Protein AF-A0A0K8QC15-F1 (afdb_monomer_lite)

Foldseek 3Di:
DDPDPDAQAAEEEEEAQFPLVLVVVCCQFVVQPKDWDDDPDDDPLATAIGGPSRHYQYAYEDQLLAHFFAAAPDPDLFAQPQDQPQLDLVQLVVCVVVVHFAFCVPRQVLSLVLSLVLLLLVLCCVQPVVQFPPSVVLNVQSVVLSPDDPPDDDDSVVVNVVSCVVTGHPVSDDPLQCVLRVCPPAFAAALLRSLVVNLVVLVVSLVLSHCGSNRSLNRSLSSLLVSVLSVLCSLQPRNHALQSVVCPVVNPVVSRSCSHSVHHHSSSSSVSSNCSVVSSYTYQGHPWDWDADPVVCWIWIHDPRYNDDTDIHNHYHHSDDDQQALVPDPDPVSVVCQVVQVWDFDWHAHPVRDIDGFRATDADRPLTFGAGPVRDGDPLHHDAAPRCVVRGPPSVDDADDADPDDDDGPSSNVRVLSVVRSVCVVVVHDRDD

Structure (mmCIF, N/CA/C/O backbone):
data_AF-A0A0K8QC15-F1
#
_entry.id   AF-A0A0K8QC15-F1
#
loop_
_atom_site.group_PDB
_atom_site.id
_atom_site.type_symbol
_atom_site.label_atom_id
_atom_site.label_alt_id
_atom_site.label_comp_id
_atom_site.label_asym_id
_atom_site.label_entity_id
_atom_site.label_seq_id
_atom_site.pdbx_PDB_ins_code
_atom_site.Cartn_x
_atom_site.Cartn_y
_atom_site.Cartn_z
_atom_site.occupancy
_atom_site.B_iso_or_equiv
_atom_site.auth_seq_id
_atom_site.auth_comp_id
_atom_site.auth_asym_id
_atom_site.auth_atom_id
_atom_site.pdbx_PDB_model_num
ATOM 1 N N . MET A 1 1 ? -24.472 16.209 2.474 1.00 36.97 1 MET A N 1
ATOM 2 C CA . MET A 1 1 ? -23.838 16.266 3.808 1.00 36.97 1 MET A CA 1
ATOM 3 C C . MET A 1 1 ? -24.535 15.221 4.664 1.00 36.97 1 MET A C 1
ATOM 5 O O . MET A 1 1 ? -25.753 15.259 4.762 1.00 36.97 1 MET A O 1
ATOM 9 N N . TRP A 1 2 ? -23.817 14.197 5.118 1.00 41.25 2 TRP A N 1
ATOM 10 C CA . TRP A 1 2 ? -24.411 13.048 5.800 1.00 41.25 2 TRP A CA 1
ATOM 11 C C . TRP A 1 2 ? -24.897 13.477 7.190 1.00 41.25 2 TRP A C 1
ATOM 13 O O . TRP A 1 2 ? -24.095 13.813 8.051 1.00 41.25 2 TRP A O 1
ATOM 23 N N . THR A 1 3 ? -26.212 13.528 7.403 1.00 43.12 3 THR A N 1
ATOM 24 C CA . THR A 1 3 ? -26.826 14.068 8.631 1.00 43.12 3 THR A CA 1
ATOM 25 C C . THR A 1 3 ? -26.956 13.022 9.738 1.00 43.12 3 THR A C 1
ATOM 27 O O . THR A 1 3 ? -27.882 13.113 10.542 1.00 43.12 3 THR A O 1
ATOM 30 N N . GLY A 1 4 ? -26.109 11.986 9.736 1.00 51.38 4 GLY A N 1
ATOM 31 C CA . GLY A 1 4 ? -26.221 10.823 10.611 1.00 51.38 4 GLY A CA 1
ATOM 32 C C . GLY A 1 4 ? -26.420 11.218 12.077 1.00 51.38 4 GLY A C 1
ATOM 33 O O . GLY A 1 4 ? -25.459 11.501 12.788 1.00 51.38 4 GLY A O 1
ATOM 34 N N . ARG A 1 5 ? -27.675 11.179 12.547 1.00 59.41 5 ARG A N 1
ATOM 35 C CA . ARG A 1 5 ? -28.058 11.348 13.955 1.00 59.41 5 ARG A CA 1
ATOM 36 C C . ARG A 1 5 ? -27.754 10.058 14.706 1.00 59.41 5 ARG A C 1
ATOM 38 O O . ARG A 1 5 ? -28.550 9.129 14.667 1.00 59.41 5 ARG A O 1
ATOM 45 N N . TRP A 1 6 ? -26.553 9.974 15.260 1.00 70.38 6 TRP A N 1
ATOM 46 C CA . TRP A 1 6 ? -26.054 8.815 16.001 1.00 70.38 6 TRP A CA 1
ATOM 47 C C . TRP A 1 6 ? -25.779 9.346 17.394 1.00 70.38 6 TRP A C 1
ATOM 49 O O . TRP A 1 6 ? -25.183 10.426 17.518 1.00 70.38 6 TRP A O 1
ATOM 59 N N . SER A 1 7 ? -26.252 8.646 18.418 1.00 74.44 7 SER A N 1
ATOM 60 C CA . SER A 1 7 ? -26.006 9.071 19.792 1.00 74.44 7 SER A CA 1
ATOM 61 C C . SER A 1 7 ? -24.521 8.955 20.120 1.00 74.44 7 SER A C 1
ATOM 63 O O . SER A 1 7 ? -23.845 8.036 19.653 1.00 74.44 7 SER A O 1
ATOM 65 N N . ALA A 1 8 ? -24.029 9.869 20.953 1.00 81.19 8 ALA A N 1
ATOM 66 C CA . ALA A 1 8 ? -22.747 9.723 21.628 1.00 81.19 8 ALA A CA 1
ATOM 67 C C . ALA A 1 8 ? -22.572 8.303 22.196 1.00 81.19 8 ALA A C 1
ATOM 69 O O . ALA A 1 8 ? -23.520 7.731 22.739 1.00 81.19 8 ALA A O 1
ATOM 70 N N . GLY A 1 9 ? -21.374 7.729 22.057 1.00 83.81 9 GLY A N 1
ATOM 71 C CA . GLY A 1 9 ? -21.044 6.404 22.588 1.00 83.81 9 GLY A CA 1
ATOM 72 C C . GLY A 1 9 ? -21.663 5.208 21.850 1.00 83.81 9 GLY A C 1
ATOM 73 O O . GLY A 1 9 ? -21.360 4.067 22.203 1.00 83.81 9 GLY A O 1
ATOM 74 N N . GLU A 1 10 ? -22.487 5.414 20.815 1.00 92.50 10 GLU A N 1
ATOM 75 C CA . GLU A 1 10 ? -22.980 4.310 19.984 1.00 92.50 10 GLU A CA 1
ATOM 76 C C . GLU A 1 10 ? -21.809 3.607 19.278 1.00 92.50 10 GLU A C 1
ATOM 78 O O . GLU A 1 10 ? -20.862 4.252 18.823 1.00 92.50 10 GLU A O 1
ATOM 83 N N . THR A 1 11 ? -21.846 2.273 19.201 1.00 95.75 11 THR A N 1
ATOM 84 C CA . THR A 1 11 ? -20.789 1.504 18.531 1.00 95.75 11 THR A CA 1
ATOM 85 C C . THR A 1 11 ? -20.983 1.517 17.022 1.00 95.75 11 THR A C 1
ATOM 87 O O . THR A 1 11 ? -22.087 1.310 16.518 1.00 95.75 11 THR A O 1
ATOM 90 N N . VAL A 1 12 ? -19.884 1.722 16.302 1.00 96.62 12 VAL A N 1
ATOM 91 C CA . VAL A 1 12 ? -19.838 1.839 14.848 1.00 96.62 12 VAL A CA 1
ATOM 92 C C . VAL A 1 12 ? -18.785 0.897 14.313 1.00 96.62 12 VAL A C 1
ATOM 94 O O . VAL A 1 12 ? -17.602 1.049 14.613 1.00 96.62 12 VAL A O 1
ATOM 97 N N . LEU A 1 13 ? -19.205 -0.059 13.488 1.00 97.94 13 LEU A N 1
ATOM 98 C CA . LEU A 1 13 ? -18.263 -0.895 12.757 1.00 97.94 13 LEU A CA 1
ATOM 99 C C . LEU A 1 13 ? -17.764 -0.144 11.527 1.00 97.94 13 LEU A C 1
ATOM 101 O O . LEU A 1 13 ? -18.557 0.432 10.781 1.00 97.94 13 LEU A O 1
ATOM 105 N N . VAL A 1 14 ? -16.457 -0.184 11.283 1.00 98.06 14 VAL A N 1
ATOM 106 C CA . VAL A 1 14 ? -15.856 0.383 10.072 1.00 98.06 14 VAL A CA 1
ATOM 107 C C . VAL A 1 14 ? -15.089 -0.699 9.326 1.00 98.06 14 VAL A C 1
ATOM 109 O O . VAL A 1 14 ? -14.112 -1.254 9.828 1.00 98.06 14 VAL A O 1
ATOM 112 N N . ARG A 1 15 ? -15.545 -1.018 8.111 1.00 97.12 15 ARG A N 1
ATOM 113 C CA . ARG A 1 15 ? -14.912 -1.998 7.224 1.00 97.12 15 ARG A CA 1
ATOM 114 C C . ARG A 1 15 ? -13.937 -1.298 6.285 1.00 97.12 15 ARG A C 1
ATOM 116 O O . ARG A 1 15 ? -14.360 -0.561 5.400 1.00 97.12 15 ARG A O 1
ATOM 123 N N . GLY A 1 16 ? -12.653 -1.598 6.445 1.00 95.19 16 GLY A N 1
ATOM 124 C CA . GLY A 1 16 ? -11.550 -0.993 5.706 1.00 95.19 16 GLY A CA 1
ATOM 125 C C . GLY A 1 16 ? -10.755 -0.022 6.578 1.00 95.19 16 GLY A C 1
ATOM 126 O O . GLY A 1 16 ? -11.332 0.809 7.269 1.00 95.19 16 GLY A O 1
ATOM 127 N N . MET A 1 17 ? -9.424 -0.124 6.514 1.00 95.25 17 MET A N 1
ATOM 128 C CA . MET A 1 17 ? -8.475 0.798 7.163 1.00 95.25 17 MET A CA 1
ATOM 129 C C . MET A 1 17 ? -7.471 1.384 6.149 1.00 95.25 17 MET A C 1
ATOM 131 O O . MET A 1 17 ? -6.294 1.575 6.446 1.00 95.25 17 MET A O 1
ATOM 135 N N . GLY A 1 18 ? -7.930 1.601 4.910 1.00 92.12 18 GLY A N 1
ATOM 136 C CA . GLY A 1 18 ? -7.181 2.324 3.872 1.00 92.12 18 GLY A CA 1
ATOM 137 C C . GLY A 1 18 ? -7.328 3.845 4.019 1.00 92.12 18 GLY A C 1
ATOM 138 O O . GLY A 1 18 ? -7.751 4.330 5.059 1.00 92.12 18 GLY A O 1
ATOM 139 N N . LEU A 1 19 ? -7.036 4.624 2.975 1.00 92.00 19 LEU A N 1
ATOM 140 C CA . LEU A 1 19 ? -7.076 6.096 3.063 1.00 92.00 19 LEU A CA 1
ATOM 141 C C . LEU A 1 19 ? -8.452 6.658 3.472 1.00 92.00 19 LEU A C 1
ATOM 143 O O . LEU A 1 19 ? -8.512 7.479 4.383 1.00 92.00 19 LEU A O 1
ATOM 147 N N . ASN A 1 20 ? -9.548 6.137 2.904 1.00 93.12 20 ASN A N 1
ATOM 148 C CA . ASN A 1 20 ? -10.917 6.572 3.229 1.00 93.12 20 ASN A CA 1
ATOM 149 C C . ASN A 1 20 ? -11.278 6.387 4.716 1.00 93.12 20 ASN A C 1
ATOM 151 O O . ASN A 1 20 ? -12.170 7.060 5.229 1.00 93.12 20 ASN A O 1
ATOM 155 N N . PHE A 1 21 ? -10.608 5.472 5.427 1.00 96.44 21 PHE A N 1
ATOM 156 C CA . PHE A 1 21 ? -10.822 5.293 6.863 1.00 96.44 21 PHE A CA 1
ATOM 157 C C . PHE A 1 21 ? -10.428 6.538 7.650 1.00 96.44 21 PHE A C 1
ATOM 159 O O . PHE A 1 21 ? -11.118 6.886 8.600 1.00 96.44 21 PHE A O 1
ATOM 166 N N . PHE A 1 22 ? -9.370 7.242 7.245 1.00 96.38 22 PHE A N 1
ATOM 167 C CA . PHE A 1 22 ? -8.922 8.444 7.946 1.00 96.38 22 PHE A CA 1
ATOM 168 C C . PHE A 1 22 ? -9.875 9.628 7.745 1.00 96.38 22 PHE A C 1
ATOM 170 O O . PHE A 1 22 ? -9.992 10.464 8.640 1.00 96.38 22 PHE A O 1
ATOM 177 N N . ASP A 1 23 ? -10.621 9.656 6.637 1.00 94.75 23 ASP A N 1
ATOM 178 C CA . ASP A 1 23 ? -11.712 10.614 6.441 1.00 94.75 23 ASP A CA 1
ATOM 179 C C . ASP A 1 23 ? -12.886 10.304 7.378 1.00 94.75 23 ASP A C 1
ATOM 181 O O . ASP A 1 23 ? -13.399 11.197 8.053 1.00 94.75 23 ASP A O 1
ATOM 185 N N . VAL A 1 24 ? -13.279 9.026 7.478 1.00 95.56 24 VAL A N 1
ATOM 186 C CA . VAL A 1 24 ? -14.307 8.570 8.431 1.00 95.56 24 VAL A CA 1
ATOM 187 C C . VAL A 1 24 ? -13.876 8.868 9.867 1.00 95.56 24 VAL A C 1
ATOM 189 O O . VAL A 1 24 ? -14.656 9.420 10.638 1.00 95.56 24 VAL A O 1
ATOM 192 N N . MET A 1 25 ? -12.626 8.558 10.212 1.00 96.38 25 MET A N 1
ATOM 193 C CA . MET A 1 25 ? -12.027 8.832 11.514 1.00 96.38 25 MET A CA 1
ATOM 194 C C . MET A 1 25 ? -12.141 10.319 11.850 1.00 96.38 25 MET A C 1
ATOM 196 O O . MET A 1 25 ? -12.708 10.655 12.885 1.00 96.38 25 MET A O 1
ATOM 200 N N . GLY A 1 26 ? -11.683 11.210 10.965 1.00 95.94 26 GLY A N 1
ATOM 201 C CA . GLY A 1 26 ? -11.767 12.658 11.172 1.00 95.94 26 GLY A CA 1
ATOM 202 C C . GLY A 1 26 ? -13.204 13.147 11.375 1.00 95.94 26 GLY A C 1
ATOM 203 O O . GLY A 1 26 ? -13.476 13.884 12.319 1.00 95.94 26 GLY A O 1
ATOM 204 N N . GLN A 1 27 ? -14.150 12.677 10.555 1.00 95.06 27 GLN A N 1
ATOM 205 C CA . GLN A 1 27 ? -15.568 13.055 10.660 1.00 95.06 27 GLN A CA 1
ATOM 206 C C . GLN A 1 27 ? -16.225 12.586 11.966 1.00 95.06 27 GLN A C 1
ATOM 208 O O . GLN A 1 27 ? -17.094 13.270 12.505 1.00 95.06 27 GLN A O 1
ATOM 213 N N . LEU A 1 28 ? -15.835 11.414 12.475 1.00 94.81 28 LEU A N 1
ATOM 214 C CA . LEU A 1 28 ? -16.398 10.836 13.697 1.00 94.81 28 LEU A CA 1
ATOM 215 C C . LEU A 1 28 ? -15.688 11.292 14.982 1.00 94.81 28 LEU A C 1
ATOM 217 O O . LEU A 1 28 ? -16.163 10.957 16.063 1.00 94.81 28 LEU A O 1
ATOM 221 N N . THR A 1 29 ? -14.593 12.049 14.877 1.00 96.12 29 THR A N 1
ATOM 222 C CA . THR A 1 29 ? -13.761 12.471 16.018 1.00 96.12 29 THR A CA 1
ATOM 223 C C . THR A 1 29 ? -13.655 13.997 16.084 1.00 96.12 29 THR A C 1
ATOM 225 O O . THR A 1 29 ? -14.488 14.640 16.718 1.00 96.12 29 THR A O 1
ATOM 228 N N . GLU A 1 30 ? -12.699 14.611 15.385 1.00 96.19 30 GLU A N 1
ATOM 229 C CA . GLU A 1 30 ? -12.547 16.076 15.292 1.00 96.19 30 GLU A CA 1
ATOM 230 C C . GLU A 1 30 ? -13.819 16.753 14.763 1.00 96.19 30 GLU A C 1
ATOM 232 O O . GLU A 1 30 ? -14.260 17.768 15.299 1.00 96.19 30 GLU A O 1
ATOM 237 N N . GLY A 1 31 ? -14.482 16.138 13.776 1.00 95.12 31 GLY A N 1
ATOM 238 C CA . GLY A 1 31 ? -15.775 16.586 13.243 1.00 95.12 31 GLY A CA 1
ATOM 239 C C . GLY A 1 31 ? -16.914 16.590 14.271 1.00 95.12 31 GLY A C 1
ATOM 240 O O . GLY A 1 31 ? -17.972 17.166 14.018 1.00 95.12 31 GLY A O 1
ATOM 241 N N . ARG A 1 32 ? -16.698 15.980 15.443 1.00 93.62 32 ARG A N 1
ATOM 242 C CA . ARG A 1 32 ? -17.608 15.957 16.595 1.00 93.62 32 ARG A CA 1
ATOM 243 C C . ARG A 1 32 ? -17.056 16.710 17.810 1.00 93.62 32 ARG A C 1
ATOM 245 O O . ARG A 1 32 ? -17.596 16.585 18.907 1.00 93.62 32 ARG A O 1
ATOM 252 N N . GLY A 1 33 ? -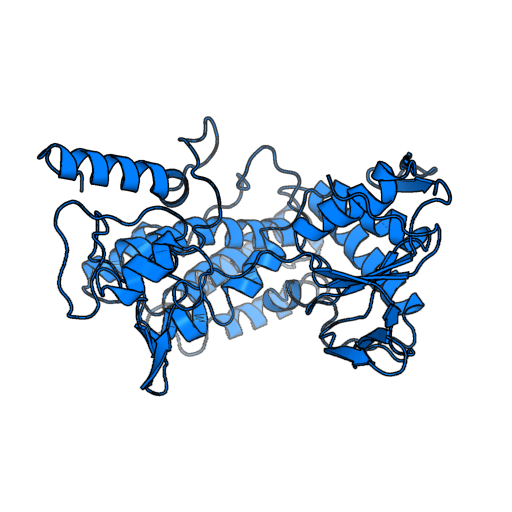16.023 17.527 17.618 1.00 95.75 33 GLY A N 1
ATOM 253 C CA . GLY A 1 33 ? -15.500 18.457 18.617 1.00 95.75 33 GLY A CA 1
ATOM 254 C C . GLY A 1 33 ? -14.371 17.924 19.498 1.00 95.75 33 GLY A C 1
ATOM 255 O O . GLY A 1 33 ? -13.899 18.675 20.350 1.00 95.75 33 GLY A O 1
ATOM 256 N N . GLY A 1 34 ? -13.934 16.671 19.331 1.00 97.31 34 GLY A N 1
ATOM 257 C CA . GLY A 1 34 ? -12.755 16.173 20.041 1.00 97.31 34 GLY A CA 1
ATOM 258 C C . GLY A 1 34 ? -11.460 16.777 19.492 1.00 97.31 34 GLY A C 1
ATOM 259 O O . GLY A 1 34 ? -11.425 17.288 18.372 1.00 97.31 34 GLY A O 1
ATOM 260 N N . GLN A 1 35 ? -10.390 16.748 20.285 1.00 97.81 35 GLN A N 1
ATOM 261 C CA . GLN A 1 35 ? -9.160 17.489 19.986 1.00 97.81 35 GLN A CA 1
ATOM 262 C C . GLN A 1 35 ? -7.913 16.621 20.128 1.00 97.81 35 GLN A C 1
ATOM 264 O O . GLN A 1 35 ? -7.758 15.894 21.108 1.00 97.81 35 GLN A O 1
ATOM 269 N N . PHE A 1 36 ? -6.985 16.745 19.181 1.00 96.25 36 PHE A N 1
ATOM 270 C CA . PHE A 1 36 ? -5.631 16.220 19.330 1.00 96.25 36 PHE A CA 1
ATOM 271 C C . PHE A 1 36 ? -4.726 17.295 19.927 1.00 96.25 36 PHE A C 1
ATOM 273 O O . PHE A 1 36 ? -4.620 18.394 19.387 1.00 96.25 36 PHE A O 1
ATOM 280 N N . VAL A 1 37 ? -4.052 16.966 21.024 1.00 94.69 37 VAL A N 1
ATOM 281 C CA . VAL A 1 37 ? -3.069 17.834 21.679 1.00 94.69 37 VAL A CA 1
ATOM 282 C C . VAL A 1 37 ? -1.719 17.119 21.766 1.00 94.69 37 VAL A C 1
ATOM 284 O O . VAL A 1 37 ? -1.690 15.887 21.827 1.00 94.69 37 VAL A O 1
ATOM 287 N N . PRO A 1 38 ? -0.589 17.843 21.780 1.00 91.31 38 PRO A N 1
ATOM 288 C CA . PRO A 1 38 ? 0.710 17.234 22.056 1.00 91.31 38 PRO A CA 1
ATOM 289 C C . PRO A 1 38 ? 0.696 16.496 23.403 1.00 91.31 38 PRO A C 1
ATOM 291 O O . PRO A 1 38 ? 0.154 17.004 24.386 1.00 91.31 38 PRO A O 1
ATOM 294 N N . ALA A 1 39 ? 1.274 15.296 23.462 1.00 83.31 39 ALA A N 1
ATOM 295 C CA . ALA A 1 39 ? 1.432 14.579 24.723 1.00 83.31 39 ALA A CA 1
ATOM 296 C C . ALA A 1 39 ? 2.494 15.260 25.613 1.00 83.31 39 ALA A C 1
ATOM 298 O O . ALA A 1 39 ? 3.557 15.657 25.132 1.00 83.31 39 ALA A O 1
ATOM 299 N N . GLU A 1 40 ? 2.228 15.379 26.918 1.00 71.00 40 GLU A N 1
ATOM 300 C CA . GLU A 1 40 ? 3.219 15.859 27.892 1.00 71.00 40 GLU A CA 1
ATOM 301 C C . GLU A 1 40 ? 4.395 14.865 27.985 1.00 71.00 40 GLU A C 1
ATOM 303 O O . GLU A 1 40 ? 4.178 13.656 28.053 1.00 71.00 40 GLU A O 1
ATOM 308 N N . GLY A 1 41 ? 5.643 15.359 27.984 1.00 63.03 41 GLY A N 1
ATOM 309 C CA . GLY A 1 41 ? 6.843 14.521 28.171 1.00 63.03 41 GLY A CA 1
ATOM 310 C C . GLY A 1 41 ? 7.770 14.327 26.959 1.00 63.03 41 GLY A C 1
ATOM 311 O O . GLY A 1 41 ? 8.729 13.570 27.060 1.00 63.03 41 GLY A O 1
ATOM 312 N N . GLY A 1 42 ? 7.567 15.037 25.843 1.00 47.81 42 GLY A N 1
ATOM 313 C CA . GLY A 1 42 ? 8.691 15.427 24.972 1.00 47.81 42 GLY A CA 1
ATOM 314 C C . GLY A 1 42 ? 9.216 14.427 23.932 1.00 47.81 42 GLY A C 1
ATOM 315 O O . GLY A 1 42 ? 10.297 14.651 23.395 1.00 47.81 42 GLY A O 1
ATOM 316 N N . LEU A 1 43 ? 8.479 13.375 23.567 1.00 50.94 43 LEU A N 1
ATOM 317 C CA . LEU A 1 43 ? 8.764 12.681 22.304 1.00 50.94 43 LEU A CA 1
ATOM 318 C C . LEU A 1 43 ? 8.004 13.393 21.177 1.00 50.94 43 LEU A C 1
ATOM 320 O O . LEU A 1 43 ? 6.773 13.359 21.140 1.00 50.94 43 LEU A O 1
ATOM 324 N N . HIS A 1 44 ? 8.731 14.063 20.276 1.00 54.62 44 HIS A N 1
ATOM 325 C CA . HIS A 1 44 ? 8.163 14.609 19.039 1.00 54.62 44 HIS A CA 1
ATOM 326 C C . HIS A 1 44 ? 7.331 13.524 18.327 1.00 54.62 44 HIS A C 1
ATOM 328 O O . HIS A 1 44 ? 7.808 12.405 18.156 1.00 54.62 44 HIS A O 1
ATOM 334 N N . GLY A 1 45 ? 6.091 13.847 17.941 1.00 61.34 45 GLY A N 1
ATOM 335 C CA . GLY A 1 45 ? 5.199 12.918 17.228 1.00 61.34 45 GLY A CA 1
ATOM 336 C C . GLY A 1 45 ? 4.284 12.050 18.106 1.00 61.34 45 GLY A C 1
ATOM 337 O O . GLY A 1 45 ? 3.720 11.075 17.625 1.00 61.34 45 GLY A O 1
ATOM 338 N N . LYS A 1 46 ? 4.103 12.353 19.402 1.00 79.31 46 LYS A N 1
ATOM 339 C CA . LYS A 1 46 ? 3.055 11.699 20.213 1.00 79.31 46 LYS A CA 1
ATOM 340 C C . LYS A 1 46 ? 1.899 12.646 20.519 1.00 79.31 46 LYS A C 1
ATOM 342 O O . LYS A 1 46 ? 2.073 13.682 21.159 1.00 79.31 46 LYS A O 1
ATOM 347 N N . LEU A 1 47 ? 0.705 12.249 20.084 1.00 92.38 47 LEU A N 1
ATOM 348 C CA . LEU A 1 47 ? -0.551 12.948 20.342 1.00 92.38 47 LEU A CA 1
ATOM 349 C C . LEU A 1 47 ? -1.316 12.303 21.502 1.00 92.38 47 LEU A C 1
ATOM 351 O O . LEU A 1 47 ? -1.321 11.083 21.679 1.00 92.38 47 LEU A O 1
ATOM 355 N N . LYS A 1 48 ? -2.017 13.141 22.260 1.00 94.25 48 LYS A N 1
ATOM 356 C CA . LYS A 1 48 ? -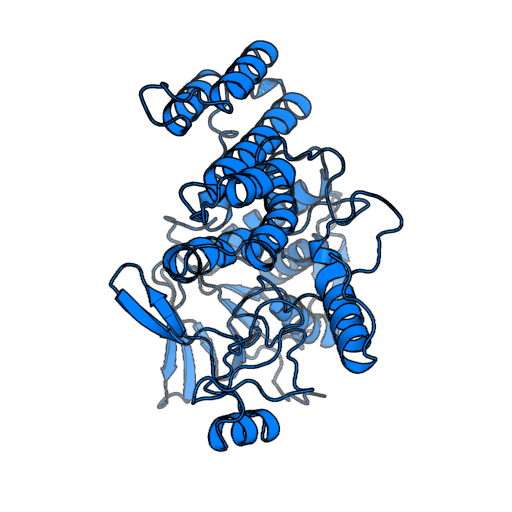3.094 12.764 23.173 1.00 94.25 48 LYS A CA 1
ATOM 357 C C . LYS A 1 48 ? -4.413 13.231 22.568 1.00 94.25 48 LYS A C 1
ATOM 359 O O . LYS A 1 48 ? -4.499 14.339 22.046 1.00 94.25 48 LYS A O 1
ATOM 364 N N . TYR A 1 49 ? -5.440 12.395 22.651 1.00 97.19 49 TYR A N 1
ATOM 365 C CA . TYR A 1 49 ? -6.786 12.771 22.237 1.00 97.19 49 TYR A CA 1
ATOM 366 C C . TYR A 1 49 ? -7.624 13.192 23.449 1.00 97.19 49 TYR A C 1
ATOM 368 O O . TYR A 1 49 ? -7.589 12.532 24.489 1.00 97.19 49 TYR A O 1
ATOM 376 N N . LEU A 1 50 ? -8.356 14.294 23.311 1.00 97.50 50 LEU A N 1
ATOM 377 C CA . LEU A 1 50 ? -9.324 14.812 24.271 1.00 97.50 50 LEU A CA 1
ATOM 378 C C . LEU A 1 50 ? -10.730 14.620 23.676 1.00 97.50 50 LEU A C 1
ATOM 380 O O . LEU A 1 50 ? -11.100 15.382 22.778 1.00 97.50 50 LEU A O 1
ATOM 384 N N . PRO A 1 51 ? -11.498 13.608 24.125 1.00 96.69 51 PRO A N 1
ATOM 385 C CA . PRO A 1 51 ? -12.857 13.384 23.640 1.00 96.69 51 PRO A CA 1
ATOM 386 C C . PRO A 1 51 ? -13.783 14.547 24.008 1.00 96.69 51 PRO A C 1
ATOM 388 O O . PRO A 1 51 ? -13.713 15.067 25.123 1.00 96.69 51 PRO A O 1
ATOM 391 N N . SER A 1 52 ? -14.692 14.916 23.107 1.00 96.12 52 SER A N 1
ATOM 392 C CA . SER A 1 52 ? -15.795 15.837 23.403 1.00 96.12 52 SER A CA 1
ATOM 393 C C . SER A 1 52 ? -16.952 15.150 24.129 1.00 96.12 52 SER A C 1
ATOM 395 O O . SER A 1 52 ? -17.805 15.819 24.714 1.00 96.12 52 SER A O 1
ATOM 397 N N . GLY A 1 53 ? -17.000 13.816 24.072 1.00 94.19 53 GLY A N 1
ATOM 398 C CA . GLY A 1 53 ? -18.110 13.004 24.554 1.00 94.19 53 GLY A CA 1
ATOM 399 C C . GLY A 1 53 ? -19.217 12.824 23.517 1.00 94.19 53 GLY A C 1
ATOM 400 O O . GLY A 1 53 ? -20.236 12.231 23.847 1.00 94.19 53 GLY A O 1
ATOM 401 N N . GLN A 1 54 ? -19.043 13.318 22.285 1.00 93.69 54 GLN A N 1
ATOM 402 C CA . GLN A 1 54 ? -19.991 13.136 21.174 1.00 93.69 54 GLN A CA 1
ATOM 403 C C . GLN A 1 54 ? -19.542 12.074 20.166 1.00 93.69 54 GLN A C 1
ATOM 405 O O . GLN A 1 54 ? -20.281 11.738 19.229 1.00 93.69 54 GLN A O 1
ATOM 410 N N . GLU A 1 55 ? -18.328 11.557 20.335 1.00 95.12 55 GLU A N 1
ATOM 411 C CA . GLU A 1 55 ? -17.757 10.509 19.508 1.00 95.12 55 GLU A CA 1
ATOM 412 C C . GLU A 1 55 ? -18.525 9.186 19.682 1.00 95.12 55 GLU A C 1
ATOM 414 O O . GLU A 1 55 ? -18.968 8.845 20.786 1.00 95.12 55 GLU A O 1
ATOM 419 N N . PRO A 1 56 ? -18.697 8.404 18.605 1.00 95.50 56 PRO A N 1
ATOM 420 C CA . PRO A 1 56 ? -19.057 7.002 18.732 1.00 95.50 56 PRO A CA 1
ATOM 421 C C . PRO A 1 56 ? -17.874 6.164 19.236 1.00 95.50 56 PRO A C 1
ATOM 423 O O . PRO A 1 56 ? -16.717 6.577 19.144 1.00 95.50 56 PRO A O 1
ATOM 426 N N . LYS A 1 57 ? -18.150 4.923 19.650 1.00 96.56 57 LYS A N 1
ATOM 427 C CA . LYS A 1 57 ? -17.109 3.895 19.767 1.00 96.56 57 LYS A CA 1
ATOM 428 C C . LYS A 1 57 ? -16.855 3.283 18.392 1.00 96.56 57 LYS A C 1
ATOM 430 O O . LYS A 1 57 ? -17.693 2.552 17.868 1.00 96.56 57 LYS A O 1
ATOM 435 N N . ILE A 1 58 ? -15.702 3.564 17.803 1.00 97.81 58 ILE A N 1
ATOM 436 C CA . ILE A 1 58 ? -15.322 3.057 16.484 1.00 97.81 58 ILE A CA 1
ATOM 437 C C . ILE A 1 58 ? -14.654 1.694 16.660 1.00 97.81 58 ILE A C 1
ATOM 439 O O . ILE A 1 58 ? -13.653 1.582 17.360 1.00 97.81 58 ILE A O 1
ATOM 443 N N . ILE A 1 59 ? -15.171 0.659 16.004 1.00 98.31 59 ILE A N 1
ATOM 444 C CA . ILE A 1 59 ? -14.502 -0.640 15.914 1.00 98.31 59 ILE A CA 1
ATOM 445 C C . ILE A 1 59 ? -14.113 -0.882 14.454 1.00 98.31 59 ILE A C 1
ATOM 447 O O . ILE A 1 59 ? -14.960 -1.157 13.599 1.00 98.31 59 ILE A O 1
ATOM 451 N N . ALA A 1 60 ? -12.826 -0.728 14.158 1.00 98.31 60 ALA A N 1
ATOM 452 C CA . ALA A 1 60 ? -12.288 -0.775 12.806 1.00 98.31 60 ALA A CA 1
ATOM 453 C C . ALA A 1 60 ? -11.786 -2.177 12.442 1.00 98.31 60 ALA A C 1
ATOM 455 O O . ALA A 1 60 ? -11.260 -2.917 13.275 1.00 98.31 60 ALA A O 1
ATOM 456 N N . ALA A 1 61 ? -11.926 -2.554 11.173 1.00 96.88 61 ALA A N 1
ATOM 457 C CA . ALA A 1 61 ? -11.452 -3.840 10.683 1.00 96.88 61 ALA A CA 1
ATOM 458 C C . ALA A 1 61 ? -10.774 -3.717 9.318 1.00 96.88 61 ALA A C 1
ATOM 460 O O . ALA A 1 61 ? -11.259 -3.041 8.410 1.00 96.88 61 ALA A O 1
ATOM 461 N N . SER A 1 62 ? -9.691 -4.463 9.135 1.00 94.44 62 SER A N 1
ATOM 462 C CA . SER A 1 62 ? -9.035 -4.668 7.846 1.00 94.44 62 SER A CA 1
ATOM 463 C C . SER A 1 62 ? -8.494 -6.093 7.795 1.00 94.44 62 SER A C 1
ATOM 465 O O . SER A 1 62 ? -8.225 -6.688 8.833 1.00 94.44 62 SER A O 1
ATOM 467 N N . ARG A 1 63 ? -8.280 -6.635 6.591 1.00 92.75 63 ARG A N 1
ATOM 468 C CA . ARG A 1 63 ? -7.648 -7.957 6.425 1.00 92.75 63 ARG A CA 1
ATOM 469 C C . ARG A 1 63 ? -6.289 -8.048 7.123 1.00 92.75 63 ARG A C 1
ATOM 471 O O . ARG A 1 63 ? -5.979 -9.061 7.724 1.00 92.75 63 ARG A O 1
ATOM 478 N N . ARG A 1 64 ? -5.512 -6.962 7.096 1.00 92.62 64 ARG A N 1
ATOM 479 C CA . ARG A 1 64 ? -4.177 -6.888 7.710 1.00 92.62 64 ARG A CA 1
ATOM 480 C C . ARG A 1 64 ? -4.220 -6.752 9.235 1.00 92.62 64 ARG A C 1
ATOM 482 O O . ARG A 1 64 ? -3.185 -6.882 9.873 1.00 92.62 64 ARG A O 1
ATOM 489 N N . GLY A 1 65 ? -5.379 -6.416 9.804 1.00 94.50 65 GLY A N 1
ATOM 490 C CA . GLY A 1 65 ? -5.532 -6.045 11.212 1.00 94.50 65 GLY A CA 1
ATOM 491 C C . GLY A 1 65 ? -4.954 -4.668 11.575 1.00 94.50 65 GLY A C 1
ATOM 492 O O . GLY A 1 65 ? -5.223 -4.174 12.662 1.00 94.50 65 GLY A O 1
ATOM 493 N N . THR A 1 66 ? -4.246 -4.005 10.654 1.00 95.75 66 THR A N 1
ATOM 494 C CA . THR A 1 66 ? -3.683 -2.649 10.788 1.00 95.75 66 THR A CA 1
ATOM 495 C C . THR A 1 66 ? -4.090 -1.762 9.599 1.00 95.75 66 THR A C 1
ATOM 497 O O . THR A 1 66 ? -4.556 -2.289 8.571 1.00 95.75 66 THR A O 1
ATOM 500 N N . PRO A 1 67 ? -3.960 -0.422 9.689 1.00 95.56 67 PRO A N 1
ATOM 501 C CA . PRO A 1 67 ? -4.053 0.439 8.512 1.00 95.56 67 PRO A CA 1
ATOM 502 C C . PRO A 1 67 ? -2.840 0.271 7.586 1.00 95.56 67 PRO A C 1
ATOM 504 O O . PRO A 1 67 ? -1.904 -0.478 7.876 1.00 95.56 67 PRO A O 1
ATOM 507 N N . TYR A 1 68 ? -2.861 0.975 6.453 1.00 95.25 68 TYR A N 1
ATOM 508 C CA . TYR A 1 68 ? -1.684 1.104 5.586 1.00 95.25 68 TYR A CA 1
ATOM 509 C C . TYR A 1 68 ? -0.541 1.813 6.323 1.00 95.25 68 TYR A C 1
ATOM 511 O O . TYR A 1 68 ? -0.794 2.699 7.143 1.00 95.25 68 TYR A O 1
ATOM 519 N N . ARG A 1 69 ? 0.708 1.462 5.993 1.00 95.88 69 ARG A N 1
ATOM 520 C CA . ARG A 1 69 ? 1.895 2.116 6.563 1.00 95.88 69 ARG A CA 1
ATOM 521 C C . ARG A 1 69 ? 1.948 3.587 6.175 1.00 95.88 69 ARG A C 1
ATOM 523 O O . ARG A 1 69 ? 1.668 3.949 5.034 1.00 95.88 69 ARG A O 1
ATOM 530 N N . ALA A 1 70 ? 2.347 4.426 7.117 1.00 95.50 70 ALA A N 1
ATOM 531 C CA . ALA A 1 70 ? 2.566 5.835 6.885 1.00 95.50 70 ALA A CA 1
ATOM 532 C C . ALA A 1 70 ? 3.694 6.067 5.872 1.00 95.50 70 ALA A C 1
ATOM 534 O O . ALA A 1 70 ? 4.678 5.322 5.800 1.00 95.50 70 ALA A O 1
ATOM 535 N N . LYS A 1 71 ? 3.562 7.141 5.097 1.00 95.00 71 LYS A N 1
ATOM 536 C CA . LYS A 1 71 ? 4.624 7.602 4.200 1.00 95.00 71 LYS A CA 1
ATOM 537 C C . LYS A 1 71 ? 5.833 8.074 5.002 1.00 95.00 71 LYS A C 1
ATOM 539 O O . LYS A 1 71 ? 5.677 8.671 6.064 1.00 95.00 71 LYS A O 1
ATOM 544 N N . ALA A 1 72 ? 7.022 7.844 4.454 1.00 95.69 72 ALA A N 1
ATOM 545 C CA . ALA A 1 72 ? 8.248 8.439 4.968 1.00 95.69 72 ALA A CA 1
ATOM 546 C C . ALA A 1 72 ? 8.149 9.974 4.965 1.00 95.69 72 ALA A C 1
ATOM 548 O O . ALA A 1 72 ? 7.526 10.554 4.072 1.00 95.69 72 ALA A O 1
ATOM 549 N N . GLY A 1 73 ? 8.761 10.624 5.953 1.00 94.00 73 GLY A N 1
ATOM 550 C CA . GLY A 1 73 ? 8.947 12.070 5.974 1.00 94.00 73 GLY A CA 1
ATOM 551 C C . GLY A 1 73 ? 9.968 12.457 4.913 1.00 94.00 73 GLY A C 1
ATOM 552 O O . GLY A 1 73 ? 11.168 12.352 5.146 1.00 94.00 73 GLY A O 1
ATOM 553 N N . LEU A 1 74 ? 9.480 12.834 3.733 1.00 92.12 74 LEU A N 1
ATOM 554 C CA . LEU A 1 74 ? 10.283 13.197 2.569 1.00 92.12 74 LEU A CA 1
ATOM 555 C C . LEU A 1 74 ? 9.915 14.606 2.108 1.00 92.12 74 LEU A C 1
ATOM 557 O O . LEU A 1 74 ? 8.753 15.004 2.187 1.00 92.12 74 LEU A O 1
ATOM 561 N N . ASP A 1 75 ? 10.884 15.307 1.523 1.00 87.19 75 ASP A N 1
ATOM 562 C CA . ASP A 1 75 ? 10.654 16.605 0.872 1.00 87.19 75 ASP A CA 1
ATOM 563 C C . ASP A 1 75 ? 9.909 16.479 -0.469 1.00 87.19 75 ASP A C 1
ATOM 565 O O . ASP A 1 75 ? 9.509 17.479 -1.056 1.00 87.19 75 ASP A O 1
ATOM 569 N N . GLY A 1 76 ? 9.755 15.259 -0.989 1.00 86.56 76 GLY A N 1
ATOM 570 C CA . GLY A 1 76 ? 9.142 14.987 -2.284 1.00 86.56 76 GLY A CA 1
ATOM 571 C C . GLY A 1 76 ? 8.413 13.647 -2.315 1.00 86.56 76 GLY A C 1
ATOM 572 O O . GLY A 1 76 ? 8.377 12.907 -1.334 1.00 86.56 76 GLY A O 1
ATOM 573 N N . TYR A 1 77 ? 7.817 13.329 -3.464 1.00 85.75 77 TYR A N 1
ATOM 574 C CA . TYR A 1 77 ? 6.986 12.129 -3.614 1.00 85.75 77 TYR A CA 1
ATOM 575 C C . TYR A 1 77 ? 7.796 10.819 -3.596 1.00 85.75 77 TYR A C 1
ATOM 577 O O . TYR A 1 77 ? 7.344 9.820 -3.040 1.00 85.75 77 TYR A O 1
ATOM 585 N N . TYR A 1 78 ? 9.007 10.839 -4.162 1.00 90.56 78 TYR A N 1
ATOM 586 C CA . TYR A 1 78 ? 9.955 9.722 -4.143 1.00 90.56 78 TYR A CA 1
ATOM 587 C C . TYR A 1 78 ? 11.183 10.081 -3.289 1.00 90.56 78 TYR A C 1
ATOM 589 O O . TYR A 1 78 ? 11.634 11.229 -3.356 1.00 90.56 78 TYR A O 1
ATOM 597 N N . PRO A 1 79 ? 11.764 9.126 -2.540 1.00 93.31 79 PRO A N 1
ATOM 598 C CA . PRO A 1 79 ? 13.020 9.357 -1.829 1.00 93.31 79 PRO A CA 1
ATOM 599 C C . PRO A 1 79 ? 14.174 9.590 -2.811 1.00 93.31 79 PRO A C 1
ATOM 601 O O . PRO A 1 79 ? 14.322 8.861 -3.793 1.00 93.31 79 PRO A O 1
ATOM 604 N N . LYS A 1 80 ? 15.000 10.607 -2.550 1.00 92.75 80 LYS A N 1
ATOM 605 C CA . LYS A 1 80 ? 16.094 11.045 -3.435 1.00 92.75 80 LYS A CA 1
ATOM 606 C C . LYS A 1 80 ? 17.281 10.076 -3.417 1.00 92.75 80 LYS A C 1
ATOM 608 O O . LYS A 1 80 ? 17.977 9.943 -4.426 1.00 92.75 80 LYS A O 1
ATOM 613 N N . SER A 1 81 ? 17.513 9.405 -2.290 1.00 93.44 81 SER A N 1
ATOM 614 C CA . SER A 1 81 ? 18.554 8.382 -2.115 1.00 93.44 81 SER A CA 1
ATOM 615 C C . SER A 1 81 ? 18.262 7.079 -2.856 1.00 93.44 81 SER A C 1
ATOM 617 O O . SER A 1 81 ? 19.197 6.387 -3.263 1.00 93.44 81 SER A O 1
ATOM 619 N N . VAL A 1 82 ? 16.990 6.746 -3.092 1.00 95.12 82 VAL A N 1
ATOM 620 C CA . VAL A 1 82 ? 16.617 5.501 -3.768 1.00 95.12 82 VAL A CA 1
ATOM 621 C C . VAL A 1 82 ? 16.828 5.626 -5.271 1.00 95.12 82 VAL A C 1
ATOM 623 O O . VAL A 1 82 ? 16.210 6.436 -5.964 1.00 95.12 82 VAL A O 1
ATOM 626 N N . ARG A 1 83 ? 17.679 4.748 -5.801 1.00 92.69 83 ARG A N 1
ATOM 627 C CA . ARG A 1 83 ? 17.903 4.572 -7.237 1.00 92.69 83 ARG A CA 1
ATOM 628 C C . ARG A 1 83 ? 17.667 3.113 -7.587 1.00 92.69 83 ARG A C 1
ATOM 630 O O . ARG A 1 83 ? 18.382 2.255 -7.080 1.00 92.69 83 ARG A O 1
ATOM 637 N N . LEU A 1 84 ? 16.693 2.853 -8.459 1.00 95.69 84 LEU A N 1
ATOM 638 C CA . LEU A 1 84 ? 16.489 1.515 -9.013 1.00 95.69 84 LEU A CA 1
ATOM 639 C C . LEU A 1 84 ? 17.681 1.164 -9.906 1.00 95.69 84 LEU A C 1
ATOM 641 O O . LEU A 1 84 ? 17.967 1.875 -10.875 1.00 95.69 84 LEU A O 1
ATOM 645 N N . ARG A 1 85 ? 18.382 0.100 -9.535 1.00 95.19 85 ARG A N 1
ATOM 646 C CA . ARG A 1 85 ? 19.545 -0.472 -10.213 1.00 95.19 85 ARG A CA 1
ATOM 647 C C . ARG A 1 85 ? 19.132 -1.590 -11.162 1.00 95.19 85 ARG A C 1
ATOM 649 O O . ARG A 1 85 ? 19.770 -1.762 -12.196 1.00 95.19 85 ARG A O 1
ATOM 656 N N . TYR A 1 86 ? 18.067 -2.320 -10.827 1.00 95.88 86 TYR A N 1
ATOM 657 C CA . TYR A 1 86 ? 17.693 -3.551 -11.521 1.00 95.88 86 TYR A CA 1
ATOM 658 C C . TYR A 1 86 ? 16.399 -3.401 -12.326 1.00 95.88 86 TYR A C 1
ATOM 660 O O . TYR A 1 86 ? 16.394 -3.693 -13.524 1.00 95.88 86 TYR A O 1
ATOM 668 N N . LEU A 1 87 ? 15.311 -2.917 -11.717 1.00 96.31 87 LEU A N 1
ATOM 669 C CA . LEU A 1 87 ? 14.063 -2.609 -12.418 1.00 96.31 87 LEU A CA 1
ATOM 670 C C . LEU A 1 87 ? 14.152 -1.205 -13.033 1.00 96.31 87 LEU A C 1
ATOM 672 O O . LEU A 1 87 ? 13.621 -0.223 -12.512 1.00 96.31 87 LEU A O 1
ATOM 676 N N . THR A 1 88 ? 14.849 -1.101 -14.160 1.00 94.31 88 THR A N 1
ATOM 677 C CA . THR A 1 88 ? 14.983 0.145 -14.925 1.00 94.31 88 THR A CA 1
ATOM 678 C C . THR A 1 88 ? 14.097 0.134 -16.170 1.00 94.31 88 THR A C 1
ATOM 680 O O . THR A 1 88 ? 13.719 -0.928 -16.662 1.00 94.31 88 THR A O 1
ATOM 683 N N . GLU A 1 89 ? 13.807 1.312 -16.738 1.00 91.31 89 GLU A N 1
ATOM 684 C CA . GLU A 1 89 ? 13.122 1.398 -18.041 1.00 91.31 89 GLU A CA 1
ATOM 685 C C . GLU A 1 89 ? 13.887 0.615 -19.117 1.00 91.31 89 GLU A C 1
ATOM 687 O O . GLU A 1 89 ? 13.298 -0.196 -19.821 1.00 91.31 89 GLU A O 1
ATOM 692 N N . SER A 1 90 ? 15.217 0.743 -19.146 1.00 92.31 90 SER A N 1
ATOM 693 C CA . SER A 1 90 ? 16.068 -0.020 -20.064 1.00 92.31 90 SER A CA 1
ATOM 694 C C . SER A 1 90 ? 16.013 -1.532 -19.835 1.00 92.31 90 SER A C 1
ATOM 696 O O . SER A 1 90 ? 16.204 -2.293 -20.777 1.00 92.31 90 SER A O 1
ATOM 698 N N . ALA A 1 91 ? 15.774 -1.998 -18.604 1.00 93.00 91 ALA A N 1
ATOM 699 C CA . ALA A 1 91 ? 15.602 -3.419 -18.323 1.00 93.00 91 ALA A CA 1
ATOM 700 C C . ALA A 1 91 ? 14.282 -3.951 -18.875 1.00 93.00 91 ALA A C 1
ATOM 702 O O . ALA A 1 91 ? 14.270 -5.020 -19.479 1.00 93.00 91 ALA A O 1
ATOM 703 N N . VAL A 1 92 ? 13.210 -3.175 -18.730 1.00 92.50 92 VAL A N 1
ATOM 704 C CA . VAL A 1 92 ? 11.901 -3.487 -19.310 1.00 92.50 92 VAL A CA 1
ATOM 705 C C . VAL A 1 92 ? 11.956 -3.461 -20.842 1.00 92.50 92 VAL A C 1
ATOM 707 O O . VAL A 1 92 ? 11.470 -4.381 -21.494 1.00 92.50 92 VAL A O 1
ATOM 710 N N . GLU A 1 93 ? 12.601 -2.452 -21.431 1.00 91.25 93 GLU A N 1
ATOM 711 C CA . GLU A 1 93 ? 12.708 -2.280 -22.887 1.00 91.25 93 GLU A CA 1
ATOM 712 C C . GLU A 1 93 ? 13.444 -3.439 -23.579 1.00 91.25 93 GLU A C 1
ATOM 714 O O . GLU A 1 93 ? 13.158 -3.741 -24.739 1.00 91.25 93 GLU A O 1
ATOM 719 N N . ARG A 1 94 ? 14.338 -4.150 -22.872 1.00 92.31 94 ARG A N 1
ATOM 720 C CA . ARG A 1 94 ? 15.011 -5.342 -23.416 1.00 92.31 94 ARG A CA 1
ATOM 721 C C . ARG A 1 94 ? 14.048 -6.479 -23.753 1.00 92.31 94 ARG A C 1
ATOM 723 O O . ARG A 1 94 ? 14.309 -7.183 -24.724 1.00 92.31 94 ARG A O 1
ATOM 730 N N . PHE A 1 95 ? 12.952 -6.654 -23.009 1.00 92.06 95 PHE A N 1
ATOM 731 C CA . PHE A 1 95 ? 11.953 -7.682 -23.331 1.00 92.06 95 PHE A CA 1
ATOM 732 C C . PHE A 1 95 ? 11.275 -7.378 -24.666 1.00 92.06 95 PHE A C 1
ATOM 734 O O . PHE A 1 95 ? 11.273 -8.220 -25.563 1.00 92.06 95 PHE A O 1
ATOM 741 N N . ALA A 1 96 ? 10.814 -6.137 -24.842 1.00 88.06 96 ALA A N 1
ATOM 742 C CA . ALA A 1 96 ? 10.211 -5.686 -26.091 1.00 88.06 96 ALA A CA 1
ATOM 743 C C . ALA A 1 96 ? 11.194 -5.786 -27.272 1.00 88.06 96 ALA A C 1
ATOM 745 O O . ALA A 1 96 ? 10.831 -6.289 -28.333 1.00 88.06 96 ALA A O 1
ATOM 746 N N . ALA A 1 97 ? 12.456 -5.382 -27.080 1.00 91.62 97 ALA A N 1
ATOM 747 C CA . ALA A 1 97 ? 13.497 -5.492 -28.105 1.00 91.62 97 ALA A CA 1
ATOM 748 C C . ALA A 1 97 ? 13.800 -6.948 -28.510 1.00 91.62 97 ALA A C 1
ATOM 750 O O . ALA A 1 97 ? 14.185 -7.199 -29.651 1.00 91.62 97 ALA A O 1
ATOM 751 N N . ALA A 1 98 ? 13.607 -7.902 -27.596 1.00 92.56 98 ALA A N 1
ATOM 752 C CA . ALA A 1 98 ? 13.746 -9.333 -27.853 1.00 92.56 98 ALA A CA 1
ATOM 753 C C . ALA A 1 98 ? 12.453 -9.998 -28.370 1.00 92.56 98 ALA A C 1
ATOM 755 O O . ALA A 1 98 ? 12.464 -11.195 -28.648 1.00 92.56 98 ALA A O 1
ATOM 756 N N . GLY A 1 99 ? 11.343 -9.258 -28.492 1.00 90.81 99 GLY A N 1
ATOM 757 C CA . GLY A 1 99 ? 10.037 -9.812 -28.865 1.00 90.81 99 GLY A CA 1
ATOM 758 C C . GLY A 1 99 ? 9.411 -10.704 -27.786 1.00 90.81 99 GLY A C 1
ATOM 759 O O . GLY A 1 99 ? 8.623 -11.589 -28.108 1.00 90.81 99 GLY A O 1
ATOM 760 N N . ILE A 1 100 ? 9.781 -10.501 -26.519 1.00 91.25 100 ILE A N 1
ATOM 761 C CA . ILE A 1 100 ? 9.326 -11.292 -25.372 1.00 91.25 100 ILE A CA 1
ATOM 762 C C . ILE A 1 100 ? 8.260 -10.508 -24.605 1.00 91.25 100 ILE A C 1
ATOM 764 O O . ILE A 1 100 ? 8.470 -9.353 -24.238 1.00 91.25 100 ILE A O 1
ATOM 768 N N . GLN A 1 101 ? 7.137 -11.166 -24.319 1.00 92.12 101 GLN A N 1
ATOM 769 C CA . GLN A 1 101 ? 6.128 -10.690 -23.376 1.00 92.12 101 GLN A CA 1
ATOM 770 C C . GLN A 1 101 ? 6.549 -11.116 -21.959 1.00 92.12 101 GLN A C 1
ATOM 772 O O . GLN A 1 101 ? 6.552 -12.318 -21.694 1.00 92.12 101 GLN A O 1
ATOM 777 N N . PRO A 1 102 ? 6.929 -10.194 -21.054 1.00 93.50 102 PRO A N 1
ATOM 778 C CA . PRO A 1 102 ? 7.407 -10.588 -19.733 1.00 93.50 102 PRO A CA 1
ATOM 779 C C . PRO A 1 102 ? 6.268 -11.086 -18.834 1.00 93.50 102 PRO A C 1
ATOM 781 O O . PRO A 1 102 ? 5.154 -10.550 -18.865 1.00 93.50 102 PRO A O 1
ATOM 784 N N . GLY A 1 103 ? 6.575 -12.072 -17.992 1.00 94.25 103 GLY A N 1
ATOM 785 C CA . GLY A 1 103 ? 5.770 -12.455 -16.834 1.00 94.25 103 GLY A CA 1
ATOM 786 C C . GLY A 1 103 ? 6.139 -11.624 -15.602 1.00 94.25 103 GLY A C 1
ATOM 787 O O . GLY A 1 103 ? 7.285 -11.207 -15.430 1.00 94.25 103 GLY A O 1
ATOM 788 N N . PHE A 1 104 ? 5.187 -11.352 -14.711 1.00 95.94 104 PHE A N 1
ATOM 789 C CA . PHE A 1 104 ? 5.455 -10.484 -13.564 1.00 95.94 104 PHE A CA 1
ATOM 790 C C . PHE A 1 104 ? 6.370 -11.162 -12.533 1.00 95.94 104 PHE A C 1
ATOM 792 O O . PHE A 1 104 ? 7.423 -10.606 -12.221 1.00 95.94 104 PHE A O 1
ATOM 799 N N . ASP A 1 105 ? 6.024 -12.355 -12.043 1.00 94.88 105 ASP A N 1
ATOM 800 C CA . ASP A 1 105 ? 6.761 -13.018 -10.954 1.00 94.88 105 ASP A CA 1
ATOM 801 C C . ASP A 1 105 ? 8.146 -13.525 -11.378 1.00 94.88 105 ASP A C 1
ATOM 803 O O . ASP A 1 105 ? 9.066 -13.559 -10.559 1.00 94.88 105 ASP A O 1
ATOM 807 N N . HIS A 1 106 ? 8.313 -13.899 -12.650 1.00 91.50 106 HIS A N 1
ATOM 808 C CA . HIS A 1 106 ? 9.578 -14.422 -13.172 1.00 91.50 106 HIS A CA 1
ATOM 809 C C . HIS A 1 106 ? 10.510 -13.321 -13.695 1.00 91.50 106 HIS A C 1
ATOM 811 O O . HIS A 1 106 ? 11.713 -13.368 -13.445 1.00 91.50 106 HIS A O 1
ATOM 817 N N . ASP A 1 107 ? 9.975 -12.316 -14.398 1.00 93.62 107 ASP A N 1
ATOM 818 C CA . ASP A 1 107 ? 10.811 -11.369 -15.141 1.00 93.62 107 ASP A CA 1
ATOM 819 C C . ASP A 1 107 ? 10.911 -9.989 -14.487 1.00 93.62 107 ASP A C 1
ATOM 821 O O . ASP A 1 107 ? 11.953 -9.343 -14.589 1.00 93.62 107 ASP A O 1
ATOM 825 N N . LEU A 1 108 ? 9.855 -9.514 -13.812 1.00 95.94 108 LEU A N 1
ATOM 826 C CA . LEU A 1 108 ? 9.783 -8.138 -13.298 1.00 95.94 108 LEU A CA 1
ATOM 827 C C . LEU A 1 108 ? 9.971 -8.052 -11.779 1.00 95.94 108 LEU A C 1
ATOM 829 O O . LEU A 1 108 ? 10.742 -7.215 -11.295 1.00 95.94 108 LEU A O 1
ATOM 833 N N . TRP A 1 109 ? 9.298 -8.914 -11.016 1.00 96.94 109 TRP A N 1
ATOM 834 C CA . TRP A 1 109 ? 9.392 -8.955 -9.558 1.00 96.94 109 TRP A CA 1
ATOM 835 C C . TRP A 1 109 ? 10.821 -9.208 -9.065 1.00 96.94 109 TRP A C 1
ATOM 837 O O . TRP A 1 109 ? 11.253 -8.457 -8.191 1.00 96.94 109 TRP A O 1
ATOM 847 N N . PRO A 1 110 ? 11.621 -10.137 -9.629 1.00 95.81 110 PRO A N 1
ATOM 848 C CA . PRO A 1 110 ? 12.990 -10.343 -9.164 1.00 95.81 110 PRO A CA 1
ATOM 849 C C . PRO A 1 110 ? 13.876 -9.115 -9.384 1.00 95.81 110 PRO A C 1
ATOM 851 O O . PRO A 1 110 ? 14.803 -8.877 -8.617 1.00 95.81 110 PRO A O 1
ATOM 854 N N . LEU A 1 111 ? 13.601 -8.279 -10.392 1.00 96.88 111 LEU A N 1
ATOM 855 C CA . LEU A 1 111 ? 14.297 -6.998 -10.546 1.00 96.88 111 LEU A CA 1
ATOM 856 C C . LEU A 1 111 ? 13.952 -6.060 -9.376 1.00 96.88 111 LEU A C 1
ATOM 858 O O . LEU A 1 111 ? 14.843 -5.555 -8.697 1.00 96.88 111 LEU A O 1
ATOM 862 N N . LEU A 1 112 ? 12.659 -5.881 -9.092 1.00 98.19 112 LEU A N 1
ATOM 863 C CA . LEU A 1 112 ? 12.191 -4.986 -8.031 1.00 98.19 112 LEU A CA 1
ATOM 864 C C . LEU A 1 112 ? 12.559 -5.471 -6.625 1.00 98.19 112 LEU A C 1
ATOM 866 O O . LEU A 1 112 ? 12.885 -4.667 -5.753 1.00 98.19 112 LEU A O 1
ATOM 870 N N . HIS A 1 113 ? 12.524 -6.780 -6.395 1.00 98.00 113 HIS A N 1
ATOM 871 C CA . HIS A 1 113 ? 12.910 -7.383 -5.129 1.00 98.00 113 HIS A CA 1
ATOM 872 C C . HIS A 1 113 ? 14.371 -7.057 -4.807 1.00 98.00 113 HIS A C 1
ATOM 874 O O . HIS A 1 113 ? 14.674 -6.613 -3.700 1.00 98.00 113 HIS A O 1
ATOM 880 N N . ARG A 1 114 ? 15.265 -7.169 -5.796 1.00 98.19 114 ARG A N 1
ATOM 881 C CA . ARG A 1 114 ? 16.676 -6.801 -5.639 1.00 98.19 114 ARG A CA 1
ATOM 882 C C . ARG A 1 114 ? 16.866 -5.315 -5.344 1.00 98.19 114 ARG A C 1
ATOM 884 O O . ARG A 1 114 ? 17.688 -4.970 -4.499 1.00 98.19 114 ARG A O 1
ATOM 891 N N . ASP A 1 115 ? 16.074 -4.442 -5.969 1.00 98.56 115 ASP A N 1
ATOM 892 C CA . ASP A 1 115 ? 16.091 -3.007 -5.659 1.00 98.56 115 ASP A CA 1
ATOM 893 C C . ASP A 1 115 ? 15.644 -2.725 -4.217 1.00 98.56 115 ASP A C 1
ATOM 895 O O . ASP A 1 115 ? 16.260 -1.911 -3.529 1.00 98.56 115 ASP A O 1
ATOM 899 N N . ALA A 1 116 ? 14.606 -3.415 -3.735 1.00 98.62 116 ALA A N 1
ATOM 900 C CA . ALA A 1 116 ? 14.121 -3.278 -2.363 1.00 98.62 116 ALA A CA 1
ATOM 901 C C . ALA A 1 116 ? 15.140 -3.780 -1.327 1.00 98.62 116 ALA A C 1
ATOM 903 O O . ALA A 1 116 ? 15.359 -3.107 -0.318 1.00 98.62 116 ALA A O 1
ATOM 904 N N . LEU A 1 117 ? 15.795 -4.918 -1.589 1.00 98.62 117 LEU A N 1
ATOM 905 C CA . LEU A 1 117 ? 16.860 -5.459 -0.738 1.00 98.62 117 LEU A CA 1
ATOM 906 C C . LEU A 1 117 ? 18.065 -4.520 -0.694 1.00 98.62 117 LEU A C 1
ATOM 908 O O . LEU A 1 117 ? 18.542 -4.187 0.391 1.00 98.62 117 LEU A O 1
ATOM 912 N N . TRP A 1 118 ? 18.523 -4.046 -1.856 1.00 98.69 118 TRP A N 1
ATOM 913 C CA . TRP A 1 118 ? 19.624 -3.092 -1.916 1.00 98.69 118 TRP A CA 1
ATOM 914 C C . TRP A 1 118 ? 19.289 -1.810 -1.152 1.00 98.69 118 TRP A C 1
ATOM 916 O O . TRP A 1 118 ? 20.093 -1.369 -0.333 1.00 98.69 118 TRP A O 1
ATOM 926 N N . ALA A 1 119 ? 18.104 -1.228 -1.368 1.00 98.69 119 ALA A N 1
ATOM 927 C CA . ALA A 1 119 ? 17.675 -0.023 -0.660 1.00 98.69 119 ALA A CA 1
ATOM 928 C C . ALA A 1 119 ? 17.643 -0.235 0.860 1.00 98.69 119 ALA A C 1
ATOM 930 O O . ALA A 1 119 ? 18.160 0.594 1.597 1.00 98.69 119 ALA A O 1
ATOM 931 N N . TYR A 1 120 ? 17.114 -1.365 1.335 1.00 98.81 120 TYR A N 1
ATOM 932 C CA . TYR A 1 120 ? 17.100 -1.679 2.762 1.00 98.81 120 TYR A CA 1
ATOM 933 C C . TYR A 1 120 ? 18.506 -1.769 3.360 1.00 98.81 120 TYR A C 1
ATOM 935 O O . TYR A 1 120 ? 18.825 -1.073 4.322 1.00 98.81 120 TYR A O 1
ATOM 943 N N . TYR A 1 121 ? 19.347 -2.644 2.807 1.00 98.75 121 TYR A N 1
ATOM 944 C CA . TYR A 1 121 ? 20.618 -3.004 3.427 1.00 98.75 121 TYR A CA 1
ATOM 945 C C . TYR A 1 121 ? 21.674 -1.911 3.275 1.00 98.75 121 TYR A C 1
ATOM 947 O O . TYR A 1 121 ? 22.440 -1.676 4.208 1.00 98.75 121 TYR A O 1
ATOM 955 N N . SER A 1 122 ? 21.676 -1.186 2.152 1.00 98.62 122 SER A N 1
ATOM 956 C CA . SER A 1 122 ? 22.554 -0.022 1.980 1.00 98.62 122 SER A CA 1
ATOM 957 C C . SER A 1 122 ? 22.189 1.114 2.945 1.00 98.62 122 SER A C 1
ATOM 959 O O . SER A 1 122 ? 23.081 1.689 3.570 1.00 98.62 122 SER A O 1
ATOM 961 N N . THR A 1 123 ? 20.894 1.381 3.163 1.00 98.75 123 THR A N 1
ATOM 962 C CA . THR A 1 123 ? 20.445 2.330 4.194 1.00 98.75 123 THR A CA 1
ATOM 963 C C . THR A 1 123 ? 20.744 1.831 5.607 1.00 98.75 123 THR A C 1
ATOM 965 O O . THR A 1 123 ? 21.174 2.628 6.435 1.00 98.75 123 THR A O 1
ATOM 968 N N . LEU A 1 124 ? 20.579 0.534 5.897 1.00 98.69 124 LEU A N 1
ATOM 969 C CA . LEU A 1 124 ? 20.896 -0.036 7.212 1.00 98.69 124 LEU A CA 1
ATOM 970 C C . LEU A 1 124 ? 22.379 0.146 7.553 1.00 98.69 124 LEU A C 1
ATOM 972 O O . LEU A 1 124 ? 22.693 0.608 8.644 1.00 98.69 124 LEU A O 1
ATOM 976 N N . VAL A 1 125 ? 23.279 -0.161 6.615 1.00 98.56 125 VAL A N 1
ATOM 977 C CA . VAL A 1 125 ? 24.726 0.035 6.797 1.00 98.56 125 VAL A CA 1
ATOM 978 C C . VAL A 1 125 ? 25.063 1.504 7.060 1.00 98.56 125 VAL A C 1
ATOM 980 O O . VAL A 1 125 ? 25.891 1.795 7.920 1.00 98.56 125 VAL A O 1
ATOM 983 N N . ALA A 1 126 ? 24.414 2.435 6.356 1.00 98.12 126 ALA A N 1
ATOM 984 C CA . ALA A 1 126 ? 24.651 3.864 6.541 1.00 98.12 126 ALA A CA 1
ATOM 985 C C . ALA A 1 126 ? 24.090 4.404 7.871 1.00 98.12 126 ALA A C 1
ATOM 987 O O . ALA A 1 126 ? 24.731 5.231 8.517 1.00 98.12 126 ALA A O 1
ATOM 988 N N . ALA A 1 127 ? 22.896 3.960 8.272 1.00 97.75 127 ALA A N 1
ATOM 989 C CA . ALA A 1 127 ? 22.180 4.489 9.432 1.00 97.75 127 ALA A CA 1
ATOM 990 C C . ALA A 1 127 ? 22.559 3.803 10.755 1.00 97.75 127 ALA A C 1
ATOM 992 O O . ALA A 1 127 ? 22.523 4.435 11.810 1.00 97.75 127 ALA A O 1
ATOM 993 N N . GLU A 1 128 ? 22.912 2.518 10.715 1.00 97.00 128 GLU A N 1
ATOM 994 C CA . GLU A 1 128 ? 23.205 1.697 11.892 1.00 97.00 128 GLU A CA 1
ATOM 995 C C . GLU A 1 128 ? 24.324 0.681 11.581 1.00 97.00 128 GLU A C 1
ATOM 997 O O . GLU A 1 128 ? 24.093 -0.530 11.589 1.00 97.00 128 GLU A O 1
ATOM 1002 N N . PRO A 1 129 ? 25.566 1.140 11.329 1.00 94.56 129 PRO A N 1
ATOM 1003 C CA . PRO A 1 129 ? 26.668 0.272 10.897 1.00 94.56 129 PRO A CA 1
ATOM 1004 C C . PRO A 1 129 ? 26.982 -0.852 11.893 1.00 94.56 129 PRO A C 1
ATOM 1006 O O . PRO A 1 129 ? 27.415 -1.924 11.496 1.00 94.56 129 PRO A O 1
ATOM 1009 N N . VAL A 1 130 ? 26.707 -0.646 13.186 1.00 96.12 130 VAL A N 1
ATOM 1010 C CA . VAL A 1 130 ? 26.891 -1.663 14.238 1.00 96.12 130 VAL A CA 1
ATOM 1011 C C . VAL A 1 130 ? 25.972 -2.881 14.091 1.00 96.12 130 VAL A C 1
ATOM 1013 O O . VAL A 1 130 ? 26.227 -3.909 14.711 1.00 96.12 130 VAL A O 1
ATOM 1016 N N . ALA A 1 131 ? 24.903 -2.784 13.294 1.00 97.31 131 ALA A N 1
ATOM 1017 C CA . ALA A 1 131 ? 23.992 -3.893 13.026 1.00 97.31 131 ALA A CA 1
ATOM 1018 C C . ALA A 1 131 ? 24.509 -4.867 11.953 1.00 97.31 131 ALA A C 1
ATOM 1020 O O . ALA A 1 131 ? 23.867 -5.898 11.728 1.00 97.31 131 ALA A O 1
ATOM 1021 N N . VAL A 1 132 ? 25.620 -4.536 11.284 1.00 98.38 132 VAL A N 1
ATOM 1022 C CA . VAL A 1 132 ? 26.180 -5.298 10.165 1.00 98.38 132 VAL A CA 1
ATOM 1023 C C . VAL A 1 132 ? 27.682 -5.506 10.375 1.00 98.38 132 VAL A C 1
ATOM 1025 O O . VAL A 1 132 ? 28.450 -4.545 10.362 1.00 98.38 132 VAL A O 1
ATOM 1028 N N . SER A 1 133 ? 28.126 -6.752 10.554 1.00 98.00 133 SER A N 1
ATOM 1029 C CA . SER A 1 133 ? 29.560 -7.060 10.608 1.00 98.00 133 SER A CA 1
ATOM 1030 C C . SER A 1 133 ? 30.197 -6.923 9.225 1.00 98.00 133 SER A C 1
ATOM 1032 O O . SER A 1 133 ? 29.587 -7.282 8.217 1.00 98.00 133 SER A O 1
ATOM 1034 N N . ASP A 1 134 ? 31.422 -6.395 9.179 1.00 96.25 134 ASP A N 1
ATOM 1035 C CA . ASP A 1 134 ? 32.203 -6.218 7.947 1.00 96.25 134 ASP A CA 1
ATOM 1036 C C . ASP A 1 134 ? 31.415 -5.496 6.841 1.00 96.25 134 ASP A C 1
ATOM 1038 O O . ASP A 1 134 ? 31.369 -5.921 5.691 1.00 96.25 134 ASP A O 1
ATOM 1042 N N . ALA A 1 135 ? 30.763 -4.383 7.196 1.00 96.88 135 ALA A N 1
ATOM 1043 C CA . ALA A 1 135 ? 29.762 -3.713 6.363 1.00 96.88 135 ALA A CA 1
ATOM 1044 C C . ALA A 1 135 ? 30.192 -3.439 4.905 1.00 96.88 135 ALA A C 1
ATOM 1046 O O . ALA A 1 135 ? 29.374 -3.555 3.992 1.00 96.88 135 ALA A O 1
ATOM 1047 N N . THR A 1 136 ? 31.465 -3.103 4.669 1.00 96.81 136 THR A N 1
ATOM 1048 C CA . THR A 1 136 ? 32.013 -2.914 3.315 1.00 96.81 136 THR A CA 1
ATOM 1049 C C . THR A 1 136 ? 32.022 -4.216 2.514 1.00 96.81 136 THR A C 1
ATOM 1051 O O . THR A 1 136 ? 31.607 -4.223 1.357 1.00 96.81 136 THR A O 1
ATOM 1054 N N . GLU A 1 137 ? 32.476 -5.313 3.124 1.00 97.06 137 GLU A N 1
ATOM 1055 C CA . GLU A 1 137 ? 32.489 -6.642 2.507 1.00 97.06 137 GLU A CA 1
ATOM 1056 C C . GLU A 1 137 ? 31.062 -7.143 2.281 1.00 97.06 137 GLU A C 1
ATOM 1058 O O . GLU A 1 137 ? 30.737 -7.597 1.187 1.00 97.06 137 GLU A O 1
ATOM 1063 N N . PHE A 1 138 ? 30.180 -6.955 3.267 1.00 98.44 138 PHE A N 1
ATOM 1064 C CA . PHE A 1 138 ? 28.767 -7.296 3.150 1.00 98.44 138 PHE A CA 1
ATOM 1065 C C . PHE A 1 138 ? 28.093 -6.595 1.963 1.00 98.44 138 PHE A C 1
ATOM 1067 O O . PHE A 1 138 ? 27.405 -7.251 1.184 1.00 98.44 138 PHE A O 1
ATOM 1074 N N . LEU A 1 139 ? 28.283 -5.280 1.786 1.00 98.19 139 LEU A N 1
ATOM 1075 C CA . LEU A 1 139 ? 27.680 -4.563 0.656 1.00 98.19 139 LEU A CA 1
ATOM 1076 C C . LEU A 1 139 ? 28.260 -4.998 -0.692 1.00 98.19 139 LEU A C 1
ATOM 1078 O O . LEU A 1 139 ? 27.499 -5.106 -1.652 1.00 98.19 139 LEU A O 1
ATOM 1082 N N . ALA A 1 140 ? 29.565 -5.271 -0.766 1.00 97.75 140 ALA A N 1
ATOM 1083 C CA . ALA A 1 140 ? 30.193 -5.777 -1.984 1.00 97.75 140 ALA A CA 1
ATOM 1084 C C . ALA A 1 140 ? 29.656 -7.171 -2.358 1.00 97.75 140 ALA A C 1
ATOM 1086 O O . ALA A 1 140 ? 29.265 -7.395 -3.503 1.00 97.75 140 ALA A O 1
ATOM 1087 N N . ALA A 1 141 ? 29.562 -8.081 -1.384 1.00 97.12 141 ALA A N 1
ATOM 1088 C CA . ALA A 1 141 ? 28.999 -9.414 -1.578 1.00 97.12 141 ALA A CA 1
ATOM 1089 C C . ALA A 1 141 ? 27.505 -9.360 -1.934 1.00 97.12 141 ALA A C 1
ATOM 1091 O O . ALA A 1 141 ? 27.044 -10.088 -2.812 1.00 97.12 141 ALA A O 1
ATOM 1092 N N . LEU A 1 142 ? 26.739 -8.470 -1.294 1.00 97.50 142 LEU A N 1
ATOM 1093 C CA . LEU A 1 142 ? 25.331 -8.265 -1.617 1.00 97.50 142 LEU A CA 1
ATOM 1094 C C . LEU A 1 142 ? 25.166 -7.763 -3.056 1.00 97.50 142 LEU A C 1
ATOM 1096 O O . LEU A 1 142 ? 24.306 -8.262 -3.772 1.00 97.50 142 LEU A O 1
ATOM 1100 N N . GLU A 1 143 ? 25.970 -6.793 -3.495 1.00 95.81 143 GLU A N 1
ATOM 1101 C CA . GLU A 1 143 ? 25.908 -6.273 -4.865 1.00 95.81 143 GLU A CA 1
ATOM 1102 C C . GLU A 1 143 ? 26.168 -7.363 -5.915 1.00 95.81 143 GLU A C 1
ATOM 1104 O O . GLU A 1 143 ? 25.431 -7.433 -6.901 1.00 95.81 143 GLU A O 1
ATOM 1109 N N . ASP A 1 144 ? 27.150 -8.236 -5.676 1.00 94.06 144 ASP A N 1
ATOM 1110 C CA . ASP A 1 144 ? 27.467 -9.368 -6.554 1.00 94.06 144 ASP A CA 1
ATOM 1111 C C . ASP A 1 144 ? 26.320 -10.394 -6.608 1.00 94.06 144 ASP A C 1
ATOM 1113 O O . ASP A 1 144 ? 25.841 -10.754 -7.685 1.00 94.06 144 ASP A O 1
ATOM 1117 N N . LEU A 1 145 ? 25.777 -10.790 -5.450 1.00 94.62 145 LEU A N 1
ATOM 1118 C CA . LEU A 1 145 ? 24.658 -11.739 -5.377 1.00 94.62 145 LEU A CA 1
ATOM 1119 C C . LEU A 1 145 ? 23.372 -11.212 -6.027 1.00 94.62 145 LEU A C 1
ATOM 1121 O O . LEU A 1 145 ? 22.579 -11.987 -6.567 1.00 94.62 145 LEU A O 1
ATOM 1125 N N . LEU A 1 146 ? 23.154 -9.895 -5.994 1.00 94.12 146 LEU A N 1
ATOM 1126 C CA . LEU A 1 146 ? 22.033 -9.249 -6.673 1.00 94.12 146 LEU A CA 1
ATOM 1127 C C . LEU A 1 146 ? 22.272 -9.097 -8.190 1.00 94.12 146 LEU A C 1
ATOM 1129 O O . LEU A 1 146 ? 21.390 -8.611 -8.895 1.00 94.12 146 LEU A O 1
ATOM 1133 N N . GLN A 1 147 ? 23.392 -9.560 -8.747 1.00 89.31 147 GLN A N 1
ATOM 1134 C CA . GLN A 1 147 ? 23.628 -9.666 -10.192 1.00 89.31 147 GLN A CA 1
ATOM 1135 C C . GLN A 1 147 ? 23.837 -11.133 -10.605 1.00 89.31 147 GLN A C 1
ATOM 1137 O O . GLN A 1 147 ? 24.923 -11.511 -11.044 1.00 89.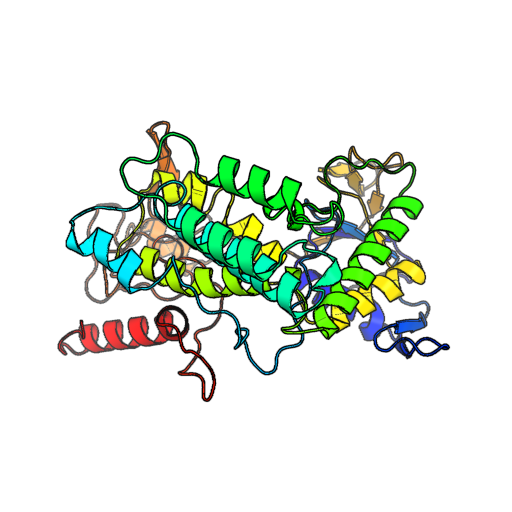31 147 GLN A O 1
ATOM 1142 N N . PRO A 1 148 ? 22.802 -11.992 -10.490 1.00 75.19 148 PRO A N 1
ATOM 1143 C CA . PRO A 1 148 ? 22.950 -13.409 -10.773 1.00 75.19 148 PRO A CA 1
ATOM 1144 C C . PRO A 1 148 ? 23.380 -13.634 -12.224 1.00 75.19 148 PRO A C 1
ATOM 1146 O O . PRO A 1 148 ? 22.737 -13.183 -13.175 1.00 75.19 148 PRO A O 1
ATOM 1149 N N . HIS A 1 149 ? 24.482 -14.362 -12.378 1.00 70.31 149 HIS A N 1
ATOM 1150 C CA . HIS A 1 149 ? 25.002 -14.785 -13.668 1.00 70.31 149 HIS A CA 1
ATOM 1151 C C . HIS A 1 149 ? 24.077 -15.850 -14.277 1.00 70.31 149 HIS A C 1
ATOM 1153 O O . HIS A 1 149 ? 23.529 -16.683 -13.557 1.00 70.31 149 HIS A O 1
ATOM 1159 N N . ALA A 1 150 ? 23.954 -15.881 -15.608 1.00 61.53 150 ALA A N 1
ATOM 1160 C CA . ALA A 1 150 ? 23.058 -16.796 -16.333 1.00 61.53 150 ALA A CA 1
ATOM 1161 C C . ALA A 1 150 ? 23.285 -18.301 -16.043 1.00 61.53 150 ALA A C 1
ATOM 1163 O O . ALA A 1 150 ? 22.428 -19.123 -16.354 1.00 61.53 150 ALA A O 1
ATOM 1164 N N . HIS A 1 151 ? 24.427 -18.660 -15.446 1.00 55.25 151 HIS A N 1
ATOM 1165 C CA . HIS A 1 151 ? 24.810 -20.030 -15.086 1.00 55.25 151 HIS A CA 1
ATOM 1166 C C . HIS A 1 151 ? 24.873 -20.283 -13.570 1.00 55.25 151 HIS A C 1
ATOM 1168 O O . HIS A 1 151 ? 25.389 -21.319 -13.152 1.00 55.25 151 HIS A O 1
ATOM 1174 N N . ALA A 1 152 ? 24.394 -19.354 -12.736 1.00 62.59 152 ALA A N 1
ATOM 1175 C CA . ALA A 1 152 ? 24.407 -19.530 -11.289 1.00 62.59 152 ALA A CA 1
ATOM 1176 C C . ALA A 1 152 ? 23.551 -20.743 -10.880 1.00 62.59 152 ALA A C 1
ATOM 1178 O O . ALA A 1 152 ? 22.377 -20.853 -11.235 1.00 62.59 152 ALA A O 1
ATOM 1179 N N . THR A 1 153 ? 24.147 -21.669 -10.129 1.00 52.66 153 THR A N 1
ATOM 1180 C CA . THR A 1 153 ? 23.440 -22.815 -9.554 1.00 52.66 153 THR A CA 1
ATOM 1181 C C . THR A 1 153 ? 22.734 -22.385 -8.269 1.00 52.66 153 THR A C 1
ATOM 1183 O O . THR A 1 153 ? 23.394 -21.968 -7.321 1.00 52.66 153 THR A O 1
ATOM 1186 N N . GLY A 1 154 ? 21.407 -22.514 -8.219 1.00 62.62 154 GLY A N 1
ATOM 1187 C CA . GLY A 1 154 ? 20.592 -22.160 -7.050 1.00 62.62 154 GLY A CA 1
ATOM 1188 C C . GLY A 1 154 ? 19.882 -20.807 -7.171 1.00 62.62 154 GLY A C 1
ATOM 1189 O O . GLY A 1 154 ? 20.203 -19.983 -8.023 1.00 62.62 154 GLY A O 1
ATOM 1190 N N . ARG A 1 155 ? 18.872 -20.589 -6.321 1.00 82.38 155 ARG A N 1
ATOM 1191 C CA . ARG A 1 155 ? 18.122 -19.325 -6.255 1.00 82.38 155 ARG A CA 1
ATOM 1192 C C . ARG A 1 155 ? 18.948 -18.263 -5.528 1.00 82.38 155 ARG A C 1
ATOM 1194 O O . ARG A 1 155 ? 19.367 -18.501 -4.397 1.00 82.38 155 ARG A O 1
ATOM 1201 N N . TRP A 1 156 ? 19.177 -17.112 -6.166 1.00 90.38 156 TRP A N 1
ATOM 1202 C CA . TRP A 1 156 ? 19.984 -16.010 -5.620 1.00 90.38 156 TRP A CA 1
ATOM 1203 C C . TRP A 1 156 ? 19.465 -15.532 -4.254 1.00 90.38 156 TRP A C 1
ATOM 1205 O O . TRP A 1 156 ? 20.251 -15.142 -3.395 1.00 90.38 156 TRP A O 1
ATOM 1215 N N . GLU A 1 157 ? 18.160 -15.661 -4.009 1.00 91.56 157 GLU A N 1
ATOM 1216 C CA . GLU A 1 157 ? 17.510 -15.351 -2.738 1.00 91.56 157 GLU A CA 1
ATOM 1217 C C . GLU A 1 157 ? 18.073 -16.175 -1.571 1.00 91.56 157 GLU A C 1
ATOM 1219 O O . GLU A 1 157 ? 18.209 -15.652 -0.467 1.00 91.56 157 GLU A O 1
ATOM 1224 N N . ASN A 1 158 ? 18.436 -17.442 -1.805 1.00 92.75 158 ASN A N 1
ATOM 1225 C CA . ASN A 1 158 ? 18.999 -18.304 -0.763 1.00 92.75 158 ASN A CA 1
ATOM 1226 C C . ASN A 1 158 ? 20.398 -17.827 -0.352 1.00 92.75 158 ASN A C 1
ATOM 1228 O O . ASN A 1 158 ? 20.689 -17.750 0.838 1.00 92.75 158 ASN A O 1
ATOM 1232 N N . HIS A 1 159 ? 21.238 -17.458 -1.324 1.00 93.81 159 HIS A N 1
ATOM 1233 C CA . HIS A 1 159 ? 22.575 -16.925 -1.048 1.00 93.81 159 HIS A CA 1
ATOM 1234 C C . HIS A 1 159 ? 22.503 -15.564 -0.344 1.00 93.81 159 HIS A C 1
ATOM 1236 O O . HIS A 1 159 ? 23.263 -15.308 0.586 1.00 93.81 159 HIS A O 1
ATOM 1242 N N . VAL A 1 160 ? 21.550 -14.702 -0.727 1.00 96.19 160 VAL A N 1
ATOM 1243 C CA . VAL A 1 160 ? 21.307 -13.441 -0.008 1.00 96.19 160 VAL A CA 1
ATOM 1244 C C . VAL A 1 160 ? 20.855 -13.713 1.428 1.00 96.19 160 VAL A C 1
ATOM 1246 O O . VAL A 1 160 ? 21.342 -13.058 2.347 1.00 96.19 160 VAL A O 1
ATOM 1249 N N . ALA A 1 161 ? 19.963 -14.682 1.650 1.00 96.06 161 ALA A N 1
ATOM 1250 C CA . ALA A 1 161 ? 19.515 -15.046 2.993 1.00 96.06 161 ALA A CA 1
ATOM 1251 C C . ALA A 1 161 ? 20.669 -15.558 3.871 1.00 96.06 161 ALA A C 1
ATOM 1253 O O . ALA A 1 161 ? 20.758 -15.174 5.038 1.00 96.06 161 ALA A O 1
ATOM 1254 N N . GLU A 1 162 ? 21.571 -16.368 3.313 1.00 96.62 162 GLU A N 1
ATOM 1255 C CA . GLU A 1 162 ? 22.780 -16.835 3.996 1.00 96.62 162 GLU A CA 1
ATOM 1256 C C . GLU A 1 162 ? 23.702 -15.663 4.358 1.00 96.62 162 GLU A C 1
ATOM 1258 O O . GLU A 1 162 ? 24.018 -15.485 5.536 1.00 96.62 162 GLU A O 1
ATOM 1263 N N . LEU A 1 163 ? 24.030 -14.795 3.393 1.00 97.81 163 LEU A N 1
ATOM 1264 C CA . LEU A 1 163 ? 24.848 -13.598 3.615 1.00 97.81 163 LEU A CA 1
ATOM 1265 C C . LEU A 1 163 ? 24.259 -12.703 4.721 1.00 97.81 163 LEU A C 1
ATOM 1267 O O . LEU A 1 163 ? 24.957 -12.299 5.652 1.00 97.81 163 LEU A O 1
ATOM 1271 N N . VAL A 1 164 ? 22.953 -12.430 4.658 1.00 98.25 164 VAL A N 1
ATOM 1272 C CA . VAL A 1 164 ? 22.227 -11.653 5.673 1.00 98.25 164 VAL A CA 1
ATOM 1273 C C . VAL A 1 164 ? 22.271 -12.342 7.035 1.00 98.25 164 VAL A C 1
ATOM 1275 O O . VAL A 1 164 ? 22.407 -11.672 8.057 1.00 98.25 164 VAL A O 1
ATOM 1278 N N . SER A 1 165 ? 22.153 -13.670 7.085 1.00 97.81 165 SER A N 1
ATOM 1279 C CA . SER A 1 165 ? 22.187 -14.415 8.344 1.00 97.81 165 SER A CA 1
ATOM 1280 C C . SER A 1 165 ? 23.556 -14.370 9.028 1.00 97.81 165 SER A C 1
ATOM 1282 O O . SER A 1 165 ? 23.606 -14.340 10.260 1.00 97.81 165 SER A O 1
ATOM 1284 N N . THR A 1 166 ? 24.627 -14.304 8.235 1.00 98.06 166 THR A N 1
ATOM 1285 C CA . THR A 1 166 ? 26.014 -14.216 8.698 1.00 98.06 166 THR A CA 1
ATOM 1286 C C . THR A 1 166 ? 26.354 -12.813 9.188 1.00 98.06 166 THR A C 1
ATOM 1288 O O . THR A 1 166 ? 26.890 -12.671 10.283 1.00 98.06 166 THR A O 1
ATOM 1291 N N . HIS A 1 167 ? 26.010 -11.780 8.412 1.00 98.44 167 HIS A N 1
ATOM 1292 C CA . HIS A 1 167 ? 26.491 -10.419 8.673 1.00 98.44 167 HIS A CA 1
ATOM 1293 C C . HIS A 1 167 ? 25.505 -9.523 9.427 1.00 98.44 167 HIS A C 1
ATOM 1295 O O . HIS A 1 167 ? 25.928 -8.594 10.109 1.00 98.44 167 HIS A O 1
ATOM 1301 N N . VAL A 1 168 ? 24.193 -9.755 9.315 1.00 98.62 168 VAL A N 1
ATOM 1302 C CA . VAL A 1 168 ? 23.175 -8.825 9.830 1.00 98.62 168 VAL A CA 1
ATOM 1303 C C . VAL A 1 168 ? 22.562 -9.342 11.130 1.00 98.62 168 VAL A C 1
ATOM 1305 O O . VAL A 1 168 ? 22.079 -10.481 11.216 1.00 98.62 168 VAL A O 1
ATOM 1308 N N . ALA A 1 169 ? 22.515 -8.468 12.140 1.00 98.19 169 ALA A N 1
ATOM 1309 C CA . ALA A 1 169 ? 21.842 -8.723 13.410 1.00 98.19 169 ALA A CA 1
ATOM 1310 C C . ALA A 1 169 ? 20.395 -9.199 13.187 1.00 98.19 169 ALA A C 1
ATOM 1312 O O . ALA A 1 169 ? 19.664 -8.632 12.376 1.00 98.19 169 ALA A O 1
ATOM 1313 N N . SER A 1 170 ? 19.952 -10.225 13.923 1.00 97.62 170 SER A N 1
ATOM 1314 C CA . SER A 1 170 ? 18.644 -10.871 13.712 1.00 97.62 170 SER A CA 1
ATOM 1315 C C . SER A 1 170 ? 17.457 -9.901 13.754 1.00 97.62 170 SER A C 1
ATOM 1317 O O . SER A 1 170 ? 16.545 -10.020 12.942 1.00 97.62 170 SER A O 1
ATOM 1319 N N . SER A 1 171 ? 17.504 -8.893 14.628 1.00 96.31 171 SER A N 1
ATOM 1320 C CA . SER A 1 171 ? 16.488 -7.838 14.768 1.00 96.31 171 SER A CA 1
ATOM 1321 C C . SER A 1 171 ? 16.455 -6.821 13.616 1.00 96.31 171 SER A C 1
ATOM 1323 O O . SER A 1 171 ? 15.573 -5.958 13.579 1.00 96.31 171 SER A O 1
ATOM 1325 N N . ARG A 1 172 ? 17.418 -6.894 12.689 1.00 97.88 172 ARG A N 1
ATOM 1326 C CA . ARG A 1 172 ? 17.570 -6.025 11.511 1.00 97.88 172 ARG A CA 1
ATOM 1327 C C . ARG A 1 172 ? 17.517 -6.789 10.190 1.00 97.88 172 ARG A C 1
ATOM 1329 O O . ARG A 1 172 ? 17.827 -6.234 9.142 1.00 97.88 172 ARG A O 1
ATOM 1336 N N . ARG A 1 173 ? 17.121 -8.061 10.213 1.00 98.12 173 ARG A N 1
ATOM 1337 C CA . ARG A 1 173 ? 16.890 -8.829 8.985 1.00 98.12 173 ARG A CA 1
ATOM 1338 C C . ARG A 1 173 ? 15.531 -8.444 8.409 1.00 98.12 173 ARG A C 1
ATOM 1340 O O . ARG A 1 173 ? 14.538 -8.407 9.133 1.00 98.12 173 ARG A O 1
ATOM 1347 N N . LEU A 1 174 ? 15.494 -8.132 7.117 1.00 98.06 174 LEU A N 1
ATOM 1348 C CA . LEU A 1 174 ? 14.270 -7.729 6.440 1.00 98.06 174 LEU A CA 1
ATOM 1349 C C . LEU A 1 174 ? 13.415 -8.955 6.104 1.00 98.06 174 LEU A C 1
ATOM 1351 O O . LEU A 1 174 ? 13.814 -9.787 5.296 1.00 98.06 174 LEU A O 1
ATOM 1355 N N . ASP A 1 175 ? 12.201 -9.002 6.645 1.00 96.19 175 ASP A N 1
ATOM 1356 C CA . ASP A 1 175 ? 11.103 -9.788 6.079 1.00 96.19 175 ASP A CA 1
ATOM 1357 C C . ASP A 1 175 ? 10.218 -8.863 5.234 1.00 96.19 175 ASP A C 1
ATOM 1359 O O . ASP A 1 175 ? 9.299 -8.209 5.734 1.00 96.19 175 ASP A O 1
ATOM 1363 N N . LEU A 1 176 ? 10.547 -8.756 3.943 1.00 96.44 176 LEU A N 1
ATOM 1364 C CA . LEU A 1 176 ? 9.909 -7.803 3.036 1.00 96.44 176 LEU A CA 1
ATOM 1365 C C . LEU A 1 176 ? 8.413 -8.084 2.867 1.00 96.44 176 LEU A C 1
ATOM 1367 O O . LEU A 1 176 ? 7.607 -7.154 2.921 1.00 96.44 176 LEU A O 1
ATOM 1371 N N . LEU A 1 177 ? 8.037 -9.351 2.671 1.00 93.44 177 LEU A N 1
ATOM 1372 C CA . LEU A 1 177 ? 6.636 -9.739 2.500 1.00 93.44 177 LEU A CA 1
ATOM 1373 C C . LEU A 1 177 ? 5.868 -9.618 3.823 1.00 93.44 177 LEU A C 1
ATOM 1375 O O . LEU A 1 177 ? 4.734 -9.124 3.830 1.00 93.44 177 LEU A O 1
ATOM 1379 N N . GLY A 1 178 ? 6.510 -9.957 4.946 1.00 94.06 178 GLY A N 1
ATOM 1380 C CA . GLY A 1 178 ? 5.956 -9.792 6.289 1.00 94.06 178 GLY A CA 1
ATOM 1381 C C . GLY A 1 178 ? 5.623 -8.345 6.652 1.00 94.06 178 GLY A C 1
ATOM 1382 O O . GLY A 1 178 ? 4.668 -8.111 7.395 1.00 94.06 178 GLY A O 1
ATOM 1383 N N . LEU A 1 179 ? 6.292 -7.342 6.057 1.00 95.00 179 LEU A N 1
ATOM 1384 C CA . LEU A 1 179 ? 5.960 -5.926 6.287 1.00 95.00 179 LEU A CA 1
ATOM 1385 C C . LEU A 1 179 ? 4.490 -5.590 6.007 1.00 95.00 179 LEU A C 1
ATOM 1387 O O . LEU A 1 179 ? 3.972 -4.635 6.601 1.00 95.00 179 LEU A O 1
ATOM 1391 N N . ALA A 1 180 ? 3.845 -6.320 5.092 1.00 91.44 180 ALA A N 1
ATOM 1392 C CA . ALA A 1 180 ? 2.454 -6.107 4.716 1.00 91.44 180 ALA A CA 1
ATOM 1393 C C . ALA A 1 180 ? 1.468 -6.839 5.643 1.00 91.44 180 ALA A C 1
ATOM 1395 O O . ALA A 1 180 ? 0.279 -6.521 5.636 1.00 91.44 180 ALA A O 1
ATOM 1396 N N . ALA A 1 181 ? 1.918 -7.795 6.449 1.00 90.38 181 ALA A N 1
ATOM 1397 C CA . ALA A 1 181 ? 1.075 -8.552 7.367 1.00 90.38 181 ALA A CA 1
ATOM 1398 C C . ALA A 1 181 ? 1.667 -8.516 8.790 1.00 90.38 181 ALA A C 1
ATOM 1400 O O . ALA A 1 181 ? 2.059 -9.552 9.317 1.00 90.38 181 ALA A O 1
ATOM 1401 N N . PRO A 1 182 ? 1.728 -7.330 9.430 1.00 91.38 182 PRO A N 1
ATOM 1402 C CA . PRO A 1 182 ? 2.455 -7.131 10.690 1.00 91.38 182 PRO A CA 1
ATOM 1403 C C . PRO A 1 182 ? 1.912 -7.948 11.871 1.00 91.38 182 PRO A C 1
ATOM 1405 O O . PRO A 1 182 ? 2.623 -8.128 12.850 1.00 91.38 182 PRO A O 1
ATOM 1408 N N . LEU A 1 183 ? 0.669 -8.434 11.785 1.00 93.81 183 LEU A N 1
ATOM 1409 C CA . LEU A 1 183 ? 0.034 -9.275 12.806 1.00 93.81 183 LEU A CA 1
ATOM 1410 C C . LEU A 1 183 ? -0.068 -10.753 12.387 1.00 93.81 183 LEU A C 1
ATOM 1412 O O . LEU A 1 183 ? -0.735 -11.536 13.060 1.00 93.81 183 LEU A O 1
ATOM 1416 N N . ALA A 1 184 ? 0.540 -11.152 11.264 1.00 89.75 184 ALA A N 1
ATOM 1417 C CA . ALA A 1 184 ? 0.487 -12.537 10.803 1.00 89.75 184 ALA A CA 1
ATOM 1418 C C . ALA A 1 184 ? 1.075 -13.488 11.855 1.00 89.75 184 ALA A C 1
ATOM 1420 O O . ALA A 1 184 ? 2.113 -13.206 12.451 1.00 89.75 184 ALA A O 1
ATOM 1421 N N . GLY A 1 185 ? 0.393 -14.611 12.090 1.00 88.81 185 GLY A N 1
ATOM 1422 C CA . GLY A 1 185 ? 0.828 -15.631 13.048 1.00 88.81 185 GLY A CA 1
ATOM 1423 C C . GLY A 1 185 ? 0.671 -15.254 14.526 1.00 88.81 185 GLY A C 1
ATOM 1424 O O . GLY A 1 185 ? 1.069 -16.045 15.375 1.00 88.81 185 GLY A O 1
ATOM 1425 N N . HIS A 1 186 ? 0.086 -14.095 14.845 1.00 93.88 186 HIS A N 1
ATOM 1426 C CA . HIS A 1 186 ? -0.149 -13.658 16.222 1.00 93.88 186 HIS A CA 1
ATOM 1427 C C . HIS A 1 186 ? -1.628 -13.809 16.595 1.00 93.88 186 HIS A C 1
ATOM 1429 O O . HIS A 1 186 ? -2.514 -13.422 15.832 1.00 93.88 186 HIS A O 1
ATOM 1435 N N . SER A 1 187 ? -1.891 -14.351 17.786 1.00 96.88 187 SER A N 1
ATOM 1436 C CA . SER A 1 187 ? -3.220 -14.414 18.400 1.00 96.88 187 SER A CA 1
ATOM 1437 C C . SER A 1 187 ? -3.262 -13.561 19.661 1.00 96.88 187 SER A C 1
ATOM 1439 O O . SER A 1 187 ? -2.291 -13.536 20.413 1.00 96.88 187 SER A O 1
ATOM 1441 N N . PHE A 1 188 ? -4.399 -12.928 19.923 1.00 97.88 188 PHE A N 1
ATOM 1442 C CA . PHE A 1 188 ? -4.601 -12.027 21.054 1.00 97.88 188 PHE A CA 1
ATOM 1443 C C . PHE A 1 188 ? -5.690 -12.573 21.973 1.00 97.88 188 PHE A C 1
ATOM 1445 O O . PHE A 1 188 ? -6.743 -13.012 21.506 1.00 97.88 188 PHE A O 1
ATOM 1452 N N . ALA A 1 189 ? -5.475 -12.514 23.286 1.00 97.56 189 ALA A N 1
ATOM 1453 C CA . ALA A 1 189 ? -6.444 -12.978 24.274 1.00 97.56 189 ALA A CA 1
ATOM 1454 C C . ALA A 1 189 ? -7.672 -12.059 24.383 1.00 97.56 189 ALA A C 1
ATOM 1456 O O . ALA A 1 189 ? -8.696 -12.474 24.909 1.00 97.56 189 ALA A O 1
ATOM 1457 N N . SER A 1 190 ? -7.577 -10.810 23.915 1.00 97.00 190 SER A N 1
ATOM 1458 C CA . SER A 1 190 ? -8.681 -9.842 23.926 1.00 97.00 190 SER A CA 1
ATOM 1459 C C . SER A 1 190 ? -8.467 -8.726 22.901 1.00 97.00 190 SER A C 1
ATOM 1461 O O . SER A 1 190 ? -7.338 -8.488 22.460 1.00 97.00 190 SER A O 1
ATOM 1463 N N . ARG A 1 191 ? -9.520 -7.956 22.584 1.00 95.62 191 ARG A N 1
ATOM 1464 C CA . ARG A 1 191 ? -9.376 -6.731 21.774 1.00 95.62 191 ARG A CA 1
ATOM 1465 C C . ARG A 1 191 ? -8.472 -5.698 22.429 1.00 95.62 191 ARG A C 1
ATOM 1467 O O . ARG A 1 191 ? -7.774 -4.993 21.726 1.00 95.62 191 ARG A O 1
ATOM 1474 N N . LYS A 1 192 ? -8.423 -5.633 23.762 1.00 97.00 192 LYS A N 1
ATOM 1475 C CA . LYS A 1 192 ? -7.540 -4.695 24.470 1.00 97.00 192 LYS A CA 1
ATOM 1476 C C . LYS A 1 192 ? -6.060 -4.979 24.194 1.00 97.00 192 LYS A C 1
ATOM 1478 O O . LYS A 1 192 ? -5.276 -4.048 24.045 1.00 97.00 192 LYS A O 1
ATOM 1483 N N . GLU A 1 193 ? -5.683 -6.255 24.146 1.00 98.12 193 GLU A N 1
ATOM 1484 C CA . GLU A 1 193 ? -4.315 -6.667 23.815 1.00 98.12 193 GLU A CA 1
ATOM 1485 C C . GLU A 1 193 ? -3.990 -6.374 22.345 1.00 98.12 193 GLU A C 1
ATOM 1487 O O . GLU A 1 193 ? -2.935 -5.818 22.046 1.00 98.12 193 GLU A O 1
ATOM 1492 N N . LEU A 1 194 ? -4.935 -6.657 21.442 1.00 98.19 194 LEU A N 1
ATOM 1493 C CA . LEU A 1 194 ? -4.822 -6.268 20.037 1.00 98.19 194 LEU A CA 1
ATOM 1494 C C . LEU A 1 194 ? -4.671 -4.747 19.879 1.00 98.19 194 LEU A C 1
ATOM 1496 O O . LEU A 1 194 ? -3.803 -4.296 19.139 1.00 98.19 194 LEU A O 1
ATOM 1500 N N . ASP A 1 195 ? -5.500 -3.955 20.561 1.00 98.31 195 ASP A N 1
ATOM 1501 C CA . ASP A 1 195 ? -5.473 -2.495 20.495 1.00 98.31 195 ASP A CA 1
ATOM 1502 C C . ASP A 1 195 ? -4.097 -1.965 20.919 1.00 98.31 195 ASP A C 1
ATOM 1504 O O . ASP A 1 195 ? -3.552 -1.085 20.253 1.00 98.31 195 ASP A O 1
ATOM 1508 N N . ALA A 1 196 ? -3.491 -2.544 21.963 1.00 98.06 196 ALA A N 1
ATOM 1509 C CA . ALA A 1 196 ? -2.127 -2.219 22.378 1.00 98.06 196 ALA A CA 1
ATOM 1510 C C . ALA A 1 196 ? -1.088 -2.574 21.298 1.00 98.06 196 ALA A C 1
ATOM 1512 O O . ALA A 1 196 ? -0.266 -1.730 20.947 1.00 98.06 196 ALA A O 1
ATOM 1513 N N . ALA A 1 197 ? -1.170 -3.767 20.703 1.00 98.25 197 ALA A N 1
ATOM 1514 C CA . ALA A 1 197 ? -0.254 -4.182 19.639 1.00 98.25 197 ALA A CA 1
ATOM 1515 C C . ALA A 1 197 ? -0.370 -3.308 18.375 1.00 98.25 197 ALA A C 1
ATOM 1517 O O . ALA A 1 197 ? 0.635 -2.963 17.750 1.00 98.25 197 ALA A O 1
ATOM 1518 N N . VAL A 1 198 ? -1.588 -2.902 18.000 1.00 98.19 198 VAL A N 1
ATOM 1519 C CA . VAL A 1 198 ? -1.807 -1.971 16.883 1.00 98.19 198 VAL A CA 1
ATOM 1520 C C . VAL A 1 198 ? -1.269 -0.581 17.225 1.00 98.19 198 VAL A C 1
ATOM 1522 O O . VAL A 1 198 ? -0.664 0.058 16.368 1.00 98.19 198 VAL A O 1
ATOM 1525 N N . VAL A 1 199 ? -1.436 -0.112 18.464 1.00 97.88 199 VAL A N 1
ATOM 1526 C CA . VAL A 1 199 ? -0.844 1.150 18.930 1.00 97.88 199 VAL A CA 1
ATOM 1527 C C . VAL A 1 199 ? 0.684 1.122 18.833 1.00 97.88 199 VAL A C 1
ATOM 1529 O O . VAL A 1 199 ? 1.261 2.079 18.320 1.00 97.88 199 VAL A O 1
ATOM 1532 N N . ASP A 1 200 ? 1.332 0.035 19.252 1.00 96.62 200 ASP A N 1
ATOM 1533 C CA . ASP A 1 200 ? 2.789 -0.120 19.153 1.00 96.62 200 ASP A CA 1
ATOM 1534 C C . ASP A 1 200 ? 3.261 -0.124 17.693 1.00 96.62 200 ASP A C 1
ATOM 1536 O O . ASP A 1 200 ? 4.238 0.543 17.346 1.00 96.62 200 ASP A O 1
ATOM 1540 N N . TYR A 1 201 ? 2.523 -0.804 16.810 1.00 96.81 201 TYR A N 1
ATOM 1541 C CA . TYR A 1 201 ? 2.768 -0.776 15.367 1.00 96.81 201 TYR A CA 1
ATOM 1542 C C . TYR A 1 201 ? 2.681 0.644 14.783 1.00 96.81 201 TYR A C 1
ATOM 1544 O O . TYR A 1 201 ? 3.540 1.040 13.993 1.00 96.81 201 TYR A O 1
ATOM 1552 N N . LEU A 1 202 ? 1.653 1.412 15.157 1.00 97.00 202 LEU A N 1
ATOM 1553 C CA . LEU A 1 202 ? 1.441 2.777 14.665 1.00 97.00 202 LEU A CA 1
ATOM 1554 C C . LEU A 1 202 ? 2.533 3.731 15.149 1.00 97.00 202 LEU A C 1
ATOM 1556 O O . LEU A 1 202 ? 3.044 4.523 14.358 1.00 97.00 202 LEU A O 1
ATOM 1560 N N . ASP A 1 203 ? 2.906 3.634 16.425 1.00 95.75 203 ASP A N 1
ATOM 1561 C CA . ASP A 1 203 ? 3.984 4.426 17.015 1.00 95.75 203 ASP A CA 1
ATOM 1562 C C . ASP A 1 203 ? 5.335 4.115 16.363 1.00 95.75 203 ASP A C 1
ATOM 1564 O O . ASP A 1 203 ? 6.083 5.039 16.031 1.00 95.75 203 ASP A O 1
ATOM 1568 N N . ASP A 1 204 ? 5.658 2.833 16.159 1.00 95.31 204 ASP A N 1
ATOM 1569 C CA . ASP A 1 204 ? 6.895 2.441 15.483 1.00 95.31 204 ASP A CA 1
ATOM 1570 C C . ASP A 1 204 ? 6.919 2.967 14.045 1.00 95.31 204 ASP A C 1
ATOM 1572 O O . ASP A 1 204 ? 7.904 3.570 13.620 1.00 95.31 204 ASP A O 1
ATOM 1576 N N . ASP A 1 205 ? 5.826 2.808 13.299 1.00 96.38 205 ASP A N 1
ATOM 1577 C CA . ASP A 1 205 ? 5.771 3.236 11.905 1.00 96.38 205 ASP A CA 1
ATOM 1578 C C . ASP A 1 205 ? 5.817 4.770 11.750 1.00 96.38 205 ASP A C 1
ATOM 1580 O O . ASP A 1 205 ? 6.473 5.270 10.828 1.00 96.38 205 ASP A O 1
ATOM 1584 N N . ALA A 1 206 ? 5.207 5.528 12.670 1.00 95.69 206 ALA A N 1
ATOM 1585 C CA . ALA A 1 206 ? 5.321 6.988 12.733 1.00 95.69 206 ALA A CA 1
ATOM 1586 C C . ALA A 1 206 ? 6.757 7.429 13.067 1.00 95.69 206 ALA A C 1
ATOM 1588 O O . ALA A 1 206 ? 7.336 8.246 12.345 1.00 95.69 206 ALA A O 1
ATOM 1589 N N . ARG A 1 207 ? 7.386 6.811 14.077 1.00 95.25 207 ARG A N 1
ATOM 1590 C CA . ARG A 1 207 ? 8.791 7.056 14.443 1.00 95.25 207 ARG A CA 1
ATOM 1591 C C . ARG A 1 207 ? 9.736 6.790 13.270 1.00 95.25 207 ARG A C 1
ATOM 1593 O O . ARG A 1 207 ? 10.610 7.605 12.992 1.00 95.25 207 ARG A O 1
ATOM 1600 N N . ARG A 1 208 ? 9.559 5.674 12.558 1.00 95.81 208 ARG A N 1
ATOM 1601 C CA . ARG A 1 208 ? 10.333 5.354 11.343 1.00 95.81 208 ARG A CA 1
ATOM 1602 C C . ARG A 1 208 ? 10.098 6.360 10.233 1.00 95.81 208 ARG A C 1
ATOM 1604 O O . ARG A 1 208 ? 11.028 6.725 9.528 1.00 95.81 208 ARG A O 1
ATOM 1611 N N . SER A 1 209 ? 8.860 6.821 10.076 1.00 96.44 209 SER A N 1
ATOM 1612 C CA . SER A 1 209 ? 8.534 7.833 9.072 1.00 96.44 209 SER A CA 1
ATOM 1613 C C . SER A 1 209 ? 9.287 9.137 9.336 1.00 96.44 209 SER A C 1
ATOM 1615 O O . SER A 1 209 ? 9.793 9.729 8.388 1.00 96.44 209 SER A O 1
ATOM 1617 N N . ALA A 1 210 ? 9.442 9.541 10.601 1.00 95.31 210 ALA A N 1
ATOM 1618 C CA . ALA A 1 210 ? 10.189 10.741 10.983 1.00 95.31 210 ALA A CA 1
ATOM 1619 C C . ALA A 1 210 ? 11.699 10.671 10.673 1.00 95.31 210 ALA A C 1
ATOM 1621 O O . ALA A 1 210 ? 12.334 11.710 10.521 1.00 95.31 210 ALA A O 1
ATOM 1622 N N . LEU A 1 211 ? 12.273 9.470 10.539 1.00 96.62 211 LEU A N 1
ATOM 1623 C CA . LEU A 1 211 ? 13.669 9.281 10.123 1.00 96.62 211 LEU A CA 1
ATOM 1624 C C . LEU A 1 211 ? 13.883 9.498 8.613 1.00 96.62 211 LEU A C 1
ATOM 1626 O O . LEU A 1 211 ? 15.028 9.562 8.165 1.00 96.62 211 LEU A O 1
ATOM 1630 N N . GLY A 1 212 ? 12.805 9.607 7.829 1.00 96.56 212 GLY A N 1
ATOM 1631 C CA . GLY A 1 212 ? 12.866 9.902 6.399 1.00 96.56 212 GLY A CA 1
ATOM 1632 C C . GLY A 1 212 ? 13.740 8.913 5.630 1.00 96.56 212 GLY A C 1
ATOM 1633 O O . GLY A 1 212 ? 13.523 7.702 5.682 1.00 96.56 212 GLY A O 1
ATOM 1634 N N . GLU A 1 213 ? 14.733 9.438 4.913 1.00 97.69 213 GLU A N 1
ATOM 1635 C CA . GLU A 1 213 ? 15.652 8.641 4.091 1.00 97.69 213 GLU A CA 1
ATOM 1636 C C . GLU A 1 213 ? 16.682 7.825 4.890 1.00 97.69 213 GLU A C 1
ATOM 1638 O O . GLU A 1 213 ? 17.352 6.962 4.327 1.00 97.69 213 GLU A O 1
ATOM 1643 N N . SER A 1 214 ? 16.771 8.038 6.206 1.00 98.19 214 SER A N 1
ATOM 1644 C CA . SER A 1 214 ? 17.662 7.279 7.088 1.00 98.19 214 SER A CA 1
ATOM 1645 C C . SER A 1 214 ? 17.026 6.001 7.648 1.00 98.19 214 SER A C 1
ATOM 1647 O O . SER A 1 214 ? 17.729 5.217 8.280 1.00 98.19 214 SER A O 1
ATOM 1649 N N . ASP A 1 215 ? 15.719 5.759 7.460 1.00 98.44 215 ASP A N 1
ATOM 1650 C CA . ASP A 1 215 ? 15.101 4.496 7.892 1.00 98.44 215 ASP A CA 1
ATOM 1651 C C . ASP A 1 215 ? 15.136 3.432 6.778 1.00 98.44 215 ASP A C 1
ATOM 1653 O O . ASP A 1 215 ? 14.557 3.634 5.703 1.00 98.44 215 ASP A O 1
ATOM 1657 N N . PRO A 1 216 ? 15.752 2.260 7.025 1.00 98.56 216 PRO A N 1
ATOM 1658 C CA . PRO A 1 216 ? 15.913 1.231 6.000 1.00 98.56 216 PRO A CA 1
ATOM 1659 C C . PRO A 1 216 ? 14.584 0.608 5.551 1.00 98.56 216 PRO A C 1
ATOM 1661 O O . PRO A 1 216 ? 14.429 0.277 4.375 1.00 98.56 216 PRO A O 1
ATOM 1664 N N . VAL A 1 217 ? 13.583 0.494 6.437 1.00 98.38 217 VAL A N 1
ATOM 1665 C CA . VAL A 1 217 ? 12.249 -0.012 6.060 1.00 98.38 217 VAL A CA 1
ATOM 1666 C C . VAL A 1 217 ? 11.565 0.979 5.118 1.00 98.38 217 VAL A C 1
ATOM 1668 O O . VAL A 1 217 ? 11.012 0.579 4.092 1.00 98.38 217 VAL A O 1
ATOM 1671 N N . LYS A 1 218 ? 11.630 2.279 5.424 1.00 98.25 218 LYS A N 1
ATOM 1672 C CA . LYS A 1 218 ? 11.078 3.336 4.572 1.00 98.25 218 LYS A CA 1
ATOM 1673 C C . LYS A 1 218 ? 11.784 3.408 3.220 1.00 98.25 218 LYS A C 1
ATOM 1675 O O . LYS A 1 218 ? 11.100 3.627 2.223 1.00 98.25 218 LYS A O 1
ATOM 1680 N N . MET A 1 219 ? 13.091 3.152 3.144 1.00 98.56 219 MET A N 1
ATOM 1681 C CA . MET A 1 219 ? 13.812 3.101 1.863 1.00 98.56 219 MET A CA 1
ATOM 1682 C C . MET A 1 219 ? 13.492 1.854 1.036 1.00 98.56 219 MET A C 1
ATOM 1684 O O . MET A 1 219 ? 13.302 1.976 -0.174 1.00 98.56 219 MET A O 1
ATOM 1688 N N . ALA A 1 220 ? 13.296 0.689 1.659 1.00 98.69 220 ALA A N 1
ATOM 1689 C CA . ALA A 1 220 ? 12.794 -0.500 0.963 1.00 98.69 220 ALA A CA 1
ATOM 1690 C C . ALA A 1 220 ? 11.398 -0.262 0.358 1.00 98.69 220 ALA A C 1
ATOM 1692 O O . ALA A 1 220 ? 11.156 -0.534 -0.819 1.00 98.69 220 ALA A O 1
ATOM 1693 N N . ILE A 1 221 ? 10.483 0.322 1.141 1.00 98.31 221 ILE A N 1
ATOM 1694 C CA . ILE A 1 221 ? 9.150 0.729 0.668 1.00 98.31 221 ILE A CA 1
ATOM 1695 C C . ILE A 1 221 ? 9.268 1.807 -0.419 1.00 98.31 221 ILE A C 1
ATOM 1697 O O . ILE A 1 221 ? 8.516 1.784 -1.391 1.00 98.31 221 ILE A O 1
ATOM 1701 N N . GLY A 1 222 ? 10.228 2.724 -0.291 1.00 97.50 222 GLY A N 1
ATOM 1702 C CA . GLY A 1 222 ? 10.560 3.727 -1.297 1.00 97.50 222 GLY A CA 1
ATOM 1703 C C . GLY A 1 222 ? 10.989 3.115 -2.631 1.00 97.50 222 GLY A C 1
ATOM 1704 O O . GLY A 1 222 ? 10.519 3.555 -3.682 1.00 97.50 222 GLY A O 1
ATOM 1705 N N . ALA A 1 223 ? 11.810 2.063 -2.609 1.00 98.31 223 ALA A N 1
ATOM 1706 C CA . ALA A 1 223 ? 12.188 1.300 -3.797 1.00 98.31 223 ALA A CA 1
ATOM 1707 C C . ALA A 1 223 ? 10.981 0.602 -4.425 1.00 98.31 223 ALA A C 1
ATOM 1709 O O . ALA A 1 223 ? 10.760 0.751 -5.625 1.00 98.31 223 ALA A O 1
ATOM 1710 N N . LEU A 1 224 ? 10.134 -0.050 -3.620 1.00 98.06 224 LEU A N 1
ATOM 1711 C CA . LEU A 1 224 ? 8.874 -0.619 -4.104 1.00 98.06 224 LEU A CA 1
ATOM 1712 C C . LEU A 1 224 ? 7.996 0.447 -4.769 1.00 98.06 224 LEU A C 1
ATOM 1714 O O . LEU A 1 224 ? 7.550 0.259 -5.898 1.00 98.06 224 LEU A O 1
ATOM 1718 N N . HIS A 1 225 ? 7.782 1.583 -4.101 1.00 95.19 225 HIS A N 1
ATOM 1719 C CA . HIS A 1 225 ? 6.978 2.698 -4.600 1.00 95.19 225 HIS A CA 1
ATOM 1720 C C . HIS A 1 225 ? 7.508 3.239 -5.932 1.00 95.19 225 HIS A C 1
ATOM 1722 O O . HIS A 1 225 ? 6.743 3.432 -6.875 1.00 95.19 225 HIS A O 1
ATOM 1728 N N . THR A 1 226 ? 8.825 3.409 -6.022 1.00 94.75 226 THR A N 1
ATOM 1729 C CA . THR A 1 226 ? 9.520 3.844 -7.234 1.00 94.75 226 THR A CA 1
ATOM 1730 C C . THR A 1 226 ? 9.371 2.818 -8.358 1.00 94.75 226 THR A C 1
ATOM 1732 O O . THR A 1 226 ? 9.033 3.173 -9.487 1.00 94.75 226 THR A O 1
ATOM 1735 N N . GLY A 1 227 ? 9.537 1.530 -8.047 1.00 96.06 227 GLY A N 1
ATOM 1736 C CA . GLY A 1 227 ? 9.368 0.431 -8.995 1.00 96.06 227 GLY A CA 1
ATOM 1737 C C . GLY A 1 227 ? 7.968 0.373 -9.590 1.00 96.06 227 GLY A C 1
ATOM 1738 O O . GLY A 1 227 ? 7.822 0.088 -10.776 1.00 96.06 227 GLY A O 1
ATOM 1739 N N . ARG A 1 228 ? 6.931 0.745 -8.825 1.00 94.94 228 ARG A N 1
ATOM 1740 C CA . ARG A 1 228 ? 5.561 0.829 -9.358 1.00 94.94 228 ARG A CA 1
ATOM 1741 C C . ARG A 1 228 ? 5.461 1.764 -10.556 1.00 94.94 228 ARG A C 1
ATOM 1743 O O . ARG A 1 228 ? 4.716 1.457 -11.477 1.00 94.94 228 ARG A O 1
ATOM 1750 N N . ALA A 1 229 ? 6.177 2.887 -10.561 1.00 92.38 229 ALA A N 1
ATOM 1751 C CA . ALA A 1 229 ? 6.139 3.826 -11.679 1.00 92.38 229 ALA A CA 1
ATOM 1752 C C . ALA A 1 229 ? 6.700 3.198 -12.972 1.00 92.38 229 ALA A C 1
ATOM 1754 O O . ALA A 1 229 ? 6.140 3.371 -14.058 1.00 92.38 229 ALA A O 1
ATOM 1755 N N . ILE A 1 230 ? 7.749 2.381 -12.843 1.00 94.06 230 ILE A N 1
ATOM 1756 C CA . ILE A 1 230 ? 8.313 1.605 -13.954 1.00 94.06 230 ILE A CA 1
ATOM 1757 C C . ILE A 1 230 ? 7.342 0.506 -14.397 1.00 94.06 230 ILE A C 1
ATOM 1759 O O . ILE A 1 230 ? 7.010 0.431 -15.578 1.00 94.06 230 ILE A O 1
ATOM 1763 N N . LEU A 1 231 ? 6.805 -0.282 -13.458 1.00 95.38 231 LEU A N 1
ATOM 1764 C CA . LEU A 1 231 ? 5.848 -1.361 -13.745 1.00 95.38 231 LEU A CA 1
ATOM 1765 C C . LEU A 1 231 ? 4.580 -0.856 -14.439 1.00 95.38 231 LEU A C 1
ATOM 1767 O O . LEU A 1 231 ? 4.097 -1.493 -15.368 1.00 95.38 231 LEU A O 1
ATOM 1771 N N . LYS A 1 232 ? 4.058 0.308 -14.033 1.00 93.75 232 LYS A N 1
ATOM 1772 C CA . LYS A 1 232 ? 2.915 0.949 -14.699 1.00 93.75 232 LYS A CA 1
ATOM 1773 C C . LYS A 1 232 ? 3.187 1.219 -16.178 1.00 93.75 232 LYS A C 1
ATOM 1775 O O . LYS A 1 232 ? 2.275 1.086 -16.986 1.00 93.75 232 LYS A O 1
ATOM 1780 N N . SER A 1 233 ? 4.414 1.609 -16.523 1.00 90.56 233 SER A N 1
ATOM 1781 C CA . SER A 1 233 ? 4.803 1.838 -17.919 1.00 90.56 233 SER A CA 1
ATOM 1782 C C . SER A 1 233 ? 5.027 0.517 -18.654 1.00 90.56 233 SER A C 1
ATOM 1784 O O . SER A 1 233 ? 4.495 0.346 -19.742 1.00 90.56 233 SER A O 1
ATOM 1786 N N . ALA A 1 234 ? 5.707 -0.446 -18.021 1.00 91.25 234 ALA A N 1
ATOM 1787 C CA . ALA A 1 234 ? 5.921 -1.787 -18.571 1.00 91.25 234 ALA A CA 1
ATOM 1788 C C . ALA A 1 234 ? 4.604 -2.451 -19.000 1.00 91.25 234 ALA A C 1
ATOM 1790 O O . ALA A 1 234 ? 4.455 -2.881 -20.138 1.00 91.25 234 ALA A O 1
ATOM 1791 N N . VAL A 1 235 ? 3.621 -2.437 -18.101 1.00 91.88 235 VAL A N 1
ATOM 1792 C CA . VAL A 1 235 ? 2.264 -2.928 -18.342 1.00 91.88 235 VAL A CA 1
ATOM 1793 C C . VAL A 1 235 ? 1.585 -2.208 -19.504 1.00 91.88 235 VAL A C 1
ATOM 1795 O O . VAL A 1 235 ? 0.988 -2.855 -20.356 1.00 91.88 235 VAL A O 1
ATOM 1798 N N . ALA A 1 236 ? 1.615 -0.875 -19.505 1.00 90.38 236 ALA A N 1
ATOM 1799 C CA . ALA A 1 236 ? 0.791 -0.091 -20.416 1.00 90.38 236 ALA A CA 1
ATOM 1800 C C . ALA A 1 236 ? 1.356 -0.048 -21.844 1.00 90.38 236 ALA A C 1
ATOM 1802 O O . ALA A 1 236 ? 0.578 0.070 -22.790 1.00 90.38 236 ALA A O 1
ATOM 1803 N N . ASP A 1 237 ? 2.683 -0.140 -21.987 1.00 86.06 237 ASP A N 1
ATOM 1804 C CA . ASP A 1 237 ? 3.387 0.027 -23.265 1.00 86.06 237 ASP A CA 1
ATOM 1805 C C . ASP A 1 237 ? 3.849 -1.309 -23.865 1.00 86.06 237 ASP A C 1
ATOM 1807 O O . ASP A 1 237 ? 3.878 -1.456 -25.084 1.00 86.06 237 ASP A O 1
ATOM 1811 N N . GLY A 1 238 ? 4.213 -2.280 -23.021 1.00 77.56 238 GLY A N 1
ATOM 1812 C CA . GLY A 1 238 ? 4.703 -3.595 -23.443 1.00 77.56 238 GLY A CA 1
ATOM 1813 C C . GLY A 1 238 ? 3.761 -4.746 -23.106 1.00 77.56 238 GLY A C 1
ATOM 1814 O O . GLY A 1 238 ? 3.888 -5.806 -23.705 1.00 77.56 238 GLY A O 1
ATOM 1815 N N . GLY A 1 239 ? 2.815 -4.549 -22.183 1.00 85.19 239 GLY A N 1
ATOM 1816 C CA . GLY A 1 239 ? 1.977 -5.610 -21.626 1.00 85.19 239 GLY A CA 1
ATOM 1817 C C . GLY A 1 239 ? 2.726 -6.516 -20.642 1.00 85.19 239 GLY A C 1
ATOM 1818 O O . GLY A 1 239 ? 3.952 -6.505 -20.537 1.00 85.19 239 GLY A O 1
ATOM 1819 N N . ILE A 1 240 ? 1.969 -7.368 -19.964 1.00 94.00 240 ILE A N 1
ATOM 1820 C CA . ILE A 1 240 ? 2.435 -8.635 -19.383 1.00 94.00 240 ILE A CA 1
ATOM 1821 C C . ILE A 1 240 ? 1.463 -9.722 -19.844 1.00 94.00 240 ILE A C 1
ATOM 1823 O O . ILE A 1 240 ? 0.415 -9.394 -20.409 1.00 94.00 240 ILE A O 1
ATOM 1827 N N . THR A 1 241 ? 1.792 -10.993 -19.634 1.00 93.06 241 THR A N 1
ATOM 1828 C CA . THR A 1 241 ? 0.850 -12.074 -19.956 1.00 93.06 241 THR A CA 1
ATOM 1829 C C . THR A 1 241 ? -0.448 -11.940 -19.148 1.00 93.06 241 THR A C 1
ATOM 1831 O O . THR A 1 241 ? -0.468 -11.348 -18.062 1.00 93.06 241 THR A O 1
ATOM 1834 N N . ASP A 1 242 ? -1.546 -12.478 -19.679 1.00 94.00 242 ASP A N 1
ATOM 1835 C CA . ASP A 1 242 ? -2.853 -12.452 -19.013 1.00 94.00 242 ASP A CA 1
ATOM 1836 C C . ASP A 1 242 ? -2.793 -13.168 -17.652 1.00 94.00 242 ASP A C 1
ATOM 1838 O O . ASP A 1 242 ? -3.335 -12.678 -16.655 1.00 94.00 242 ASP A O 1
ATOM 1842 N N . GLU A 1 243 ? -2.056 -14.278 -17.585 1.00 93.75 243 GLU A N 1
ATOM 1843 C CA . GLU A 1 243 ? -1.843 -15.053 -16.367 1.00 93.75 243 GLU A CA 1
ATOM 1844 C C . GLU A 1 243 ? -1.125 -14.211 -15.304 1.00 93.75 243 GLU A C 1
ATOM 1846 O O . GLU A 1 243 ? -1.588 -14.128 -14.162 1.00 93.75 243 GLU A O 1
ATOM 1851 N N . SER A 1 244 ? -0.052 -13.511 -15.691 1.00 94.81 244 SER A N 1
ATOM 1852 C CA . SER A 1 244 ? 0.690 -12.614 -14.801 1.00 94.81 244 SER A CA 1
ATOM 1853 C C . SER A 1 244 ? -0.129 -11.399 -14.381 1.00 94.81 244 SER A C 1
ATOM 1855 O O . SER A 1 244 ? -0.025 -10.937 -13.243 1.00 94.81 244 SER A O 1
ATOM 1857 N N . TRP A 1 245 ? -0.983 -10.873 -15.259 1.00 94.75 245 TRP A N 1
ATOM 1858 C CA . TRP A 1 245 ? -1.893 -9.794 -14.894 1.00 94.75 245 TRP A CA 1
ATOM 1859 C C . TRP A 1 245 ? -2.838 -10.219 -13.776 1.00 94.75 245 TRP A C 1
ATOM 1861 O O . TRP A 1 245 ? -2.927 -9.541 -12.749 1.00 94.75 245 TRP A O 1
ATOM 1871 N N . VAL A 1 246 ? -3.547 -11.329 -13.979 1.00 93.56 246 VAL A N 1
ATOM 1872 C CA . VAL A 1 246 ? -4.622 -11.788 -13.096 1.00 93.56 246 VAL A CA 1
ATOM 1873 C C . VAL A 1 246 ? -4.067 -12.379 -11.801 1.00 93.56 246 VAL A C 1
ATOM 1875 O O . VAL A 1 246 ? -4.517 -11.993 -10.719 1.00 93.56 246 VAL A O 1
ATOM 1878 N N . GLY A 1 247 ? -3.110 -13.303 -11.903 1.00 93.56 247 GLY A N 1
ATOM 1879 C CA . GLY A 1 247 ? -2.611 -14.097 -10.779 1.00 93.56 247 GLY A CA 1
ATOM 1880 C C . GLY A 1 247 ? -1.508 -13.423 -9.967 1.00 93.56 247 GLY A C 1
ATOM 1881 O O . GLY A 1 247 ? -1.444 -13.608 -8.753 1.00 93.56 247 GLY A O 1
ATOM 1882 N N . GLU A 1 248 ? -0.675 -12.600 -10.603 1.00 95.94 248 GLU A N 1
ATOM 1883 C CA . GLU A 1 248 ? 0.574 -12.131 -9.993 1.00 95.94 248 GLU A CA 1
ATOM 1884 C C . GLU A 1 248 ? 0.487 -10.639 -9.637 1.00 95.94 248 GLU A C 1
ATOM 1886 O O . GLU A 1 248 ? 0.342 -10.270 -8.463 1.00 95.94 248 GLU A O 1
ATOM 1891 N N . LEU A 1 249 ? 0.443 -9.765 -10.652 1.00 95.62 249 LEU A N 1
ATOM 1892 C CA . LEU A 1 249 ? 0.397 -8.313 -10.468 1.00 95.62 249 LEU A CA 1
ATOM 1893 C C . LEU A 1 249 ? -0.847 -7.888 -9.675 1.00 95.62 249 LEU A C 1
ATOM 1895 O O . LEU A 1 249 ? -0.741 -7.167 -8.680 1.00 95.62 249 LEU A O 1
ATOM 1899 N N . ARG A 1 250 ? -2.038 -8.326 -10.107 1.00 92.75 250 ARG A N 1
ATOM 1900 C CA . ARG A 1 250 ? -3.311 -8.032 -9.427 1.00 92.75 250 ARG A CA 1
ATOM 1901 C C . ARG A 1 250 ? -3.589 -8.988 -8.272 1.00 92.75 250 ARG A C 1
ATOM 1903 O O . ARG A 1 250 ? -4.226 -8.577 -7.302 1.00 92.75 250 ARG A O 1
ATOM 1910 N N . GLY A 1 251 ? -3.157 -10.243 -8.394 1.00 93.12 251 GLY A N 1
ATOM 1911 C CA . GLY A 1 251 ? -3.503 -11.303 -7.450 1.00 93.12 251 GLY A CA 1
ATOM 1912 C C . GLY A 1 251 ? -2.859 -11.118 -6.080 1.00 93.12 251 GLY A C 1
ATOM 1913 O O . GLY A 1 251 ? -3.546 -11.254 -5.066 1.00 93.12 251 GLY A O 1
ATOM 1914 N N . TRP A 1 252 ? -1.581 -10.723 -6.028 1.00 95.00 252 TRP A N 1
ATOM 1915 C CA . TRP A 1 252 ? -0.884 -10.526 -4.754 1.00 95.00 252 TRP A CA 1
ATOM 1916 C C . TRP A 1 252 ? -0.126 -9.196 -4.661 1.00 95.00 252 TRP A C 1
ATOM 1918 O O . TRP A 1 252 ? -0.218 -8.516 -3.628 1.00 95.00 252 TRP A O 1
ATOM 1928 N N . PHE A 1 253 ? 0.575 -8.782 -5.722 1.00 97.00 253 PHE A N 1
ATOM 1929 C CA . PHE A 1 253 ? 1.511 -7.660 -5.640 1.00 97.00 253 PHE A CA 1
ATOM 1930 C C . PHE A 1 253 ? 0.820 -6.310 -5.415 1.00 97.00 253 PHE A C 1
ATOM 1932 O O . PHE A 1 253 ? 1.269 -5.527 -4.577 1.00 97.00 253 PHE A O 1
ATOM 1939 N N . GLU A 1 254 ? -0.298 -6.039 -6.097 1.00 94.12 254 GLU A N 1
ATOM 1940 C CA . GLU A 1 254 ? -1.063 -4.795 -5.932 1.00 94.12 254 GLU A CA 1
ATOM 1941 C C . GLU A 1 254 ? -1.458 -4.581 -4.468 1.00 94.12 254 GLU A C 1
ATOM 1943 O O . GLU A 1 254 ? -1.113 -3.561 -3.873 1.00 94.12 254 GLU A O 1
ATOM 1948 N N . SER A 1 255 ? -2.094 -5.582 -3.851 1.00 91.88 255 SER A N 1
ATOM 1949 C CA . SER A 1 255 ? -2.467 -5.511 -2.436 1.00 91.88 255 SER A CA 1
ATOM 1950 C C . SER A 1 255 ? -1.243 -5.323 -1.540 1.00 91.88 255 SER A C 1
ATOM 1952 O O . SER A 1 255 ? -1.294 -4.518 -0.603 1.00 91.88 255 SER A O 1
ATOM 1954 N N . PHE A 1 256 ? -0.167 -6.082 -1.787 1.00 95.44 256 PHE A N 1
ATOM 1955 C CA . PHE A 1 256 ? 1.091 -6.004 -1.041 1.00 95.44 256 PHE A CA 1
ATOM 1956 C C . PHE A 1 256 ? 1.653 -4.579 -1.051 1.00 95.44 256 PHE A C 1
ATOM 1958 O O . PHE A 1 256 ? 1.809 -3.969 0.008 1.00 95.44 256 PHE A O 1
ATOM 1965 N N . VAL A 1 257 ? 1.873 -4.013 -2.236 1.00 95.44 257 VAL A N 1
ATOM 1966 C CA . VAL A 1 257 ? 2.543 -2.723 -2.377 1.00 95.44 257 VAL A CA 1
ATOM 1967 C C . VAL A 1 257 ? 1.649 -1.540 -2.004 1.00 95.44 257 VAL A C 1
ATOM 1969 O O . VAL A 1 257 ? 2.143 -0.545 -1.477 1.00 95.44 257 VAL A O 1
ATOM 1972 N N . GLU A 1 258 ? 0.332 -1.620 -2.215 1.00 91.50 258 GLU A N 1
ATOM 1973 C CA . GLU A 1 258 ? -0.595 -0.563 -1.795 1.00 91.50 258 GLU A CA 1
ATOM 1974 C C . GLU A 1 258 ? -0.588 -0.369 -0.279 1.00 91.50 258 GLU A C 1
ATOM 1976 O O . GLU A 1 258 ? -0.488 0.767 0.190 1.00 91.50 258 GLU A O 1
ATOM 1981 N N . GLY A 1 259 ? -0.613 -1.470 0.478 1.00 92.69 259 GLY A N 1
ATOM 1982 C CA . GLY A 1 259 ? -0.584 -1.428 1.941 1.00 92.69 259 GLY A CA 1
ATOM 1983 C C . GLY A 1 259 ? 0.704 -0.838 2.521 1.00 92.69 259 GLY A C 1
ATOM 1984 O O . GLY A 1 259 ? 0.683 -0.307 3.630 1.00 92.69 259 GLY A O 1
ATOM 1985 N N . LEU A 1 260 ? 1.808 -0.910 1.773 1.00 95.75 260 LEU A N 1
ATOM 1986 C CA . LEU A 1 260 ? 3.109 -0.382 2.181 1.00 95.75 260 LEU A CA 1
ATOM 1987 C C . LEU A 1 260 ? 3.338 1.058 1.716 1.00 95.75 260 LEU A C 1
ATOM 1989 O O . LEU A 1 260 ? 3.802 1.890 2.486 1.00 95.75 260 LEU A O 1
ATOM 1993 N N . ALA A 1 261 ? 3.034 1.346 0.451 1.00 92.50 261 ALA A N 1
ATOM 1994 C CA . ALA A 1 261 ? 3.497 2.549 -0.236 1.00 92.50 261 ALA A CA 1
ATOM 1995 C C . ALA A 1 261 ? 2.395 3.585 -0.515 1.00 92.50 261 ALA A C 1
ATOM 1997 O O . ALA A 1 261 ? 2.682 4.639 -1.079 1.00 92.50 261 ALA A O 1
ATOM 1998 N N . SER A 1 262 ? 1.132 3.286 -0.194 1.00 90.38 262 SER A N 1
ATOM 1999 C CA . SER A 1 262 ? -0.014 4.170 -0.476 1.00 90.38 262 SER A CA 1
ATOM 2000 C C . SER A 1 262 ? -0.778 4.582 0.785 1.00 90.38 262 SER A C 1
ATOM 2002 O O . SER A 1 262 ? -1.946 4.957 0.700 1.00 90.38 262 SER A O 1
ATOM 2004 N N . GLY A 1 263 ? -0.150 4.494 1.959 1.00 92.25 263 GLY A N 1
ATOM 2005 C CA . GLY A 1 263 ? -0.772 4.919 3.209 1.00 92.25 263 GLY A CA 1
ATOM 2006 C C . GLY A 1 263 ? -0.716 6.429 3.462 1.00 92.25 263 GLY A C 1
ATOM 2007 O O . GLY A 1 263 ? -0.289 7.209 2.601 1.00 92.25 263 GLY A O 1
ATOM 2008 N N . PRO A 1 264 ? -1.228 6.866 4.622 1.00 93.88 264 PRO A N 1
ATOM 2009 C CA . PRO A 1 264 ? -1.413 8.277 4.938 1.00 93.88 264 PRO A CA 1
ATOM 2010 C C . PRO A 1 264 ? -0.097 8.957 5.378 1.00 93.88 264 PRO A C 1
ATOM 2012 O O . PRO A 1 264 ? 0.926 8.291 5.547 1.00 93.88 264 PRO A O 1
ATOM 2015 N N . PRO A 1 265 ? -0.088 10.282 5.607 1.00 93.38 265 PRO A N 1
ATOM 2016 C CA . PRO A 1 265 ? 0.986 10.937 6.356 1.00 93.38 265 PRO A CA 1
ATOM 2017 C C . PRO A 1 265 ? 1.126 10.364 7.777 1.00 93.38 265 PRO A C 1
ATOM 2019 O O . PRO A 1 265 ? 0.125 9.955 8.369 1.00 93.38 265 PRO A O 1
ATOM 2022 N N . ALA A 1 266 ? 2.334 10.408 8.352 1.00 94.38 266 ALA A N 1
ATOM 2023 C CA . ALA A 1 266 ? 2.628 9.897 9.701 1.00 94.38 266 ALA A CA 1
ATOM 2024 C C . ALA A 1 266 ? 1.694 10.451 10.790 1.00 94.38 266 ALA A C 1
ATOM 2026 O O . ALA A 1 266 ? 1.228 9.691 11.634 1.00 94.38 266 ALA A O 1
ATOM 2027 N N . LEU A 1 267 ? 1.301 11.725 10.680 1.00 94.81 267 LEU A N 1
ATOM 2028 C CA . LEU A 1 267 ? 0.326 12.361 11.572 1.00 94.81 267 LEU A CA 1
ATOM 2029 C C . LEU A 1 267 ? -0.964 11.538 11.735 1.00 94.81 267 LEU A C 1
ATOM 2031 O O . LEU A 1 267 ? -1.532 11.474 12.819 1.00 94.81 267 LEU A O 1
ATOM 2035 N N . ARG A 1 268 ? -1.437 10.876 10.672 1.00 96.38 268 ARG A N 1
ATOM 2036 C CA . ARG A 1 268 ? -2.651 10.052 10.741 1.00 96.38 268 ARG A CA 1
ATOM 2037 C C . ARG A 1 268 ? -2.443 8.765 11.540 1.00 96.38 268 ARG A C 1
ATOM 2039 O O . ARG A 1 268 ? -3.375 8.328 12.210 1.00 96.38 268 ARG A O 1
ATOM 2046 N N . ALA A 1 269 ? -1.245 8.180 11.502 1.00 95.81 269 ALA A N 1
ATOM 2047 C CA . ALA A 1 269 ? -0.900 7.044 12.354 1.00 95.81 269 ALA A CA 1
ATOM 2048 C C . ALA A 1 269 ? -0.849 7.467 13.833 1.00 95.81 269 ALA A C 1
ATOM 2050 O O . ALA A 1 269 ? -1.444 6.798 14.676 1.00 95.81 269 ALA A O 1
ATOM 2051 N N . GLU A 1 270 ? -0.245 8.623 14.129 1.00 95.94 270 GLU A N 1
ATOM 2052 C CA . GLU A 1 270 ? -0.193 9.198 15.483 1.00 95.94 270 GLU A CA 1
ATOM 2053 C C . GLU A 1 270 ? -1.595 9.496 16.037 1.00 95.94 270 GLU A C 1
ATOM 2055 O O . GLU A 1 270 ? -1.900 9.176 17.188 1.00 95.94 270 GLU A O 1
ATOM 2060 N N . GLN A 1 271 ? -2.479 10.063 15.208 1.00 97.44 271 GLN A N 1
ATOM 2061 C CA . GLN A 1 271 ? -3.875 10.321 15.566 1.00 97.44 271 GLN A CA 1
ATOM 2062 C C . GLN A 1 271 ? -4.639 9.028 15.868 1.00 97.44 271 GLN A C 1
ATOM 2064 O O . GLN A 1 271 ? -5.338 8.949 16.878 1.00 97.44 271 GLN A O 1
ATOM 2069 N N . LEU A 1 272 ? -4.489 7.995 15.032 1.00 98.19 272 LEU A N 1
ATOM 2070 C CA . LEU A 1 272 ? -5.146 6.711 15.267 1.00 98.19 272 LEU A CA 1
ATOM 2071 C C . LEU A 1 272 ? -4.650 6.049 16.559 1.00 98.19 272 LEU A C 1
ATOM 2073 O O . LEU A 1 272 ? -5.460 5.544 17.336 1.00 98.19 272 LEU A O 1
ATOM 2077 N N . ALA A 1 273 ? -3.343 6.110 16.828 1.00 97.44 273 ALA A N 1
ATOM 2078 C CA . ALA A 1 273 ? -2.771 5.609 18.071 1.00 97.44 273 ALA A CA 1
ATOM 2079 C C . ALA A 1 273 ? -3.325 6.366 19.292 1.00 97.44 273 ALA A C 1
ATOM 2081 O O . ALA A 1 273 ? -3.694 5.754 20.294 1.00 97.44 273 ALA A O 1
ATOM 2082 N N . ALA A 1 274 ? -3.445 7.696 19.210 1.00 97.50 274 ALA A N 1
ATOM 2083 C CA . ALA A 1 274 ? -4.029 8.518 20.270 1.00 97.50 274 ALA A CA 1
ATOM 2084 C C . ALA A 1 274 ? -5.510 8.188 20.533 1.00 97.50 274 ALA A C 1
ATOM 2086 O O . ALA A 1 274 ? -5.922 8.105 21.691 1.00 97.50 274 ALA A O 1
ATOM 2087 N N . LEU A 1 275 ? -6.297 7.955 19.479 1.00 98.38 275 LEU A N 1
ATOM 2088 C CA . LEU A 1 275 ? -7.703 7.554 19.588 1.00 98.38 275 LEU A CA 1
ATOM 2089 C C . LEU A 1 275 ? -7.873 6.168 20.215 1.00 98.38 275 LEU A C 1
ATOM 2091 O O . LEU A 1 275 ? -8.762 5.981 21.048 1.00 98.38 275 LEU A O 1
ATOM 2095 N N . ALA A 1 276 ? -7.019 5.213 19.841 1.00 98.06 276 ALA A N 1
ATOM 2096 C CA . ALA A 1 276 ? -7.023 3.877 20.424 1.00 98.06 276 ALA A CA 1
ATOM 2097 C C . ALA A 1 276 ? -6.664 3.917 21.918 1.00 98.06 276 ALA A C 1
ATOM 2099 O O . ALA A 1 276 ? -7.375 3.349 22.745 1.00 98.06 276 ALA A O 1
ATOM 2100 N N . ARG A 1 277 ? -5.641 4.696 22.303 1.00 96.69 277 ARG A N 1
ATOM 2101 C CA . ARG A 1 277 ? -5.302 4.933 23.721 1.00 96.69 277 ARG A CA 1
ATOM 2102 C C . ARG A 1 277 ? -6.437 5.578 24.514 1.00 96.69 277 ARG A C 1
ATOM 2104 O O . ARG A 1 277 ? -6.600 5.271 25.690 1.00 96.69 277 ARG A O 1
ATOM 2111 N N . ALA A 1 278 ? -7.204 6.469 23.887 1.00 96.75 278 ALA A N 1
ATOM 2112 C CA . ALA A 1 278 ? -8.361 7.114 24.502 1.00 96.75 278 ALA A CA 1
ATOM 2113 C C . ALA A 1 278 ? -9.606 6.205 24.570 1.00 96.75 278 ALA A C 1
ATOM 2115 O O . ALA A 1 278 ? -10.624 6.616 25.123 1.00 96.75 278 ALA A O 1
ATOM 2116 N N . GLY A 1 279 ? -9.554 4.991 24.006 1.00 96.56 279 GLY A N 1
ATOM 2117 C CA . GLY A 1 279 ? -10.679 4.052 23.967 1.00 96.56 279 GLY A CA 1
ATOM 2118 C C . GLY A 1 279 ? -11.790 4.431 22.980 1.00 96.56 279 GLY A C 1
ATOM 2119 O O . GLY A 1 279 ? -12.860 3.823 23.004 1.00 96.56 279 GLY A O 1
ATOM 2120 N N . VAL A 1 280 ? -11.550 5.423 22.115 1.00 97.81 280 VAL A N 1
ATOM 2121 C CA . VAL A 1 280 ? -12.502 5.865 21.081 1.00 97.81 280 VAL A CA 1
ATOM 2122 C C . VAL A 1 280 ? -12.480 4.918 19.884 1.00 97.81 280 VAL A C 1
ATOM 2124 O O . VAL A 1 280 ? -13.521 4.656 19.281 1.00 97.81 280 VAL A O 1
ATOM 2127 N N . VAL A 1 281 ? -11.304 4.375 19.559 1.00 98.50 281 VAL A N 1
ATOM 2128 C CA . VAL A 1 281 ? -11.114 3.372 18.505 1.00 98.50 281 VAL A CA 1
ATOM 2129 C C . VAL A 1 281 ? -10.659 2.049 19.121 1.00 98.50 281 VAL A C 1
ATOM 2131 O O . VAL A 1 281 ? -9.838 2.036 20.030 1.00 98.50 281 VAL A O 1
ATOM 2134 N N . SER A 1 282 ? -11.181 0.941 18.605 1.00 98.31 282 SER A N 1
ATOM 2135 C CA . SER A 1 282 ? -10.734 -0.429 18.873 1.00 98.31 282 SER A CA 1
ATOM 2136 C C . SER A 1 282 ? -10.717 -1.220 17.559 1.00 98.31 282 SER A C 1
ATOM 2138 O O . SER A 1 282 ? -11.278 -0.765 16.555 1.00 98.31 282 SER A O 1
ATOM 2140 N N . PHE A 1 283 ? -10.085 -2.391 17.527 1.00 98.38 283 PHE A N 1
ATOM 2141 C CA . PHE A 1 283 ? -9.900 -3.178 16.306 1.00 98.38 283 PHE A CA 1
ATOM 2142 C C . PHE A 1 283 ? -10.544 -4.569 16.393 1.00 98.38 283 PHE A C 1
ATOM 2144 O O . PHE A 1 283 ? -10.622 -5.183 17.452 1.00 98.38 283 PHE A O 1
ATOM 2151 N N . VAL A 1 284 ? -11.021 -5.091 15.257 1.00 97.88 284 VAL A N 1
ATOM 2152 C CA . VAL A 1 284 ? -11.593 -6.455 15.181 1.00 97.88 284 VAL A CA 1
ATOM 2153 C C . VAL A 1 284 ? -10.508 -7.536 15.166 1.00 97.88 284 VAL A C 1
ATOM 2155 O O . VAL A 1 284 ? -10.743 -8.636 15.655 1.00 97.88 284 VAL A O 1
ATOM 2158 N N . GLY A 1 285 ? -9.346 -7.239 14.581 1.00 95.44 285 GLY A N 1
ATOM 2159 C CA . GLY A 1 285 ? -8.257 -8.190 14.333 1.00 95.44 285 GLY A CA 1
ATOM 2160 C C . GLY A 1 285 ? -8.075 -8.541 12.851 1.00 95.44 285 GLY A C 1
ATOM 2161 O O . GLY A 1 285 ? -8.886 -8.123 12.015 1.00 95.44 285 GLY A O 1
ATOM 2162 N N . PRO A 1 286 ? -6.995 -9.269 12.506 1.00 94.75 286 PRO A N 1
ATOM 2163 C CA . PRO A 1 286 ? -6.690 -9.664 11.130 1.00 94.75 286 PRO A CA 1
ATOM 2164 C C . PRO A 1 286 ? -7.724 -10.646 10.560 1.00 94.75 286 PRO A C 1
ATOM 2166 O O . PRO A 1 286 ? -8.429 -11.332 11.298 1.00 94.75 286 PRO A O 1
ATOM 2169 N N . ASP A 1 287 ? -7.843 -10.691 9.234 1.00 94.25 287 ASP A N 1
ATOM 2170 C CA . ASP A 1 287 ? -8.798 -11.531 8.492 1.00 94.25 287 ASP A CA 1
ATOM 2171 C C . ASP A 1 287 ? -10.251 -11.514 9.025 1.00 94.25 287 ASP A C 1
ATOM 2173 O O . ASP A 1 287 ? -10.858 -12.571 9.243 1.00 94.25 287 ASP A O 1
ATOM 2177 N N . PRO A 1 288 ? -10.853 -10.326 9.235 1.00 95.62 288 PRO A N 1
ATOM 2178 C CA . PRO A 1 288 ? -12.176 -10.223 9.821 1.00 95.62 288 PRO A CA 1
ATOM 2179 C C . PRO A 1 288 ? -13.245 -10.787 8.878 1.00 95.62 288 PRO A C 1
ATOM 2181 O O . PRO A 1 288 ? -13.314 -10.447 7.693 1.00 95.62 288 PRO A O 1
ATOM 2184 N N . ARG A 1 289 ? -14.146 -11.598 9.430 1.00 97.25 289 ARG A N 1
ATOM 2185 C CA . ARG A 1 289 ? -15.371 -12.062 8.775 1.00 97.25 289 ARG A CA 1
ATOM 2186 C C . ARG A 1 289 ? -16.545 -11.212 9.230 1.00 97.25 289 ARG A C 1
ATOM 2188 O O . ARG A 1 289 ? -16.783 -11.063 10.426 1.00 97.25 289 ARG A O 1
ATOM 2195 N N . PHE A 1 290 ? -17.293 -10.689 8.266 1.00 97.38 290 PHE A N 1
ATOM 2196 C CA . PHE A 1 290 ? -18.486 -9.886 8.509 1.00 97.38 290 PHE A CA 1
ATOM 2197 C C . PHE A 1 290 ? -19.751 -10.703 8.259 1.00 97.38 290 PHE A C 1
ATOM 2199 O O . PHE A 1 290 ? -19.822 -11.471 7.301 1.00 97.38 290 PHE A O 1
ATOM 2206 N N . SER A 1 291 ? -20.768 -10.504 9.092 1.00 97.75 291 SER A N 1
ATOM 2207 C CA . SER A 1 291 ? -22.096 -11.098 8.923 1.00 97.75 291 SER A CA 1
ATOM 2208 C C . SER A 1 291 ? -23.191 -10.140 9.398 1.00 97.75 291 SER A C 1
ATOM 2210 O O . SER A 1 291 ? -22.908 -9.118 10.024 1.00 97.75 291 SER A O 1
ATOM 2212 N N . VAL A 1 292 ? -24.444 -10.452 9.068 1.00 98.06 292 VAL A N 1
ATOM 2213 C CA . VAL A 1 292 ? -25.619 -9.693 9.516 1.00 98.06 292 VAL A CA 1
ATOM 2214 C C . VAL A 1 292 ? -26.477 -10.608 10.375 1.00 98.06 292 VAL A C 1
ATOM 2216 O O . VAL A 1 292 ? -26.982 -11.614 9.875 1.00 98.06 292 VAL A O 1
ATOM 2219 N N . ASP A 1 293 ? -26.690 -10.239 11.635 1.00 96.38 293 ASP A N 1
ATOM 2220 C CA . ASP A 1 293 ? -27.721 -10.848 12.467 1.00 96.38 293 ASP A CA 1
ATOM 2221 C C . ASP A 1 293 ? -29.031 -10.084 12.264 1.00 96.38 293 ASP A C 1
ATOM 2223 O O . ASP A 1 293 ? -29.228 -8.967 12.749 1.00 96.38 293 ASP A O 1
ATOM 2227 N N . ARG A 1 294 ? -29.947 -10.692 11.508 1.00 95.50 294 ARG A N 1
ATOM 2228 C CA . ARG A 1 294 ? -31.249 -10.086 11.200 1.00 95.50 294 ARG A CA 1
ATOM 2229 C C . ARG A 1 294 ? -32.207 -10.090 12.391 1.00 95.50 294 ARG A C 1
ATOM 2231 O O . ARG A 1 294 ? -33.094 -9.240 12.429 1.00 95.50 294 ARG A O 1
ATOM 2238 N N . SER A 1 295 ? -32.039 -11.020 13.332 1.00 95.75 295 SER A N 1
ATOM 2239 C CA . SER A 1 295 ? -32.893 -11.131 14.518 1.00 95.75 295 SER A CA 1
ATOM 2240 C C . SER A 1 295 ? -32.610 -9.987 15.490 1.00 95.75 295 SER A C 1
ATOM 2242 O O . SER A 1 295 ? -33.530 -9.300 15.931 1.00 95.75 295 SER A O 1
ATOM 2244 N N . GLN A 1 296 ? -31.327 -9.704 15.713 1.00 93.81 296 GLN A N 1
ATOM 2245 C CA . GLN A 1 296 ? -30.861 -8.617 16.570 1.00 93.81 296 GLN A CA 1
ATOM 2246 C C . GLN A 1 296 ? -30.720 -7.280 15.824 1.00 93.81 296 GLN A C 1
ATOM 2248 O O . GLN A 1 296 ? -30.571 -6.230 16.451 1.00 93.81 296 GLN A O 1
ATOM 2253 N N . ARG A 1 297 ? -30.827 -7.300 14.486 1.00 95.88 297 ARG A N 1
ATOM 2254 C CA . ARG A 1 297 ? -30.657 -6.146 13.585 1.00 95.88 297 ARG A CA 1
ATOM 2255 C C . ARG A 1 297 ? -29.293 -5.471 13.761 1.00 95.88 297 ARG A C 1
ATOM 2257 O O . ARG A 1 297 ? -29.205 -4.245 13.820 1.00 95.88 297 ARG A O 1
ATOM 2264 N N . VAL A 1 298 ? -28.240 -6.282 13.839 1.00 97.12 298 VAL A N 1
ATOM 2265 C CA . VAL A 1 298 ? -26.851 -5.824 13.972 1.00 97.12 298 VAL A CA 1
ATOM 2266 C C . VAL A 1 298 ? -25.960 -6.427 12.892 1.00 97.12 298 VAL A C 1
ATOM 2268 O O . VAL A 1 298 ? -26.176 -7.534 12.398 1.00 97.12 298 VAL A O 1
ATOM 2271 N N . PHE A 1 299 ? -24.926 -5.683 12.530 1.00 98.25 299 PHE A N 1
ATOM 2272 C CA . PHE A 1 299 ? -23.753 -6.196 11.844 1.00 98.25 299 PHE A CA 1
ATOM 2273 C C . PHE A 1 299 ? -22.813 -6.812 12.875 1.00 98.25 299 PHE A C 1
ATOM 2275 O O . PHE A 1 299 ? -22.656 -6.267 13.967 1.00 98.25 299 PHE A O 1
ATOM 2282 N N . ARG A 1 300 ? -22.173 -7.925 12.514 1.00 98.19 300 ARG A N 1
ATOM 2283 C CA . ARG A 1 300 ? -21.188 -8.622 13.348 1.00 98.19 300 ARG A CA 1
ATOM 2284 C C . ARG A 1 300 ? -19.864 -8.738 12.606 1.00 98.19 300 ARG A C 1
ATOM 2286 O O . ARG A 1 300 ? -19.865 -9.043 11.410 1.00 98.19 300 ARG A O 1
ATOM 2293 N N . ALA A 1 301 ? -18.754 -8.549 13.308 1.00 98.19 301 ALA A N 1
ATOM 2294 C CA . ALA A 1 301 ? -17.406 -8.743 12.790 1.00 98.19 301 ALA A CA 1
ATOM 2295 C C . ALA A 1 301 ? -16.572 -9.597 13.758 1.00 98.19 301 ALA A C 1
ATOM 2297 O O . ALA A 1 301 ? -16.557 -9.339 14.960 1.00 98.19 301 ALA A O 1
ATOM 2298 N N . VAL A 1 302 ? -15.894 -10.619 13.231 1.00 97.69 302 VAL A N 1
ATOM 2299 C CA . VAL A 1 302 ? -15.094 -11.576 14.015 1.00 97.69 302 VAL A CA 1
ATOM 2300 C C . VAL A 1 302 ? -13.751 -11.805 13.339 1.00 97.69 302 VAL A C 1
ATOM 2302 O O . VAL A 1 302 ? -13.714 -12.065 12.138 1.00 97.69 302 VAL A O 1
ATOM 2305 N N . SER A 1 303 ? -12.667 -11.773 14.108 1.00 96.94 303 SER A N 1
ATOM 2306 C CA . SER A 1 303 ? -11.364 -12.301 13.704 1.00 96.94 303 SER A CA 1
ATOM 2307 C C . SER A 1 303 ? -11.117 -13.624 14.424 1.00 96.94 303 SER A C 1
ATOM 2309 O O . SER A 1 303 ? -11.351 -13.720 15.623 1.00 96.94 303 SER A O 1
ATOM 2311 N N . ALA A 1 304 ? -10.619 -14.639 13.714 1.00 96.06 304 ALA A N 1
ATOM 2312 C CA . ALA A 1 304 ? -10.227 -15.908 14.337 1.00 96.06 304 ALA A CA 1
ATOM 2313 C C . ALA A 1 304 ? -8.965 -15.783 15.218 1.00 96.06 304 ALA A C 1
ATOM 2315 O O . ALA A 1 304 ? -8.634 -16.712 15.947 1.00 96.06 304 ALA A O 1
ATOM 2316 N N . TRP A 1 305 ? -8.273 -14.645 15.142 1.00 96.56 305 TRP A N 1
ATOM 2317 C CA . TRP A 1 305 ? -7.013 -14.372 15.830 1.00 96.56 305 TRP A CA 1
ATOM 2318 C C . TRP A 1 305 ? -7.200 -13.606 17.144 1.00 96.56 305 TRP A C 1
ATOM 2320 O O . TRP A 1 305 ? -6.218 -13.243 17.783 1.00 96.56 305 TRP A O 1
ATOM 2330 N N . VAL A 1 306 ? -8.441 -13.319 17.544 1.00 97.38 306 VAL A N 1
ATOM 2331 C CA . VAL A 1 306 ? -8.749 -12.552 18.755 1.00 97.38 306 VAL A CA 1
ATOM 2332 C C . VAL A 1 306 ? -9.782 -13.315 19.573 1.00 97.38 306 VAL A C 1
ATOM 2334 O O . VAL A 1 306 ? -10.893 -13.556 19.105 1.00 97.38 306 VAL A O 1
ATOM 2337 N N . HIS A 1 307 ? -9.429 -13.684 20.801 1.00 96.06 307 HIS A N 1
ATOM 2338 C CA . HIS A 1 307 ? -10.266 -14.475 21.708 1.00 96.06 307 HIS A CA 1
ATOM 2339 C C . HIS A 1 307 ? -11.285 -13.619 22.480 1.00 96.06 307 HIS A C 1
ATOM 2341 O O . HIS A 1 307 ? -11.442 -13.760 23.686 1.00 96.06 307 HIS A O 1
ATOM 2347 N N . ASP A 1 308 ? -11.985 -12.738 21.766 1.00 93.94 308 ASP A N 1
ATOM 2348 C CA . ASP A 1 308 ? -13.061 -11.892 22.289 1.00 93.94 308 ASP A CA 1
ATOM 2349 C C . ASP A 1 308 ? -14.381 -12.208 21.572 1.00 93.94 308 ASP A C 1
ATOM 2351 O O . ASP A 1 308 ? -14.402 -12.741 20.457 1.00 93.94 308 ASP A O 1
ATOM 2355 N N . ASP A 1 309 ? -15.497 -11.804 22.180 1.00 93.06 309 ASP A N 1
ATOM 2356 C CA . ASP A 1 309 ? -16.796 -11.839 21.514 1.00 93.06 309 ASP A CA 1
ATOM 2357 C C . ASP A 1 309 ? -16.805 -10.996 20.232 1.00 93.06 309 ASP A C 1
ATOM 2359 O O . ASP A 1 309 ? -16.111 -9.975 20.111 1.00 93.06 309 ASP A O 1
ATOM 2363 N N . ALA A 1 310 ? -17.672 -11.390 19.295 1.00 95.31 310 ALA A N 1
ATOM 2364 C CA . ALA A 1 310 ? -17.897 -10.654 18.058 1.00 95.31 310 ALA A CA 1
ATOM 2365 C C . ALA A 1 310 ? -18.107 -9.158 18.330 1.00 95.31 310 ALA A C 1
ATOM 2367 O O . ALA A 1 310 ? -18.795 -8.759 19.269 1.00 95.31 310 ALA A O 1
ATOM 2368 N N . ALA A 1 311 ? -17.515 -8.312 17.492 1.00 97.06 311 ALA A N 1
ATOM 2369 C CA . ALA A 1 311 ? -17.847 -6.900 17.503 1.00 97.06 311 ALA A CA 1
ATOM 2370 C C . ALA A 1 311 ? -19.212 -6.717 16.838 1.00 97.06 311 ALA A C 1
ATOM 2372 O O . ALA A 1 311 ? -19.405 -7.151 15.700 1.00 97.06 311 ALA A O 1
ATOM 2373 N N . GLU A 1 312 ? -20.147 -6.077 17.536 1.00 97.25 312 GLU A N 1
ATOM 2374 C CA . GLU A 1 312 ? -21.521 -5.899 17.073 1.00 97.25 312 GLU A CA 1
ATOM 2375 C C . GLU A 1 312 ? -21.889 -4.419 17.034 1.00 97.25 312 GLU A C 1
ATOM 2377 O O . GLU A 1 312 ? -21.569 -3.652 17.942 1.00 97.25 312 GLU A O 1
ATOM 2382 N N . ALA A 1 313 ? -22.567 -4.009 15.965 1.00 96.81 313 ALA A N 1
ATOM 2383 C CA . ALA A 1 313 ? -23.066 -2.650 15.818 1.00 96.81 313 ALA A CA 1
ATOM 2384 C C . ALA A 1 313 ? -24.326 -2.633 14.962 1.00 96.81 313 ALA A C 1
ATOM 2386 O O . ALA A 1 313 ? -24.440 -3.367 13.982 1.00 96.81 313 ALA A O 1
ATOM 2387 N N . ARG A 1 314 ? -25.254 -1.722 15.259 1.00 95.25 314 ARG A N 1
ATOM 2388 C CA . ARG A 1 314 ? -26.393 -1.450 14.364 1.00 95.25 314 ARG A CA 1
ATOM 2389 C C . ARG A 1 314 ? -25.971 -0.765 13.077 1.00 95.25 314 ARG A C 1
ATOM 2391 O O . ARG A 1 314 ? -26.748 -0.719 12.125 1.00 95.25 314 ARG A O 1
ATOM 2398 N N . ILE A 1 315 ? -24.752 -0.232 13.054 1.00 95.38 315 ILE A N 1
ATOM 2399 C CA . ILE A 1 315 ? -24.286 0.578 11.954 1.00 95.38 315 ILE A CA 1
ATOM 2400 C C . ILE A 1 315 ? -22.885 0.175 11.519 1.00 95.38 315 ILE A C 1
ATOM 2402 O O . ILE A 1 315 ? -21.974 -0.005 12.328 1.00 95.38 315 ILE A O 1
ATOM 2406 N N . LEU A 1 316 ? -22.757 0.022 10.204 1.00 96.50 316 LEU A N 1
ATOM 2407 C CA . LEU A 1 316 ? -21.547 -0.351 9.498 1.00 96.50 316 LEU A CA 1
ATOM 2408 C C . LEU A 1 316 ? -21.242 0.733 8.467 1.00 96.50 316 LEU A C 1
ATOM 2410 O O . LEU A 1 316 ? -22.076 1.037 7.614 1.00 96.50 316 LEU A O 1
ATOM 2414 N N . ILE A 1 317 ? -20.040 1.291 8.537 1.00 96.19 317 ILE A N 1
ATOM 2415 C CA . ILE A 1 317 ? -19.495 2.191 7.525 1.00 96.19 317 ILE A CA 1
ATOM 2416 C C . ILE A 1 317 ? -18.508 1.401 6.676 1.00 96.19 317 ILE A C 1
ATOM 2418 O O . ILE A 1 317 ? -17.591 0.754 7.183 1.00 96.19 317 ILE A O 1
ATOM 2422 N N . GLU A 1 318 ? -18.680 1.482 5.365 1.00 95.31 318 GLU A N 1
ATOM 2423 C CA . GLU A 1 318 ? -17.735 0.929 4.409 1.00 95.31 318 GLU A CA 1
ATOM 2424 C C . GLU A 1 318 ? -16.715 1.995 4.007 1.00 95.31 318 GLU A C 1
ATOM 2426 O O . GLU A 1 318 ? -17.015 2.895 3.228 1.00 95.31 318 GLU A O 1
ATOM 2431 N N . ALA A 1 319 ? -15.502 1.895 4.546 1.00 94.56 319 ALA A N 1
ATOM 2432 C CA . ALA A 1 319 ? -14.396 2.813 4.288 1.00 94.56 319 ALA A CA 1
ATOM 2433 C C . ALA A 1 319 ? -13.466 2.270 3.187 1.00 94.56 319 ALA A C 1
ATOM 2435 O O . ALA A 1 319 ? -12.241 2.243 3.327 1.00 94.56 319 ALA A O 1
ATOM 2436 N N . MET A 1 320 ? -14.055 1.801 2.086 1.00 87.88 320 MET A N 1
ATOM 2437 C CA . MET A 1 320 ? -13.340 1.270 0.922 1.00 87.88 320 MET A CA 1
ATOM 2438 C C . MET A 1 320 ? -13.758 2.025 -0.338 1.00 87.88 320 MET A C 1
ATOM 2440 O O . MET A 1 320 ? -14.895 2.479 -0.446 1.00 87.88 320 MET A O 1
ATOM 2444 N N . SER A 1 321 ? -12.849 2.139 -1.305 1.00 82.88 321 SER A N 1
ATOM 2445 C CA . SER A 1 321 ? -13.233 2.546 -2.656 1.00 82.88 321 SER A CA 1
ATOM 2446 C C . SER A 1 321 ? -13.793 1.326 -3.399 1.00 82.88 321 SER A C 1
ATOM 2448 O O . SER A 1 321 ? -13.141 0.275 -3.381 1.00 82.88 321 SER A O 1
ATOM 2450 N N . PRO A 1 322 ? -14.976 1.410 -4.034 1.00 82.38 322 PRO A N 1
ATOM 2451 C CA . PRO A 1 322 ? -15.484 0.324 -4.861 1.00 82.38 322 PRO A CA 1
ATOM 2452 C C . PRO A 1 322 ? -14.496 -0.008 -5.984 1.00 82.38 322 PRO A C 1
ATOM 2454 O O . PRO A 1 322 ? -13.994 0.882 -6.670 1.00 82.38 322 PRO A O 1
ATOM 2457 N N . ALA A 1 323 ? -14.229 -1.297 -6.198 1.00 84.12 323 ALA A N 1
ATOM 2458 C CA . ALA A 1 323 ? -13.406 -1.727 -7.323 1.00 84.12 323 ALA A CA 1
ATOM 2459 C C . ALA A 1 323 ? -14.078 -1.352 -8.656 1.00 84.12 323 ALA A C 1
ATOM 2461 O O . ALA A 1 323 ? -15.290 -1.530 -8.805 1.00 84.12 323 ALA A O 1
ATOM 2462 N N . ASN A 1 324 ? -13.294 -0.899 -9.643 1.00 89.81 324 ASN A N 1
ATOM 2463 C CA . ASN A 1 324 ? -13.817 -0.695 -10.993 1.00 89.81 324 ASN A CA 1
ATOM 2464 C C . ASN A 1 324 ? -14.254 -2.041 -11.587 1.00 89.81 324 ASN A C 1
ATOM 2466 O O . ASN A 1 324 ? -13.478 -3.000 -11.594 1.00 89.81 324 ASN A O 1
ATOM 2470 N N . ARG A 1 325 ? -15.504 -2.119 -12.049 1.00 90.94 325 ARG A N 1
ATOM 2471 C CA . ARG A 1 325 ? -16.082 -3.305 -12.690 1.00 90.94 325 ARG A CA 1
ATOM 2472 C C . ARG A 1 325 ? -17.067 -2.868 -13.764 1.00 90.94 325 ARG A C 1
ATOM 2474 O O . ARG A 1 325 ? -18.260 -2.717 -13.495 1.00 90.94 325 ARG A O 1
ATOM 2481 N N . VAL A 1 326 ? -16.570 -2.678 -14.984 1.00 92.81 326 VAL A N 1
ATOM 2482 C CA . VAL A 1 326 ? -17.387 -2.212 -16.118 1.00 92.81 326 VAL A CA 1
ATOM 2483 C C . VAL A 1 326 ? -18.637 -3.061 -16.349 1.00 92.81 326 VAL A C 1
ATOM 2485 O O . VAL A 1 326 ? -19.710 -2.504 -16.558 1.00 92.81 326 VAL A O 1
ATOM 2488 N N . GLY A 1 327 ? -18.528 -4.388 -16.219 1.00 90.44 327 GLY A N 1
ATOM 2489 C CA . GLY A 1 327 ? -19.622 -5.322 -16.506 1.00 90.44 327 GLY A CA 1
ATOM 2490 C C . GLY A 1 327 ? -20.819 -5.240 -15.551 1.00 90.44 327 GLY A C 1
ATOM 2491 O O . GLY A 1 327 ? -21.893 -5.720 -15.889 1.00 90.44 327 GLY A O 1
ATOM 2492 N N . VAL A 1 328 ? -20.662 -4.618 -14.378 1.00 90.38 328 VAL A N 1
ATOM 2493 C CA . VAL A 1 328 ? -21.741 -4.444 -13.383 1.00 90.38 328 VAL A CA 1
ATOM 2494 C C . VAL A 1 328 ? -21.929 -2.978 -12.986 1.00 90.38 328 VAL A C 1
ATOM 2496 O O . VAL A 1 328 ? -22.455 -2.669 -11.917 1.00 90.38 328 VAL A O 1
ATOM 2499 N N . SER A 1 329 ? -21.482 -2.055 -13.840 1.00 88.88 329 SER A N 1
ATOM 2500 C CA . SER A 1 329 ? -21.618 -0.621 -13.603 1.00 88.88 329 SER A CA 1
ATOM 2501 C C . SER A 1 329 ? -23.089 -0.205 -13.491 1.00 88.88 329 SER A C 1
ATOM 2503 O O . SER A 1 329 ? -23.933 -0.629 -14.276 1.00 88.88 329 SER A O 1
ATOM 2505 N N . VAL A 1 330 ? -23.405 0.677 -12.537 1.00 90.44 330 VAL A N 1
ATOM 2506 C CA . VAL A 1 330 ? -24.751 1.267 -12.388 1.00 90.44 330 VAL A CA 1
ATOM 2507 C C . VAL A 1 330 ? -24.942 2.537 -13.222 1.00 90.44 330 VAL A C 1
ATOM 2509 O O . VAL A 1 330 ? -26.043 3.085 -13.256 1.00 90.44 330 VAL A O 1
ATOM 2512 N N . SER A 1 331 ? -23.895 3.010 -13.906 1.00 92.88 331 SER A N 1
ATOM 2513 C CA . SER A 1 331 ? -23.976 4.170 -14.798 1.00 92.88 331 SER A CA 1
ATOM 2514 C C . SER A 1 331 ? -24.944 3.883 -15.954 1.00 92.88 331 SER A C 1
ATOM 2516 O O . SER A 1 331 ? -24.712 2.927 -16.699 1.00 92.88 331 SER A O 1
ATOM 2518 N N . PRO A 1 332 ? -26.015 4.683 -16.146 1.00 96.19 332 PRO A N 1
ATOM 2519 C CA . PRO A 1 332 ? -26.926 4.509 -17.278 1.00 96.19 332 PRO A CA 1
ATOM 2520 C C . PRO A 1 332 ? -26.200 4.522 -18.627 1.00 96.19 332 PRO A C 1
ATOM 2522 O O . PRO A 1 332 ? -26.492 3.693 -19.479 1.00 96.19 332 PRO A O 1
ATOM 2525 N N . PHE A 1 333 ? -25.200 5.396 -18.778 1.00 95.00 333 PHE A N 1
ATOM 2526 C CA . PHE A 1 333 ? -24.406 5.518 -19.999 1.00 95.00 333 PHE A CA 1
ATOM 2527 C C . PHE A 1 333 ? -23.607 4.245 -20.310 1.00 95.00 333 PHE A C 1
ATOM 2529 O O . PHE A 1 333 ? -23.744 3.685 -21.393 1.00 95.00 333 PHE A O 1
ATOM 2536 N N . LEU A 1 334 ? -22.825 3.736 -19.349 1.00 94.56 334 LEU A N 1
ATOM 2537 C CA . LEU A 1 334 ? -22.037 2.515 -19.568 1.00 94.56 334 LEU A CA 1
ATOM 2538 C C . LEU A 1 334 ? -22.926 1.286 -19.780 1.00 94.56 334 LEU A C 1
ATOM 2540 O O . LEU A 1 334 ? -22.604 0.445 -20.614 1.00 94.56 334 LEU A O 1
ATOM 2544 N N . ARG A 1 335 ? -24.055 1.191 -19.064 1.00 96.00 335 ARG A N 1
ATOM 2545 C CA . ARG A 1 335 ? -25.015 0.096 -19.263 1.00 96.00 335 ARG A CA 1
ATOM 2546 C C . ARG A 1 335 ? -25.602 0.100 -20.669 1.00 96.00 335 ARG A C 1
ATOM 2548 O O . ARG A 1 335 ? -25.697 -0.968 -21.260 1.00 96.00 335 ARG A O 1
ATOM 2555 N N . GLN A 1 336 ? -25.952 1.271 -21.199 1.00 97.00 336 GLN A N 1
ATOM 2556 C CA . GLN A 1 336 ? -26.476 1.389 -22.557 1.00 97.00 336 GLN A CA 1
ATOM 2557 C C . GLN A 1 336 ? -25.417 1.002 -23.598 1.00 97.00 336 GLN A C 1
ATOM 2559 O O . GLN A 1 336 ? -25.694 0.170 -24.452 1.00 97.00 336 GLN A O 1
ATOM 2564 N N . LEU A 1 337 ? -24.178 1.498 -23.471 1.00 96.19 337 LEU A N 1
ATOM 2565 C CA . LEU A 1 337 ? -23.088 1.130 -24.387 1.00 96.19 337 LEU A CA 1
ATOM 2566 C C . LEU A 1 337 ? -22.813 -0.383 -24.416 1.00 96.19 337 LEU A C 1
ATOM 2568 O O . LEU A 1 337 ? -22.541 -0.939 -25.478 1.00 96.19 337 LEU A O 1
ATOM 2572 N N . LEU A 1 338 ? -22.872 -1.045 -23.255 1.00 95.94 338 LEU A N 1
ATOM 2573 C CA . LEU A 1 338 ? -22.725 -2.498 -23.149 1.00 95.94 338 LEU A CA 1
ATOM 2574 C C . LEU A 1 338 ? -23.920 -3.237 -23.767 1.00 95.94 338 LEU A C 1
ATOM 2576 O O . LEU A 1 338 ? -23.722 -4.214 -24.483 1.00 95.94 338 LEU A O 1
ATOM 2580 N N . ALA A 1 339 ? -25.147 -2.774 -23.504 1.00 96.44 339 ALA A N 1
ATOM 2581 C CA . ALA A 1 339 ? -26.372 -3.373 -24.036 1.00 96.44 339 ALA A CA 1
ATOM 2582 C C . ALA A 1 339 ? -26.455 -3.269 -25.567 1.00 96.44 339 ALA A C 1
ATOM 2584 O O . ALA A 1 339 ? -26.847 -4.231 -26.222 1.00 96.44 339 ALA A O 1
ATOM 2585 N N . ASP A 1 340 ? -26.015 -2.143 -26.130 1.00 96.50 340 ASP A N 1
ATOM 2586 C CA . ASP A 1 340 ? -25.960 -1.910 -27.577 1.00 96.50 340 ASP A CA 1
ATOM 2587 C C . ASP A 1 340 ? -24.775 -2.624 -28.250 1.00 96.50 340 ASP A C 1
ATOM 2589 O O . ASP A 1 340 ? -24.629 -2.589 -29.471 1.00 96.50 340 ASP A O 1
ATOM 2593 N N . GLY A 1 341 ? -23.893 -3.259 -27.469 1.00 96.50 341 GLY A N 1
ATOM 2594 C CA . GLY A 1 341 ? -22.702 -3.941 -27.974 1.00 96.50 341 GLY A CA 1
ATOM 2595 C C . GLY A 1 341 ? -21.619 -3.000 -28.512 1.00 96.50 341 GLY A C 1
ATOM 2596 O O . GLY A 1 341 ? -20.686 -3.468 -29.165 1.00 96.50 341 GLY A O 1
ATOM 2597 N N . LEU A 1 342 ? -21.712 -1.697 -28.224 1.00 96.81 342 LEU A N 1
ATOM 2598 C CA . LEU A 1 342 ? -20.748 -0.677 -28.652 1.00 96.81 342 LEU A CA 1
ATOM 2599 C C . LEU A 1 342 ? -19.413 -0.780 -27.907 1.00 96.81 342 LEU A C 1
ATOM 2601 O O . LEU A 1 342 ? -18.386 -0.350 -28.426 1.00 96.81 342 LEU A O 1
ATOM 2605 N N . VAL A 1 343 ? -19.419 -1.362 -26.707 1.00 97.12 343 VAL A N 1
ATOM 2606 C CA . VAL A 1 343 ? -18.216 -1.672 -25.922 1.00 97.12 343 VAL A CA 1
ATOM 2607 C C . VAL A 1 343 ? -18.327 -3.067 -25.311 1.00 97.12 343 VAL A C 1
ATOM 2609 O O . VAL A 1 343 ? -19.430 -3.582 -25.126 1.00 97.12 343 VAL A O 1
ATOM 2612 N N . ARG A 1 344 ? -17.196 -3.667 -24.932 1.00 96.62 344 ARG A N 1
ATOM 2613 C CA . ARG A 1 344 ? -17.153 -4.884 -24.109 1.00 96.62 344 ARG A CA 1
ATOM 2614 C C . ARG A 1 344 ? -16.128 -4.767 -22.975 1.00 96.62 344 ARG A C 1
ATOM 2616 O O . ARG A 1 344 ? -15.151 -4.036 -23.121 1.00 96.62 344 ARG A O 1
ATOM 2623 N N . PRO A 1 345 ? -16.302 -5.482 -21.851 1.00 96.69 345 PRO A N 1
ATOM 2624 C CA . PRO A 1 345 ? -15.231 -5.683 -20.878 1.00 96.69 345 PRO A CA 1
ATOM 2625 C C . PRO A 1 345 ? -14.092 -6.496 -21.498 1.00 96.69 345 PRO A C 1
ATOM 2627 O O . PRO A 1 345 ? -14.364 -7.439 -22.245 1.00 96.69 345 PRO A O 1
ATOM 2630 N N . LYS A 1 346 ? -12.834 -6.196 -21.154 1.00 95.75 346 LYS A N 1
ATOM 2631 C CA . LYS A 1 346 ? -11.720 -7.070 -21.551 1.00 95.75 346 LYS A CA 1
ATOM 2632 C C . LYS A 1 346 ? -11.809 -8.387 -20.789 1.00 95.75 346 LYS A C 1
ATOM 2634 O O . LYS A 1 346 ? -12.029 -8.382 -19.574 1.00 95.75 346 LYS A O 1
ATOM 2639 N N . VAL A 1 347 ? -11.626 -9.491 -21.502 1.00 95.69 347 VAL A N 1
ATOM 2640 C CA . VAL A 1 347 ? -11.512 -10.838 -20.939 1.00 95.69 347 VAL A CA 1
ATOM 2641 C C . VAL A 1 347 ? -10.047 -11.250 -21.009 1.00 95.69 347 VAL A C 1
ATOM 2643 O O . VAL A 1 347 ? -9.400 -10.999 -22.021 1.00 95.69 347 VAL A O 1
ATOM 2646 N N . MET A 1 348 ? -9.543 -11.840 -19.931 1.00 94.94 348 MET A N 1
ATOM 2647 C CA . MET A 1 348 ? -8.196 -12.406 -19.842 1.00 94.94 348 MET A CA 1
ATOM 2648 C C . MET A 1 348 ? -8.281 -13.871 -19.426 1.00 94.94 348 MET A C 1
ATOM 2650 O O . MET A 1 348 ? -9.270 -14.272 -18.807 1.00 94.94 348 MET A O 1
ATOM 2654 N N . MET A 1 349 ? -7.261 -14.660 -19.745 1.00 94.69 349 MET A N 1
ATOM 2655 C CA . MET A 1 349 ? -7.179 -16.061 -19.326 1.00 94.69 349 MET A CA 1
ATOM 2656 C C . MET A 1 349 ? -6.368 -16.202 -18.032 1.00 94.69 349 MET A C 1
ATOM 2658 O O . MET A 1 349 ? -5.327 -15.573 -17.869 1.00 94.69 349 MET A O 1
ATOM 2662 N N . THR A 1 350 ? -6.844 -17.019 -17.090 1.00 93.06 350 THR A N 1
ATOM 2663 C CA . THR A 1 350 ? -6.026 -17.443 -15.942 1.00 93.06 350 THR A CA 1
ATOM 2664 C C . THR A 1 350 ? -5.032 -18.526 -16.363 1.00 93.06 350 THR A C 1
ATOM 2666 O O . THR A 1 350 ? -5.173 -19.115 -17.436 1.00 93.06 350 THR A O 1
ATOM 2669 N N . ALA A 1 351 ? -4.074 -18.855 -15.490 1.00 89.56 351 ALA A N 1
ATOM 2670 C CA . ALA A 1 351 ? -3.121 -19.944 -15.723 1.00 89.56 351 ALA A CA 1
ATOM 2671 C C . ALA A 1 351 ? -3.806 -21.308 -15.947 1.00 89.56 351 ALA A C 1
ATOM 2673 O O . ALA A 1 351 ? -3.294 -22.158 -16.670 1.00 89.56 351 ALA A O 1
ATOM 2674 N N . GLU A 1 352 ? -4.996 -21.507 -15.376 1.00 92.06 352 GLU A N 1
ATOM 2675 C CA . GLU A 1 352 ? -5.827 -22.701 -15.564 1.00 92.06 352 GLU A CA 1
ATOM 2676 C C . GLU A 1 352 ? -6.666 -22.658 -16.854 1.00 92.06 352 GLU A C 1
ATOM 2678 O O . GLU A 1 352 ? -7.512 -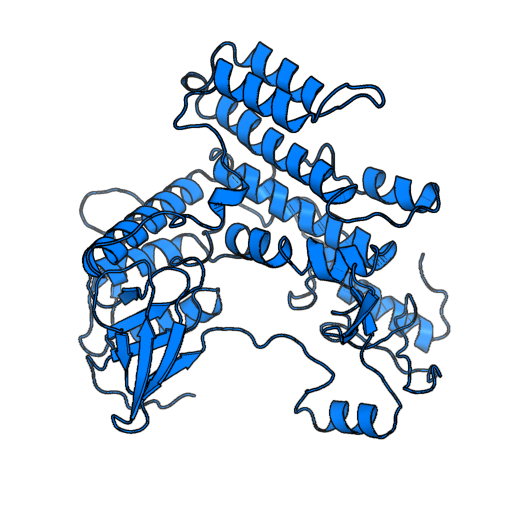23.525 -17.071 1.00 92.06 352 GLU A O 1
ATOM 2683 N N . GLY A 1 353 ? -6.500 -21.632 -17.693 1.00 91.81 353 GLY A N 1
ATOM 2684 C CA . GLY A 1 353 ? -7.302 -21.437 -18.898 1.00 91.81 353 GLY A CA 1
ATOM 2685 C C . GLY A 1 353 ? -8.750 -21.045 -18.600 1.00 91.81 353 GLY A C 1
ATOM 2686 O O . GLY A 1 353 ? -9.638 -21.310 -19.412 1.00 91.81 353 GLY A O 1
ATOM 2687 N N . THR A 1 354 ? -9.017 -20.417 -17.448 1.00 94.19 354 THR A N 1
ATOM 2688 C CA . THR A 1 354 ? -10.354 -19.903 -17.122 1.00 94.19 354 THR A CA 1
ATOM 2689 C C . THR A 1 354 ? -10.488 -18.449 -17.582 1.00 94.19 354 THR A C 1
ATOM 2691 O O . THR A 1 354 ? -9.680 -17.614 -17.174 1.00 94.19 354 THR A O 1
ATOM 2694 N N . PRO A 1 355 ? -11.500 -18.097 -18.398 1.00 94.69 355 PRO A N 1
ATOM 2695 C CA . PRO A 1 355 ? -11.720 -16.714 -18.798 1.00 94.69 355 PRO A CA 1
ATOM 2696 C C . PRO A 1 355 ? -12.259 -15.885 -17.627 1.00 94.69 355 PRO A C 1
ATOM 2698 O O . PRO A 1 355 ? -13.246 -16.252 -16.985 1.00 94.69 355 PRO A O 1
ATOM 2701 N N . VAL A 1 356 ? -11.654 -14.723 -17.387 1.00 94.00 356 VAL A N 1
ATOM 2702 C CA . VAL A 1 356 ? -12.085 -13.759 -16.371 1.00 94.00 356 VAL A CA 1
ATOM 2703 C C . VAL A 1 356 ? -12.366 -12.398 -16.995 1.00 94.00 356 VAL A C 1
ATOM 2705 O O . VAL A 1 356 ? -11.565 -11.858 -17.757 1.00 94.00 356 VAL A O 1
ATOM 2708 N N . GLN A 1 357 ? -13.513 -11.808 -16.655 1.00 94.19 357 GLN A N 1
ATOM 2709 C CA . GLN A 1 357 ? -13.768 -10.406 -16.978 1.00 94.19 357 GLN A CA 1
ATOM 2710 C C . GLN A 1 357 ? -12.901 -9.511 -16.093 1.00 94.19 357 GLN A C 1
ATOM 2712 O O . GLN A 1 357 ? -12.948 -9.583 -14.864 1.00 94.19 357 GLN A O 1
ATOM 2717 N N . THR A 1 358 ? -12.125 -8.646 -16.734 1.00 92.81 358 THR A N 1
ATOM 2718 C CA . THR A 1 358 ? -11.280 -7.662 -16.059 1.00 92.81 358 THR A CA 1
ATOM 2719 C C . THR A 1 358 ? -12.098 -6.460 -15.569 1.00 92.81 358 THR A C 1
ATOM 2721 O O . THR A 1 358 ? -13.308 -6.349 -15.778 1.00 92.81 358 THR A O 1
ATOM 2724 N N . SER A 1 359 ? -11.430 -5.535 -14.883 1.00 92.56 359 SER A N 1
ATOM 2725 C CA . SER A 1 359 ? -12.049 -4.337 -14.310 1.00 92.56 359 SER A CA 1
ATOM 2726 C C . SER A 1 359 ? -12.484 -3.300 -15.355 1.00 92.56 359 SER A C 1
ATOM 2728 O O . SER A 1 359 ? -13.429 -2.557 -15.087 1.00 92.56 359 SER A O 1
ATOM 2730 N N . GLY A 1 360 ? -11.813 -3.245 -16.513 1.00 94.88 360 GLY A N 1
ATOM 2731 C CA . GLY A 1 360 ? -11.939 -2.188 -17.524 1.00 94.88 360 GLY A CA 1
ATOM 2732 C C . GLY A 1 360 ? -12.487 -2.652 -18.878 1.00 94.88 360 GLY A C 1
ATOM 2733 O O . GLY A 1 360 ? -12.772 -3.833 -19.096 1.00 94.88 360 GLY A O 1
ATOM 2734 N N . LEU A 1 361 ? -12.645 -1.695 -19.794 1.00 96.69 361 LEU A N 1
ATOM 2735 C CA . LEU A 1 361 ? -13.107 -1.945 -21.162 1.00 96.69 361 LEU A CA 1
ATOM 2736 C C . LEU A 1 361 ? -12.018 -2.618 -21.999 1.00 96.69 361 LEU A C 1
ATOM 2738 O O . LEU A 1 361 ? -10.829 -2.491 -21.716 1.00 96.69 361 LEU A O 1
ATOM 2742 N N . ASP A 1 362 ? -12.425 -3.328 -23.041 1.00 96.81 362 ASP A N 1
ATOM 2743 C CA . ASP A 1 362 ? -11.509 -3.789 -24.074 1.00 96.81 362 ASP A CA 1
ATOM 2744 C C . ASP A 1 362 ? -11.224 -2.668 -25.075 1.00 96.81 362 ASP A C 1
ATOM 2746 O O . ASP A 1 362 ? -12.134 -1.946 -25.498 1.00 96.81 362 ASP A O 1
ATOM 2750 N N . VAL A 1 363 ? -9.952 -2.507 -25.424 1.00 96.25 363 VAL A N 1
ATOM 2751 C CA . VAL A 1 363 ? -9.450 -1.416 -26.261 1.00 96.25 363 VAL A CA 1
ATOM 2752 C C . VAL A 1 363 ? -8.354 -1.934 -27.183 1.00 96.25 363 VAL A C 1
ATOM 2754 O O . VAL A 1 363 ? -7.591 -2.829 -26.819 1.00 96.25 363 VAL A O 1
ATOM 2757 N N . GLN A 1 364 ? -8.236 -1.339 -28.366 1.00 93.75 364 GLN A N 1
ATOM 2758 C CA . GLN A 1 364 ? -7.009 -1.459 -29.148 1.00 93.75 364 GLN A CA 1
ATOM 2759 C C . GLN A 1 364 ? -5.834 -0.796 -28.402 1.00 93.75 364 GLN A C 1
ATOM 2761 O O . GLN A 1 364 ? -6.066 0.031 -27.511 1.00 93.75 364 GLN A O 1
ATOM 2766 N N . PRO A 1 365 ? -4.574 -1.107 -28.766 1.00 89.38 365 PRO A N 1
ATOM 2767 C CA . PRO A 1 365 ? -3.430 -0.288 -28.368 1.00 89.38 365 PRO A CA 1
ATOM 2768 C C . PRO A 1 365 ? -3.652 1.206 -28.670 1.00 89.38 365 PRO A C 1
ATOM 2770 O O . PRO A 1 365 ? -4.579 1.570 -29.400 1.00 89.38 365 PRO A O 1
ATOM 2773 N N . HIS A 1 366 ? -2.825 2.070 -28.077 1.00 88.69 366 HIS A N 1
ATOM 2774 C CA . HIS A 1 366 ? -2.880 3.536 -28.210 1.00 88.69 366 HIS A CA 1
ATOM 2775 C C . HIS A 1 366 ? -3.307 3.993 -29.627 1.00 88.69 366 HIS A C 1
ATOM 2777 O O . HIS A 1 366 ? -2.760 3.498 -30.618 1.00 88.69 366 HIS A O 1
ATOM 2783 N N . PRO A 1 367 ? -4.313 4.887 -29.756 1.00 93.56 367 PRO A N 1
ATOM 2784 C CA . PRO A 1 367 ? -4.876 5.768 -28.721 1.00 93.56 367 PRO A CA 1
ATOM 2785 C C . PRO A 1 367 ? -6.111 5.197 -27.981 1.00 93.56 367 PRO A C 1
ATOM 2787 O O . PRO A 1 367 ? -7.031 5.936 -27.643 1.00 93.56 367 PRO A O 1
ATOM 2790 N N . TYR A 1 368 ? -6.170 3.883 -27.727 1.00 94.94 368 TYR A N 1
ATOM 2791 C CA . TYR A 1 368 ? -7.184 3.245 -26.866 1.00 94.94 368 TYR A CA 1
ATOM 2792 C C . TYR A 1 368 ? -8.632 3.370 -27.361 1.00 94.94 368 TYR A C 1
ATOM 2794 O O . TYR A 1 368 ? -9.568 3.657 -26.603 1.00 94.94 368 TYR A O 1
ATOM 2802 N N . ARG A 1 369 ? -8.834 3.109 -28.657 1.00 96.25 369 ARG A N 1
ATOM 2803 C CA . ARG A 1 369 ? -10.180 2.971 -29.226 1.00 96.25 369 ARG A CA 1
ATOM 2804 C C . ARG A 1 369 ? -10.870 1.742 -28.647 1.00 96.25 369 ARG A C 1
ATOM 2806 O O . ARG A 1 369 ? -10.283 0.661 -28.601 1.00 96.25 369 ARG A O 1
ATOM 2813 N N . VAL A 1 370 ? -12.110 1.909 -28.209 1.00 97.12 370 VAL A N 1
ATOM 2814 C CA . VAL A 1 370 ? -12.873 0.835 -27.559 1.00 97.12 370 VAL A CA 1
ATOM 2815 C C . VAL A 1 370 ? -13.314 -0.236 -28.554 1.00 97.12 370 VAL A C 1
ATOM 2817 O O . VAL A 1 370 ? -13.617 0.049 -29.714 1.00 97.12 370 VAL A O 1
ATOM 2820 N N . VAL A 1 371 ? -13.366 -1.476 -28.075 1.00 97.94 371 VAL A N 1
ATOM 2821 C CA . VAL A 1 371 ? -13.782 -2.649 -28.846 1.00 97.94 371 VAL A CA 1
ATOM 2822 C C . VAL A 1 371 ? -15.211 -3.032 -28.457 1.00 97.94 371 VAL A C 1
ATOM 2824 O O . VAL A 1 371 ? -15.533 -3.155 -27.274 1.00 97.94 371 VAL A O 1
ATOM 2827 N N . GLY A 1 372 ? -16.071 -3.224 -29.457 1.00 97.38 372 GLY A N 1
ATOM 2828 C CA . GLY A 1 372 ? -17.455 -3.669 -29.303 1.00 97.38 372 GLY A CA 1
ATOM 2829 C C . GLY A 1 372 ? -17.591 -5.181 -29.110 1.00 97.38 372 GLY A C 1
ATOM 2830 O O . GLY A 1 372 ? -16.642 -5.949 -29.280 1.00 97.38 372 GLY A O 1
ATOM 2831 N N . ALA A 1 373 ? -18.800 -5.640 -28.785 1.00 96.38 373 ALA A N 1
ATOM 2832 C CA . ALA A 1 373 ? -19.080 -7.048 -28.482 1.00 96.38 373 ALA A CA 1
ATOM 2833 C C . ALA A 1 373 ? -18.740 -8.005 -29.643 1.00 96.38 373 ALA A C 1
ATOM 2835 O O . ALA A 1 373 ? -18.250 -9.109 -29.414 1.00 96.38 373 ALA A O 1
ATOM 2836 N N . ASN A 1 374 ? -18.928 -7.557 -30.886 1.00 95.88 374 ASN A N 1
ATOM 2837 C CA . ASN A 1 374 ? -18.600 -8.289 -32.115 1.00 95.88 374 ASN A CA 1
ATOM 2838 C C . ASN A 1 374 ? -17.134 -8.116 -32.574 1.00 95.88 374 ASN A C 1
ATOM 2840 O O . ASN A 1 374 ? -16.782 -8.568 -33.661 1.00 95.88 374 ASN A O 1
ATOM 2844 N N . GLY A 1 375 ? -16.292 -7.432 -31.791 1.00 96.38 375 GLY A N 1
ATOM 2845 C CA . GLY A 1 375 ? -14.909 -7.111 -32.150 1.00 96.38 375 GLY A CA 1
ATOM 2846 C C . GLY A 1 375 ? -14.739 -5.867 -33.031 1.00 96.38 375 GLY A C 1
ATOM 2847 O O . GLY A 1 375 ? -13.609 -5.536 -33.383 1.00 96.38 375 GLY A O 1
ATOM 2848 N N . SER A 1 376 ? -15.819 -5.160 -33.387 1.00 96.31 376 SER A N 1
ATOM 2849 C CA . SER A 1 376 ? -15.725 -3.917 -34.160 1.00 96.31 376 SER A CA 1
ATOM 2850 C C . SER A 1 376 ? -15.131 -2.781 -33.333 1.00 96.31 376 SER A C 1
ATOM 2852 O O . SER A 1 376 ? -15.325 -2.726 -32.120 1.00 96.31 376 SER A O 1
ATOM 2854 N N . VAL A 1 377 ? -14.471 -1.843 -34.005 1.00 96.81 377 VAL A N 1
ATOM 2855 C CA . VAL A 1 377 ? -13.937 -0.625 -33.391 1.00 96.81 377 VAL A CA 1
ATOM 2856 C C . VAL A 1 377 ? -14.661 0.568 -33.990 1.00 96.81 377 VAL A C 1
ATOM 2858 O O . VAL A 1 377 ? -14.584 0.799 -35.197 1.00 96.81 377 VAL A O 1
ATOM 2861 N N . THR A 1 378 ? -15.372 1.318 -33.149 1.00 90.00 378 THR A N 1
ATOM 2862 C CA . THR A 1 378 ? -16.123 2.501 -33.581 1.00 90.00 378 THR A CA 1
ATOM 2863 C C . THR A 1 378 ? -15.166 3.676 -33.799 1.00 90.00 378 THR A C 1
ATOM 2865 O O . THR A 1 378 ? -14.482 4.080 -32.852 1.00 90.00 378 THR A O 1
ATOM 2868 N N . PRO A 1 379 ? -15.109 4.266 -35.009 1.00 89.06 379 PRO A N 1
ATOM 2869 C CA . PRO A 1 379 ? -14.298 5.454 -35.256 1.00 89.06 379 PRO A CA 1
ATOM 2870 C C . PRO A 1 379 ? -14.692 6.607 -34.325 1.00 89.06 379 PRO A C 1
ATOM 2872 O O . PRO A 1 379 ? -15.875 6.861 -34.113 1.00 89.06 379 PRO A O 1
ATOM 2875 N N . GLY A 1 380 ? -13.702 7.310 -33.773 1.00 91.56 380 GLY A N 1
ATOM 2876 C CA . GLY A 1 380 ? -13.936 8.459 -32.895 1.00 91.56 380 GLY A CA 1
ATOM 2877 C C . GLY A 1 380 ? -14.383 8.119 -31.465 1.00 91.56 380 GLY A C 1
ATOM 2878 O O . GLY A 1 380 ? -14.712 9.036 -30.716 1.00 91.56 380 GLY A O 1
ATOM 2879 N N . MET A 1 381 ? -14.400 6.840 -31.067 1.00 95.56 381 MET A N 1
ATOM 2880 C CA . MET A 1 381 ? -14.754 6.420 -29.706 1.00 95.56 381 MET A CA 1
ATOM 2881 C C . MET A 1 381 ? -13.534 5.860 -28.962 1.00 95.56 381 MET A C 1
ATOM 2883 O O . MET A 1 381 ? -12.984 4.821 -29.331 1.00 95.56 381 MET A O 1
ATOM 2887 N N . TYR A 1 382 ? -13.138 6.535 -27.884 1.00 96.75 382 TYR A N 1
ATOM 2888 C CA . TYR A 1 382 ? -11.928 6.242 -27.109 1.00 96.75 382 TYR A CA 1
ATOM 2889 C C . TYR A 1 382 ? -12.264 6.044 -25.632 1.00 96.75 382 TYR A C 1
ATOM 2891 O O . TYR A 1 382 ? -13.255 6.584 -25.132 1.00 96.75 382 TYR A O 1
ATOM 2899 N N . ALA A 1 383 ? -11.419 5.300 -24.924 1.00 95.25 383 ALA A N 1
ATOM 2900 C CA . ALA A 1 383 ? -11.449 5.224 -23.470 1.00 95.25 383 ALA A CA 1
ATOM 2901 C C . ALA A 1 383 ? -10.271 5.996 -22.869 1.00 95.25 383 ALA A C 1
ATOM 2903 O O . ALA A 1 383 ? -9.158 5.959 -23.382 1.00 95.25 383 ALA A O 1
ATOM 2904 N N . LEU A 1 384 ? -10.521 6.668 -21.745 1.00 92.75 384 LEU A N 1
ATOM 2905 C CA . LEU A 1 384 ? -9.512 7.393 -20.976 1.00 92.75 384 LEU A CA 1
ATOM 2906 C C . LEU A 1 384 ? -9.756 7.192 -19.474 1.00 92.75 384 LEU A C 1
ATOM 2908 O O . LEU A 1 384 ? -10.899 7.061 -19.021 1.00 92.75 384 LEU A O 1
ATOM 2912 N N . GLY A 1 385 ? -8.681 7.192 -18.687 1.00 90.38 385 GLY A N 1
ATOM 2913 C CA . GLY A 1 385 ? -8.747 7.150 -17.227 1.00 90.38 385 GLY A CA 1
ATOM 2914 C C . GLY A 1 385 ? -9.163 5.784 -16.682 1.00 90.38 385 GLY A C 1
ATOM 2915 O O . GLY A 1 385 ? -8.660 4.749 -17.112 1.00 90.38 385 GLY A O 1
ATOM 2916 N N . LEU A 1 386 ? -10.077 5.766 -15.705 1.00 90.56 386 LEU A N 1
ATOM 2917 C CA . LEU A 1 386 ? -10.396 4.561 -14.927 1.00 90.56 386 LEU A CA 1
ATOM 2918 C C . LEU A 1 386 ? -10.825 3.366 -15.794 1.00 90.56 386 LEU A C 1
ATOM 2920 O O . LEU A 1 386 ? -10.525 2.229 -15.444 1.00 90.56 386 LEU A O 1
ATOM 2924 N N . GLN A 1 387 ? -11.477 3.608 -16.936 1.00 93.25 387 GLN A N 1
ATOM 2925 C CA . GLN A 1 387 ? -11.965 2.533 -17.808 1.00 93.25 387 GLN A CA 1
ATOM 2926 C C . GLN A 1 387 ? -10.854 1.792 -18.564 1.00 93.25 387 GLN A C 1
ATOM 2928 O O . GLN A 1 387 ? -11.109 0.706 -19.077 1.00 93.25 387 GLN A O 1
ATOM 2933 N N . LEU A 1 388 ? -9.625 2.318 -18.542 1.00 94.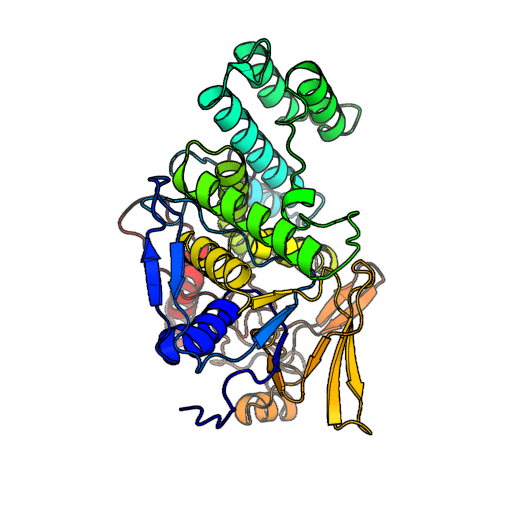38 388 LEU A N 1
ATOM 2934 C CA . LEU A 1 388 ? -8.414 1.639 -19.009 1.00 94.38 388 LEU A CA 1
ATOM 2935 C C . LEU A 1 388 ? -7.808 0.706 -17.948 1.00 94.38 388 LEU A C 1
ATOM 2937 O O . LEU A 1 388 ? -6.709 0.202 -18.134 1.00 94.38 388 LEU A O 1
ATOM 2941 N N . SER A 1 389 ? -8.491 0.431 -16.829 1.00 93.12 389 SER A N 1
ATOM 2942 C CA . SER A 1 389 ? -7.965 -0.432 -15.755 1.00 93.12 389 SER A CA 1
ATOM 2943 C C . SER A 1 389 ? -7.724 -1.901 -16.150 1.00 93.12 389 SER A C 1
ATOM 2945 O O . SER A 1 389 ? -7.303 -2.688 -15.308 1.00 93.12 389 SER A O 1
ATOM 2947 N N . SER A 1 390 ? -8.036 -2.282 -17.389 1.00 91.88 390 SER A N 1
ATOM 2948 C CA . SER A 1 390 ? -7.775 -3.578 -18.032 1.00 91.88 390 SER A CA 1
ATOM 2949 C C . SER A 1 390 ? -6.459 -3.619 -18.828 1.00 91.88 390 SER A C 1
ATOM 2951 O O . SER A 1 390 ? -6.007 -4.699 -19.207 1.00 91.88 390 SER A O 1
ATOM 2953 N N . THR A 1 391 ? -5.867 -2.458 -19.120 1.00 91.69 391 THR A N 1
ATOM 2954 C CA . THR A 1 391 ? -4.628 -2.300 -19.905 1.00 91.69 391 THR A CA 1
ATOM 2955 C C . THR A 1 391 ? -3.599 -1.419 -19.205 1.00 91.69 391 THR A C 1
ATOM 2957 O O . THR A 1 391 ? -2.411 -1.506 -19.492 1.00 91.69 391 THR A O 1
ATOM 2960 N N . GLN A 1 392 ? -4.031 -0.596 -18.252 1.00 93.00 392 GLN A N 1
ATOM 2961 C CA . GLN A 1 392 ? -3.187 0.266 -17.442 1.00 93.00 392 GLN A CA 1
ATOM 2962 C C . GLN A 1 392 ? -3.367 -0.050 -15.958 1.00 93.00 392 GLN A C 1
ATOM 2964 O O . GLN A 1 392 ? -4.482 -0.200 -15.450 1.00 93.00 392 GLN A O 1
ATOM 2969 N N . TRP A 1 393 ? -2.252 -0.119 -15.235 1.00 92.69 393 TRP A N 1
ATOM 2970 C CA . TRP A 1 393 ? -2.256 -0.412 -13.807 1.00 92.69 393 TRP A CA 1
ATOM 2971 C C . TRP A 1 393 ? -2.315 0.865 -12.952 1.00 92.69 393 TRP A C 1
ATOM 2973 O O . TRP A 1 393 ? -1.557 1.814 -13.155 1.00 92.69 393 TRP A O 1
ATOM 2983 N N . GLY A 1 394 ? -3.197 0.891 -11.948 1.00 87.31 394 GLY A N 1
ATOM 2984 C CA . GLY A 1 394 ? -3.294 1.999 -10.989 1.00 87.31 394 GLY A CA 1
ATOM 2985 C C . GLY A 1 394 ? -3.873 3.305 -11.555 1.00 87.31 394 GLY A C 1
ATOM 2986 O O . GLY A 1 394 ? -3.401 4.379 -11.179 1.00 87.31 394 GLY A O 1
ATOM 2987 N N . THR A 1 395 ? -4.890 3.215 -12.423 1.00 87.19 395 THR A N 1
ATOM 2988 C CA . THR A 1 395 ? -5.578 4.343 -13.098 1.00 87.19 395 THR A CA 1
ATOM 2989 C C . THR A 1 395 ? -6.446 5.217 -12.186 1.00 87.19 395 THR A C 1
ATOM 2991 O O . THR A 1 395 ? -6.905 6.276 -12.602 1.00 87.19 395 THR A O 1
ATOM 2994 N N . ALA A 1 396 ? -6.687 4.800 -10.939 1.00 79.38 396 ALA A N 1
ATOM 2995 C CA . ALA A 1 396 ? -7.486 5.555 -9.968 1.00 79.38 396 ALA A CA 1
ATOM 2996 C C . ALA A 1 396 ? -6.747 6.764 -9.355 1.00 79.38 396 ALA A C 1
ATOM 2998 O O . ALA A 1 396 ? -7.338 7.515 -8.583 1.00 79.38 396 ALA A O 1
ATOM 2999 N N . ILE A 1 397 ? -5.459 6.939 -9.662 1.00 72.00 397 ILE A N 1
ATOM 3000 C CA . ILE A 1 397 ? -4.627 8.038 -9.161 1.00 72.00 397 ILE A CA 1
ATOM 3001 C C . ILE A 1 397 ? -4.564 9.133 -10.231 1.00 72.00 397 ILE A C 1
ATOM 3003 O O . ILE A 1 397 ? -4.412 8.835 -11.414 1.00 72.00 397 ILE A O 1
ATOM 3007 N N . ALA A 1 398 ? -4.704 10.392 -9.807 1.00 61.22 398 ALA A N 1
ATOM 3008 C CA . ALA A 1 398 ? -4.702 11.549 -10.697 1.00 61.22 398 ALA A CA 1
ATOM 3009 C C . ALA A 1 398 ? -3.401 11.665 -11.508 1.00 61.22 398 ALA A C 1
ATOM 3011 O O . ALA A 1 398 ? -2.333 11.242 -11.067 1.00 61.22 398 ALA A O 1
ATOM 3012 N N . ALA A 1 399 ? -3.515 12.271 -12.689 1.00 68.38 399 ALA A N 1
ATOM 3013 C CA . ALA A 1 399 ? -2.378 12.566 -13.545 1.00 68.38 399 ALA A CA 1
ATOM 3014 C C . ALA A 1 399 ? -1.487 13.635 -12.903 1.00 68.38 399 ALA A C 1
ATOM 3016 O O . ALA A 1 399 ? -1.976 14.672 -12.452 1.00 68.38 399 ALA A O 1
ATOM 3017 N N . GLU A 1 400 ? -0.184 13.398 -12.902 1.00 73.19 400 GLU A N 1
ATOM 3018 C CA . GLU A 1 400 ? 0.814 14.365 -12.470 1.00 73.19 400 GLU A CA 1
ATOM 3019 C C . GLU A 1 400 ? 1.327 15.134 -13.692 1.00 73.19 400 GLU A C 1
ATOM 3021 O O . GLU A 1 400 ? 1.725 14.550 -14.705 1.00 73.19 400 GLU A O 1
ATOM 3026 N N . ALA A 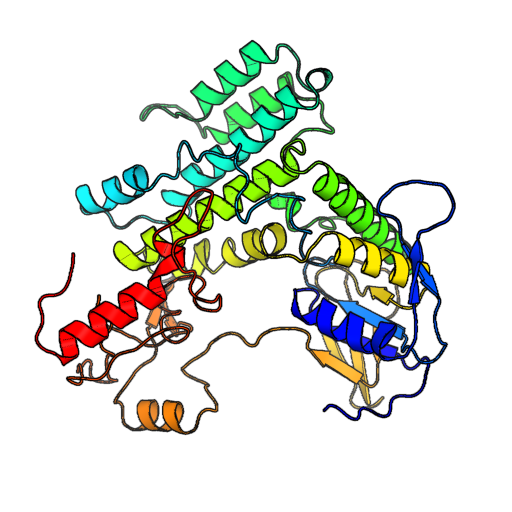1 401 ? 1.350 16.465 -13.594 1.00 74.12 401 ALA A N 1
ATOM 3027 C CA . ALA A 1 401 ? 2.171 17.271 -14.489 1.00 74.12 401 ALA A CA 1
ATOM 3028 C C . ALA A 1 401 ? 3.659 16.974 -14.229 1.00 74.12 401 ALA A C 1
ATOM 3030 O O . ALA A 1 401 ? 4.021 16.341 -13.236 1.00 74.12 401 ALA A O 1
ATOM 3031 N N . ARG A 1 402 ? 4.552 17.427 -15.118 1.00 77.38 402 ARG A N 1
ATOM 3032 C CA . ARG A 1 402 ? 5.995 17.259 -14.904 1.00 77.38 402 ARG A CA 1
ATOM 3033 C C . ARG A 1 402 ? 6.381 17.878 -13.547 1.00 77.38 402 ARG A C 1
ATOM 3035 O O . ARG A 1 402 ? 6.150 19.077 -13.380 1.00 77.38 402 ARG A O 1
ATOM 3042 N N . PRO A 1 403 ? 6.945 17.101 -12.601 1.00 74.69 403 PRO A N 1
ATOM 3043 C CA . PRO A 1 403 ? 7.287 17.638 -11.293 1.00 74.69 403 PRO A CA 1
ATOM 3044 C C . PRO A 1 403 ? 8.375 18.707 -11.437 1.00 74.69 403 PRO A C 1
ATOM 3046 O O . PRO A 1 403 ? 9.247 18.605 -12.308 1.00 74.69 403 PRO A O 1
ATOM 3049 N N . SER A 1 404 ? 8.293 19.747 -10.605 1.00 76.56 404 SER A N 1
ATOM 3050 C CA . SER A 1 404 ? 9.260 20.852 -10.569 1.00 76.56 404 SER A CA 1
ATOM 3051 C C . SER A 1 404 ? 10.626 20.423 -10.036 1.00 76.56 404 SER A C 1
ATOM 3053 O O . SER A 1 404 ? 11.637 21.032 -10.375 1.00 76.56 404 SER A O 1
ATOM 3055 N N . ASP A 1 405 ? 10.656 19.374 -9.219 1.00 74.69 405 ASP A N 1
ATOM 3056 C CA . ASP A 1 405 ? 11.839 18.822 -8.579 1.00 74.69 405 ASP A CA 1
ATOM 3057 C C . ASP A 1 405 ? 11.762 17.288 -8.483 1.00 74.69 405 ASP A C 1
ATOM 3059 O O . ASP A 1 405 ? 10.710 16.664 -8.622 1.00 74.69 405 ASP A O 1
ATOM 3063 N N . GLY A 1 406 ? 12.916 16.650 -8.286 1.00 73.25 406 GLY A N 1
ATOM 3064 C CA . GLY A 1 406 ? 13.005 15.193 -8.226 1.00 73.25 406 GLY A CA 1
ATOM 3065 C C . GLY A 1 406 ? 12.838 14.499 -9.583 1.00 73.25 406 GLY A C 1
ATOM 3066 O O . GLY A 1 406 ? 12.988 15.090 -10.655 1.00 73.25 406 GLY A O 1
ATOM 3067 N N . ARG A 1 407 ? 12.608 13.183 -9.540 1.00 76.00 407 ARG A N 1
ATOM 3068 C CA . ARG A 1 407 ? 12.547 12.336 -10.737 1.00 76.00 407 ARG A CA 1
ATOM 3069 C C . ARG A 1 407 ? 11.105 12.224 -11.230 1.00 76.00 407 ARG A C 1
ATOM 3071 O O . ARG A 1 407 ? 10.238 11.757 -10.501 1.00 76.00 407 ARG A O 1
ATOM 3078 N N . GLY A 1 408 ? 10.863 12.618 -12.478 1.00 80.31 408 GLY A N 1
ATOM 3079 C CA . GLY A 1 408 ? 9.588 12.377 -13.153 1.00 80.31 408 GLY A CA 1
ATOM 3080 C C . GLY A 1 408 ? 9.563 11.006 -13.828 1.00 80.31 408 GLY A C 1
ATOM 3081 O O . GLY A 1 408 ? 10.539 10.626 -14.472 1.00 80.31 408 GLY A O 1
ATOM 3082 N N . TYR A 1 409 ? 8.440 10.297 -13.722 1.00 84.88 409 TYR A N 1
ATOM 3083 C CA . TYR A 1 409 ? 8.208 9.023 -14.409 1.00 84.88 409 TYR A CA 1
ATOM 3084 C C . TYR A 1 409 ? 7.150 9.178 -15.500 1.00 84.88 409 TYR A C 1
ATOM 3086 O O . TYR A 1 409 ? 6.154 9.881 -15.304 1.00 84.88 409 TYR A O 1
ATOM 3094 N N . ARG A 1 410 ? 7.330 8.480 -16.632 1.00 85.56 410 ARG A N 1
ATOM 3095 C CA . ARG A 1 410 ? 6.376 8.495 -17.759 1.00 85.56 410 ARG A CA 1
ATOM 3096 C C . ARG A 1 410 ? 4.959 8.135 -17.311 1.00 85.56 410 ARG A C 1
ATOM 3098 O O . ARG A 1 410 ? 4.007 8.812 -17.690 1.00 85.56 410 ARG A O 1
ATOM 3105 N N . SER A 1 411 ? 4.838 7.145 -16.426 1.00 87.06 411 SER A N 1
ATOM 3106 C CA . SER A 1 411 ? 3.563 6.705 -15.855 1.00 87.06 411 SER A CA 1
ATOM 3107 C C . SER A 1 411 ? 2.785 7.802 -15.126 1.00 87.06 411 SER A C 1
ATOM 3109 O O . SER A 1 411 ? 1.562 7.737 -15.103 1.00 87.06 411 SER A O 1
ATOM 3111 N N . GLY A 1 412 ? 3.458 8.788 -14.516 1.00 85.19 412 GLY A N 1
ATOM 3112 C CA . GLY A 1 412 ? 2.785 9.882 -13.801 1.00 85.19 412 GLY A CA 1
ATOM 3113 C C . GLY A 1 412 ? 2.031 10.818 -14.748 1.00 85.19 412 GLY A C 1
ATOM 3114 O O . GLY A 1 412 ? 0.944 11.285 -14.429 1.00 85.19 412 GLY A O 1
ATOM 3115 N N . GLN A 1 413 ? 2.562 11.012 -15.957 1.00 87.31 413 GLN A N 1
ATOM 3116 C CA . GLN A 1 413 ? 1.995 11.891 -16.986 1.00 87.31 413 GLN A CA 1
ATOM 3117 C C . GLN A 1 413 ? 1.058 11.157 -17.953 1.00 87.31 413 GLN A C 1
ATOM 3119 O O . GLN A 1 413 ? 0.564 11.771 -18.897 1.00 87.31 413 GLN A O 1
ATOM 3124 N N . ARG A 1 414 ? 0.839 9.849 -17.765 1.00 89.06 414 ARG A N 1
ATOM 3125 C CA . ARG A 1 414 ? 0.219 8.980 -18.775 1.00 89.06 414 ARG A CA 1
ATOM 3126 C C . ARG A 1 414 ? -1.146 9.478 -19.228 1.00 89.06 414 ARG A C 1
ATOM 3128 O O . ARG A 1 414 ? -1.315 9.729 -20.407 1.00 89.06 414 ARG A O 1
ATOM 3135 N N . THR A 1 415 ? -2.064 9.757 -18.307 1.00 90.06 415 THR A N 1
ATOM 3136 C CA . THR A 1 415 ? -3.406 10.242 -18.670 1.00 90.06 415 THR A CA 1
ATOM 3137 C C . THR A 1 415 ? -3.374 11.531 -19.503 1.00 90.06 415 THR A C 1
ATOM 3139 O O . THR A 1 415 ? -4.241 11.727 -20.347 1.00 90.06 415 THR A O 1
ATOM 3142 N N . LEU A 1 416 ? -2.389 12.416 -19.286 1.00 90.00 416 LEU A N 1
ATOM 3143 C CA . LEU A 1 416 ? -2.226 13.630 -20.098 1.00 90.00 416 LEU A CA 1
ATOM 3144 C C . LEU A 1 416 ? -1.707 13.304 -21.504 1.00 90.00 416 LEU A C 1
ATOM 3146 O O . LEU A 1 416 ? -2.142 13.931 -22.464 1.00 90.00 416 LEU A O 1
ATOM 3150 N N . ARG A 1 417 ? -0.803 12.325 -21.627 1.00 89.56 417 ARG A N 1
ATOM 3151 C CA . ARG A 1 417 ? -0.298 11.839 -22.922 1.00 89.56 417 ARG A CA 1
ATOM 3152 C C . ARG A 1 417 ? -1.393 11.136 -23.712 1.00 89.56 417 ARG A C 1
ATOM 3154 O O . ARG A 1 417 ? -1.620 11.498 -24.856 1.00 89.56 417 ARG A O 1
ATOM 3161 N N . ASP A 1 418 ? -2.129 10.234 -23.069 1.00 92.12 418 ASP A N 1
ATOM 3162 C CA . ASP A 1 418 ? -3.262 9.533 -23.673 1.00 92.12 418 ASP A CA 1
ATOM 3163 C C . ASP A 1 418 ? -4.305 10.538 -24.194 1.00 92.12 418 ASP A C 1
ATOM 3165 O O . ASP A 1 418 ? -4.830 10.391 -25.294 1.00 92.12 418 ASP A O 1
ATOM 3169 N N . ALA A 1 419 ? -4.583 11.603 -23.429 1.00 92.94 419 ALA A N 1
ATOM 3170 C CA . ALA A 1 419 ? -5.491 12.665 -23.855 1.00 92.94 419 ALA A CA 1
ATOM 3171 C C . ALA A 1 419 ? -4.966 13.456 -25.071 1.00 92.94 419 ALA A C 1
ATOM 3173 O O . ALA A 1 419 ? -5.750 13.763 -25.969 1.00 92.94 419 ALA A O 1
ATOM 3174 N N . ASP A 1 420 ? -3.667 13.774 -25.119 1.00 93.06 420 ASP A N 1
ATOM 3175 C CA . ASP A 1 420 ? -3.035 14.443 -26.269 1.00 93.06 420 ASP A CA 1
ATOM 3176 C C . ASP A 1 420 ? -3.044 13.550 -27.520 1.00 93.06 420 ASP A C 1
ATOM 3178 O O . ASP A 1 420 ? -3.364 14.013 -28.613 1.00 93.06 420 ASP A O 1
ATOM 3182 N N . GLU A 1 421 ? -2.773 12.252 -27.368 1.00 93.56 421 GLU A N 1
ATOM 3183 C CA . GLU A 1 421 ? -2.833 11.274 -28.458 1.00 93.56 421 GLU A CA 1
ATOM 3184 C C . GLU A 1 421 ? -4.248 11.124 -29.020 1.00 93.56 421 GLU A C 1
ATOM 3186 O O . GLU A 1 421 ? -4.429 11.174 -30.238 1.00 93.56 421 GLU A O 1
ATOM 3191 N N . ILE A 1 422 ? -5.259 11.013 -28.151 1.00 95.44 422 ILE A N 1
ATOM 3192 C CA . ILE A 1 422 ? -6.668 10.992 -28.563 1.00 95.44 422 ILE A CA 1
ATOM 3193 C C . ILE A 1 422 ? -7.020 12.284 -29.311 1.00 95.44 422 ILE A C 1
ATOM 3195 O O . ILE A 1 422 ? -7.613 12.229 -30.389 1.00 95.44 422 ILE A O 1
ATOM 3199 N N . ALA A 1 423 ? -6.629 13.450 -28.786 1.00 95.62 423 ALA A N 1
ATOM 3200 C CA . ALA A 1 423 ? -6.904 14.730 -29.433 1.00 95.62 423 ALA A CA 1
ATOM 3201 C C . ALA A 1 423 ? -6.243 14.833 -30.817 1.00 95.62 423 ALA A C 1
ATOM 3203 O O . ALA A 1 423 ? -6.871 15.293 -31.769 1.00 95.62 423 ALA A O 1
ATOM 3204 N N . ARG A 1 424 ? -4.997 14.370 -30.963 1.00 95.38 424 ARG A N 1
ATOM 3205 C CA . ARG A 1 424 ? -4.301 14.341 -32.256 1.00 95.38 424 ARG A CA 1
ATOM 3206 C C . ARG A 1 424 ? -4.969 13.422 -33.257 1.00 95.38 424 ARG A C 1
ATOM 3208 O O . ARG A 1 424 ? -5.160 13.839 -34.396 1.00 95.38 424 ARG A O 1
ATOM 3215 N N . ASP A 1 425 ? -5.358 12.225 -32.828 1.00 94.75 425 ASP A N 1
ATOM 3216 C CA . ASP A 1 425 ? -6.071 11.274 -33.679 1.00 94.75 425 ASP A CA 1
ATOM 3217 C C . ASP A 1 425 ? -7.394 11.873 -34.184 1.00 94.75 425 ASP A C 1
ATOM 3219 O O . ASP A 1 425 ? -7.684 11.819 -35.378 1.00 94.75 425 ASP A O 1
ATOM 3223 N N . MET A 1 426 ? -8.148 12.550 -33.308 1.00 93.94 426 MET A N 1
ATOM 3224 C CA . MET A 1 426 ? -9.382 13.257 -33.677 1.00 93.94 426 MET A CA 1
ATOM 3225 C C . MET A 1 426 ? -9.152 14.408 -34.669 1.00 93.94 426 MET A C 1
ATOM 3227 O O . MET A 1 426 ? -10.030 14.702 -35.479 1.00 93.94 426 MET A O 1
ATOM 3231 N N . LEU A 1 427 ? -7.991 15.065 -34.612 1.00 95.44 427 LEU A N 1
ATOM 3232 C CA . LEU A 1 427 ? -7.619 16.174 -35.498 1.00 95.44 427 LEU A CA 1
ATOM 3233 C C . LEU A 1 427 ? -6.906 15.717 -36.784 1.00 95.44 427 LEU A C 1
ATOM 3235 O O . LEU A 1 427 ? -6.543 16.560 -37.604 1.00 95.44 427 LEU A O 1
ATOM 3239 N N . GLY A 1 428 ? -6.679 14.412 -36.971 1.00 93.50 428 GLY A N 1
ATOM 3240 C CA . GLY A 1 428 ? -5.908 13.880 -38.099 1.00 93.50 428 GLY A CA 1
ATOM 3241 C C . GLY A 1 428 ? -4.422 14.256 -38.061 1.00 93.50 428 GLY A C 1
ATOM 3242 O O . GLY A 1 428 ? -3.763 14.295 -39.101 1.00 93.50 428 GLY A O 1
ATOM 3243 N N . LEU A 1 429 ? -3.892 14.566 -36.875 1.00 94.25 429 LEU A N 1
ATOM 3244 C CA . LEU A 1 429 ? -2.480 14.869 -36.663 1.00 94.25 429 LEU A CA 1
ATOM 3245 C C . LEU A 1 429 ? -1.676 13.576 -36.440 1.00 94.25 429 LEU A C 1
ATOM 3247 O O . LEU A 1 429 ? -2.215 12.595 -35.927 1.00 94.25 429 LEU A O 1
ATOM 3251 N N . PRO A 1 430 ? -0.372 13.556 -36.773 1.00 88.00 430 PRO A N 1
ATOM 3252 C CA . PRO A 1 430 ? 0.482 12.408 -36.488 1.00 88.00 430 PRO A CA 1
ATOM 3253 C C . PRO A 1 430 ? 0.536 12.093 -34.988 1.00 88.00 430 PRO A C 1
ATOM 3255 O O . PRO A 1 430 ? 0.729 12.993 -34.168 1.00 88.00 430 PRO A O 1
ATOM 3258 N N . LEU A 1 431 ? 0.432 10.810 -34.635 1.00 84.25 431 LEU A N 1
ATOM 3259 C CA . LEU A 1 431 ? 0.681 10.342 -33.270 1.00 84.25 431 LEU A CA 1
ATOM 3260 C C . LEU A 1 431 ? 2.174 10.484 -32.933 1.00 84.25 431 LEU A C 1
ATOM 3262 O O . LEU A 1 431 ? 3.036 10.248 -33.785 1.00 84.25 431 LEU A O 1
ATOM 3266 N N . GLN A 1 432 ? 2.486 10.875 -31.696 1.00 69.75 432 GLN A N 1
ATOM 3267 C CA . GLN A 1 432 ? 3.861 10.808 -31.195 1.00 69.75 432 GLN A CA 1
ATOM 3268 C C . GLN A 1 432 ? 4.156 9.366 -30.781 1.00 69.75 432 GLN A C 1
ATOM 3270 O O . GLN A 1 432 ? 3.300 8.713 -30.195 1.00 69.75 432 GLN A O 1
ATOM 3275 N N . LYS A 1 433 ? 5.341 8.875 -31.150 1.00 55.94 433 LYS A N 1
ATOM 3276 C CA . LYS A 1 433 ? 5.854 7.581 -30.690 1.00 55.94 433 LYS A CA 1
ATOM 3277 C C . LYS A 1 433 ? 6.438 7.687 -29.291 1.00 55.94 433 LYS A C 1
ATOM 3279 O O . LYS A 1 433 ? 7.046 8.745 -29.000 1.00 55.94 433 LYS A O 1
#

Secondary structure (DSSP, 8-state):
-------TT-EEEEE--SHHHHHHHHHHTGGGT-EEEEPTT--TT-EEEE--S---EEEEE-TTSS-PPPPP--SSSS-SS---SSS-HHHHHHHHHTT----IIIIIHHHHHHHHHHHHHHHHHHH-GGGBTTHHHHHHHHHHHTS--TT--S-HHHHHHHHHHHHB-GGG---TTGGG-TTTT--BSSHHHHHHHHHHHHHHHHHHHHTGGG-HHHHHHHHHHHHHHHHHHIIIII---HHIIIIIIIIIIHHHHHHHHS---HHHHHHHHHHHHTTSEEE--SSPEEEEETTTTEEEEE-TTB-SPPEEESEEEE-SPPPP-GGG---HHHHHHHHTTS--EEEEE-TTS-EEEEEEE-B-STTTEEEPTTS-EEEEEE--GGGGTTTSS-TTSPPPPPPSSS---GGGGHHHHHHHHHHHHHTTPPPP-

Radius of gyration: 24.0 Å; chains: 1; bounding box: 65×44×66 Å

pLDDT: mean 92.11, std 9.48, range [36.97, 98.81]

Sequence (433 aa):
MWTGRWSAGETVLVRGMGLNFFDVMGQLTEGRGGQFVPAEGGLHGKLKYLPSGQEPKIIAASRRGTPYRAKAGLDGYYPKSVRLRYLTESAVERFAAAGIQPGFDHDLWPLLHRDALWAYYSTLVAAEPVAVSDATEFLAALEDLLQPHAHATGRWENHVAELVSTHVASSRRLDLLGLAAPLAGHSFASRKELDAAVVDYLDDDARRSALGESDPVKMAIGALHTGRAILKSAVADGGITDESWVGELRGWFESFVEGLASGPPALRAEQLAALARAGVVSFVGPDPRFSVDRSQRVFRAVSAWVHDDAAEARILIEAMSPANRVGVSVSPFLRQLLADGLVRPKVMMTAEGTPVQTSGLDVQPHPYRVVGANGSVTPGMYALGLQLSSTQWGTAIAAEARPSDGRGYRSGQRTLRDADEIARDMLGLPLQK